Protein AF-0000000084432762 (afdb_homodimer)

Solvent-accessible surface area (backbone atoms only — not comparable to full-atom values): 23894 Å² total; per-residue (Å²): 129,86,65,68,45,66,47,78,31,35,35,37,33,33,88,90,24,63,46,78,43,44,72,65,59,49,47,34,54,54,32,21,65,74,67,28,22,59,66,61,16,16,56,75,66,72,47,50,61,66,53,48,48,48,54,52,49,52,50,23,65,57,43,67,46,65,38,63,44,73,49,80,42,71,97,85,59,82,52,42,27,38,58,28,74,58,27,44,46,49,51,50,45,51,48,49,53,48,28,50,47,60,55,50,63,53,58,38,79,41,68,29,30,31,69,41,76,37,75,87,38,20,29,21,35,27,36,41,91,67,44,74,40,51,28,50,60,51,91,91,63,50,72,68,37,53,30,36,36,37,35,31,19,40,56,37,37,51,26,84,58,93,70,88,50,50,53,68,29,74,43,66,29,30,30,71,42,75,42,78,56,89,53,32,31,37,34,31,27,37,41,67,86,40,80,43,54,25,44,40,40,45,51,41,41,61,76,65,64,69,49,75,69,41,72,35,26,42,32,30,38,24,61,47,42,27,61,43,80,108,129,82,65,69,44,65,48,79,30,35,36,36,34,34,86,90,24,63,46,80,44,45,72,66,58,49,47,35,55,53,33,20,65,74,66,30,23,57,67,60,17,16,57,73,66,71,46,50,61,68,53,48,51,48,54,51,48,52,53,22,65,56,42,70,47,64,39,62,43,72,49,79,39,70,97,83,57,81,51,42,29,38,57,28,75,59,28,45,46,50,51,49,45,50,49,49,52,48,26,52,48,61,56,50,63,52,57,38,79,41,66,28,32,32,69,42,77,38,75,88,40,20,28,23,35,28,37,42,90,67,44,75,40,52,27,51,59,52,91,91,61,52,73,68,38,53,29,35,36,35,34,34,19,40,57,38,38,51,26,82,58,94,69,88,51,50,51,68,29,72,44,65,30,29,29,71,42,75,41,76,55,88,52,30,32,36,34,32,27,38,42,67,86,40,79,42,54,24,43,41,40,45,51,40,43,60,75,65,62,69,49,77,68,41,73,34,29,41,33,30,37,25,60,47,42,27,59,42,81,108

Sequence (460 aa):
MTDVKAGVEYKINVDGNSFLLDSKKYQLLESILDTGSLTESAKMVKISYGTALNYIDKIESTLQVKIVSTSKGGKGGGGGTTLTEEGYSILKECKKINAIMELHKDVNEIEAEVLAIDQSKGVMTVKMNSFEVNIPLNKNYAVGDKVLALISYDNIFLMLEPQKSSIRNIIKGTIVEMRLNNEIIRVNVDVGGVNIYSDITVSAEKELNLTIGKEIYIGFKAMSVATLKLMTDVKAGVEYKINVDGNSFLLDSKKYQLLESILDTGSLTESAKMVKISYGTALNYIDKIESTLQVKIVSTSKGGKGGGGGTTLTEEGYSILKECKKINAIMELHKDVNEIEAEVLAIDQSKGVMTVKMNSFEVNIPLNKNYAVGDKVLALISYDNIFLMLEPQKSSIRNIIKGTIVEMRLNNEIIRVNVDVGGVNIYSDITVSAEKELNLTIGKEIYIGFKAMSVATLKL

Organism: NCBI:txid230361

Foldseek 3Di:
DDDDDDDDWDWDAAPRFTDTQGPLNLQLLVQCAVPQANCVSCVVSVHDSVVSVVSQCVVCVRNVHHQKDWADDPPDDDIGIHTDPVNVVRSVVVVVVVVVCVQQVAKDKFKWFFAADDVVVQWTWIDGQPDIDIAGDDPVDDGGFIKIKIAGQAQKDKAADDDDDLWDDKFKWFWADWDDDPQWIWTWTQTNNDTDIHIHGPVSCVVRVDDGGDMIMMIGHNHRIDMDGD/DDDDDDDDWDWDAAPRFTDTQGPLNLQLLVQCAVPQANCVSCVVSVHDSVVSVVSQCVVCVRNVHHQKDWADDPPDDDIGIHTDPVNVVRSVVVVVVVVVCVQQVAKDKFKWFFAADDVVVQWTWIDGPPDIDIAGDDPVDDGGFIKIKIAGQAQKDKAADDDDDLWDDKFKWFWADWDDDPQWIWTWTQTNNDTDIHIDGPVSCVVRVDDGGDMIMMIGHNHRIDMDGD

Secondary structure (DSSP, 8-state):
---EEEEEEEEEEETTEEEEE-HHHHHHHHHHHHHS-HHHHHHHTT--HHHHHHHHHHHHHHHTS--EEEE---SSS--EEEE-HHHHHHHHHHHHHHHHHHHT-SEEEEEEEEEEEETTTTEEEEEETTEEEEEE--TT--TT-EEEEEEEGGG-EEESS---SS--EEEEEEEEEEEEETTEEEEEEEETTEEEEEEEEHHHHHHTT--TT-EEEEEE-GGGEEEEE-/---EEEEEEEEEEETTEEEEE-HHHHHHHHHHHHHS-HHHHHHHTT--HHHHHHHHHHHHHHHTS--EEEE---SSS--EEEE-HHHHHHHHHHHHHHHHHHHT-SEEEEEEEEEEEETTTTEEEEEETTEEEEEE--TT--TT-EEEEEEEGGG-EEESS---SS--EEEEEEEEEEEEETTEEEEEEEETTEEEEEEEEHHHHHHHT--TT-EEEEEE-GGGEEEEE-

InterPro domains:
  IPR004606 Molybdenum-pterin binding domain [PS51866] (164-229)
  IPR005116 Transport-associated OB, type 1 [PF03459] (165-225)
  IPR008995 Molybdate/tungstate binding, C-terminal [SSF50331] (106-226)
  IPR036388 Winged helix-like DNA-binding domain superfamily [G3DSA:1.10.10.10] (2-109)
  IPR036390 Winged helix DNA-binding domain superfamily [SSF46785] (15-106)
  IPR051815 Molybdate-responsive transcriptional regulator [PTHR30432] (9-227)

pLDDT: mean 88.95, std 9.09, range [45.94, 97.31]

Nearest PDB structures (foldseek):
  3d31-assembly1_A  TM=8.866E-01  e=6.732E-11  unclassified
  8zx1-assembly1_D  TM=7.526E-01  e=1.132E-06  Escherichia coli
  4tqu-assembly1_T  TM=7.811E-01  e=5.524E-06  Sphingomonas sp.
  6yir-assembly1_A  TM=7.421E-01  e=1.124E-05  Bacillus subtilis subsp. subtilis str. 168
  1fr3-assembly1_A  TM=9.379E-01  e=1.706E-02  Sporomusa ovata

Structure (mmCIF, N/CA/C/O backbone):
data_AF-0000000084432762-model_v1
#
loop_
_entity.id
_entity.type
_entity.pdbx_description
1 polymer 'Molybdate transport system regulatory protein ModE'
#
loop_
_atom_site.group_PDB
_atom_site.id
_atom_site.type_symbol
_atom_site.label_atom_id
_atom_site.label_alt_id
_atom_site.label_comp_id
_atom_site.label_asym_id
_atom_site.label_entity_id
_atom_site.label_seq_id
_atom_site.pdbx_PDB_ins_code
_atom_site.Cartn_x
_atom_site.Cartn_y
_atom_site.Cartn_z
_atom_site.occupancy
_atom_site.B_iso_or_equiv
_atom_site.auth_seq_id
_atom_site.auth_comp_id
_atom_site.auth_asym_id
_atom_site.auth_atom_id
_atom_site.pdbx_PDB_model_num
ATOM 1 N N . MET A 1 1 ? -19.688 14.281 -11.633 1 50.34 1 MET A N 1
ATOM 2 C CA . MET A 1 1 ? -19.156 13.953 -10.312 1 50.34 1 MET A CA 1
ATOM 3 C C . MET A 1 1 ? -17.703 14.422 -10.172 1 50.34 1 MET A C 1
ATOM 5 O O . MET A 1 1 ? -16.891 14.203 -11.07 1 50.34 1 MET A O 1
ATOM 9 N N . THR A 1 2 ? -17.531 15.406 -9.219 1 67.94 2 THR A N 1
ATOM 10 C CA . THR A 1 2 ? -16.219 16.031 -9.078 1 67.94 2 THR A CA 1
ATOM 11 C C . THR A 1 2 ? -15.148 14.977 -8.82 1 67.94 2 THR A C 1
ATOM 13 O O . THR A 1 2 ? -15.406 13.953 -8.188 1 67.94 2 THR A O 1
ATOM 16 N N . ASP A 1 3 ? -14.055 15.102 -9.508 1 78.25 3 ASP A N 1
ATOM 17 C CA . ASP A 1 3 ? -12.945 14.164 -9.422 1 78.25 3 ASP A CA 1
ATOM 18 C C . ASP A 1 3 ? -12.227 14.273 -8.078 1 78.25 3 ASP A C 1
ATOM 20 O O . ASP A 1 3 ? -11.656 15.32 -7.762 1 78.25 3 ASP A O 1
ATOM 24 N N . VAL A 1 4 ? -12.547 13.461 -7.129 1 86.75 4 VAL A N 1
ATOM 25 C CA . VAL A 1 4 ? -11.898 13.43 -5.824 1 86.75 4 VAL A CA 1
ATOM 26 C C . VAL A 1 4 ? -10.68 12.516 -5.879 1 86.75 4 VAL A C 1
ATOM 28 O O . VAL A 1 4 ? -10.773 11.359 -6.312 1 86.75 4 VAL A O 1
ATOM 31 N N . LYS A 1 5 ? -9.477 13.141 -5.551 1 87.06 5 LYS A N 1
ATOM 32 C CA . LYS A 1 5 ? -8.242 12.375 -5.422 1 87.06 5 LYS A CA 1
ATOM 33 C C . LYS A 1 5 ? -7.672 12.484 -4.012 1 87.06 5 LYS A C 1
ATOM 35 O O . LYS A 1 5 ? -7.891 13.484 -3.322 1 87.06 5 LYS A O 1
ATOM 40 N N . ALA A 1 6 ? -7.102 11.477 -3.637 1 88.81 6 ALA A N 1
ATOM 41 C CA . ALA A 1 6 ? -6.5 11.508 -2.307 1 88.81 6 ALA A CA 1
ATOM 42 C C . ALA A 1 6 ? -5.039 11.07 -2.352 1 88.81 6 ALA A C 1
ATOM 44 O O . ALA A 1 6 ? -4.68 10.156 -3.094 1 88.81 6 ALA A O 1
ATOM 45 N N . GLY A 1 7 ? -4.199 11.773 -1.668 1 87.5 7 GLY A N 1
ATOM 46 C CA . GLY A 1 7 ? -2.814 11.414 -1.421 1 87.5 7 GLY A CA 1
ATOM 47 C C . GLY A 1 7 ? -2.512 11.164 0.045 1 87.5 7 GLY A C 1
ATOM 48 O O . GLY A 1 7 ? -3.418 11.18 0.881 1 87.5 7 GLY A O 1
ATOM 49 N N . VAL A 1 8 ? -1.215 10.883 0.327 1 89.75 8 VAL A N 1
ATOM 50 C CA . VAL A 1 8 ? -0.884 10.508 1.699 1 89.75 8 VAL A CA 1
ATOM 51 C C . VAL A 1 8 ? 0.012 11.578 2.32 1 89.75 8 VAL A C 1
ATOM 53 O O . VAL A 1 8 ? 0.868 12.156 1.643 1 89.75 8 VAL A O 1
ATOM 56 N N . GLU A 1 9 ? -0.298 11.898 3.498 1 90.5 9 GLU A N 1
ATOM 57 C CA . GLU A 1 9 ? 0.606 12.602 4.406 1 90.5 9 GLU A CA 1
ATOM 58 C C . GLU A 1 9 ? 0.955 11.734 5.613 1 90.5 9 GLU A C 1
ATOM 60 O O . GLU A 1 9 ? 0.42 10.633 5.77 1 90.5 9 GLU A O 1
ATOM 65 N N . TYR A 1 10 ? 1.971 12.289 6.375 1 91.19 10 TYR A N 1
ATOM 66 C CA . TYR A 1 10 ? 2.555 11.359 7.336 1 91.19 10 TYR A CA 1
ATOM 67 C C . TYR A 1 10 ? 2.301 11.828 8.766 1 91.19 10 TYR A C 1
ATOM 69 O O . TYR A 1 10 ? 2.504 13 9.086 1 91.19 10 TYR A O 1
ATOM 77 N N . LYS A 1 11 ? 1.801 10.906 9.531 1 92.19 11 LYS A N 1
ATOM 78 C CA . LYS A 1 11 ? 1.766 11.094 10.977 1 92.19 11 LYS A CA 1
ATOM 79 C C . LYS A 1 11 ? 2.918 10.359 11.656 1 92.19 11 LYS A C 1
ATOM 81 O O . LYS A 1 11 ? 2.895 9.133 11.773 1 92.19 11 LYS A O 1
ATOM 86 N N . ILE A 1 12 ? 3.85 11.133 12.125 1 93.88 12 ILE A N 1
ATOM 87 C CA . ILE A 1 12 ? 5.043 10.555 12.727 1 93.88 12 ILE A CA 1
ATOM 88 C C . ILE A 1 12 ? 4.844 10.43 14.242 1 93.88 12 ILE A C 1
ATOM 90 O O . ILE A 1 12 ? 4.383 11.375 14.891 1 93.88 12 ILE A O 1
ATOM 94 N N . ASN A 1 13 ? 5.168 9.258 14.75 1 93.12 13 ASN A N 1
ATOM 95 C CA . ASN A 1 13 ? 5.09 9.016 16.188 1 93.12 13 ASN A CA 1
ATOM 96 C C . ASN A 1 13 ? 6.449 8.633 16.766 1 93.12 13 ASN A C 1
ATOM 98 O O . ASN A 1 13 ? 7.07 7.668 16.328 1 93.12 13 ASN A O 1
ATOM 102 N N . VAL A 1 14 ? 6.91 9.43 17.703 1 93.31 14 VAL A N 1
ATOM 103 C CA . VAL A 1 14 ? 8.156 9.156 18.406 1 93.31 14 VAL A CA 1
ATOM 104 C C . VAL A 1 14 ? 7.93 9.227 19.922 1 93.31 14 VAL A C 1
ATOM 106 O O . VAL A 1 14 ? 7.613 10.289 20.453 1 93.31 14 VAL A O 1
ATOM 109 N N . ASP A 1 15 ? 8.062 8.109 20.578 1 90.25 15 ASP A N 1
ATOM 110 C CA . ASP A 1 15 ? 7.949 8.039 22.031 1 90.25 15 ASP A CA 1
ATOM 111 C C . ASP A 1 15 ? 6.656 8.695 22.516 1 90.25 15 ASP A C 1
ATOM 113 O O . ASP A 1 15 ? 6.68 9.516 23.438 1 90.25 15 ASP A O 1
ATOM 117 N N . GLY A 1 16 ? 5.617 8.43 21.844 1 87.94 16 GLY A N 1
ATOM 118 C CA . GLY A 1 16 ? 4.305 8.875 22.281 1 87.94 16 GLY A CA 1
ATOM 119 C C . GLY A 1 16 ? 3.928 10.242 21.734 1 87.94 16 GLY A C 1
ATOM 120 O O . GLY A 1 16 ? 2.787 10.688 21.875 1 87.94 16 GLY A O 1
ATOM 121 N N . ASN A 1 17 ? 4.914 11.008 21.203 1 93.12 17 ASN A N 1
ATOM 122 C CA . ASN A 1 17 ? 4.637 12.289 20.562 1 93.12 17 ASN A CA 1
ATOM 123 C C . ASN A 1 17 ? 4.344 12.125 19.078 1 93.12 17 ASN A C 1
ATOM 125 O O . ASN A 1 17 ? 4.961 11.297 18.406 1 93.12 17 ASN A O 1
ATOM 129 N N . SER A 1 18 ? 3.416 12.93 18.609 1 92.88 18 SER A N 1
ATOM 130 C CA . SER A 1 18 ? 3.037 12.789 17.219 1 92.88 18 SER A CA 1
ATOM 131 C C . SER A 1 18 ? 3.172 14.117 16.469 1 92.88 18 SER A C 1
ATOM 133 O O . SER A 1 18 ? 2.977 15.18 17.047 1 92.88 18 SER A O 1
ATOM 135 N N . PHE A 1 19 ? 3.537 14.086 15.25 1 93.44 19 PHE A N 1
ATOM 136 C CA . PHE A 1 19 ? 3.699 15.242 14.383 1 93.44 19 PHE A CA 1
ATOM 137 C C . PHE A 1 19 ? 3.207 14.938 12.969 1 93.44 19 PHE A C 1
ATOM 139 O O . PHE A 1 19 ? 3.514 13.883 12.414 1 93.44 19 PHE A O 1
ATOM 146 N N . LEU A 1 20 ? 2.381 15.781 12.461 1 90.31 20 LEU A N 1
ATOM 147 C CA . LEU A 1 20 ? 1.951 15.664 11.07 1 90.31 20 LEU A CA 1
ATOM 148 C C . LEU A 1 20 ? 2.998 16.25 10.125 1 90.31 20 LEU A C 1
ATOM 150 O O . LEU A 1 20 ? 3.242 17.453 10.133 1 90.31 20 LEU A O 1
ATOM 154 N N . LEU A 1 21 ? 3.611 15.43 9.383 1 91.81 21 LEU A N 1
ATOM 155 C CA . LEU A 1 21 ? 4.645 15.82 8.438 1 91.81 21 LEU A CA 1
ATOM 156 C C . LEU A 1 21 ? 4.078 15.945 7.027 1 91.81 21 LEU A C 1
ATOM 158 O O . LEU A 1 21 ? 3.736 14.938 6.402 1 91.81 21 LEU A O 1
ATOM 162 N N . ASP A 1 22 ? 4.008 17.125 6.551 1 88.81 22 ASP A N 1
ATOM 163 C CA . ASP A 1 22 ? 3.428 17.328 5.227 1 88.81 22 ASP A CA 1
ATOM 164 C C . ASP A 1 22 ? 4.484 17.188 4.137 1 88.81 22 ASP A C 1
ATOM 166 O O . ASP A 1 22 ? 5.645 16.891 4.422 1 88.81 22 ASP A O 1
ATOM 170 N N . SER A 1 23 ? 4.047 17.438 2.904 1 88.69 23 SER A N 1
ATOM 171 C CA . SER A 1 23 ? 4.895 17.172 1.746 1 88.69 23 SER A CA 1
ATOM 172 C C . SER A 1 23 ? 6.109 18.094 1.731 1 88.69 23 SER A C 1
ATOM 174 O O . SER A 1 23 ? 7.207 17.672 1.36 1 88.69 23 SER A O 1
ATOM 176 N N . LYS A 1 24 ? 5.969 19.25 2.164 1 91 24 LYS A N 1
ATOM 177 C CA . LYS A 1 24 ? 7.078 20.203 2.162 1 91 24 LYS A CA 1
ATOM 178 C C . LYS A 1 24 ? 8.141 19.812 3.186 1 91 24 LYS A C 1
ATOM 180 O O . LYS A 1 24 ? 9.336 19.875 2.898 1 91 24 LYS A O 1
ATOM 185 N N . LYS A 1 25 ? 7.652 19.5 4.301 1 94.56 25 LYS A N 1
ATOM 186 C CA . LYS A 1 25 ? 8.578 19.078 5.344 1 94.56 25 LYS A CA 1
ATOM 187 C C . LYS A 1 25 ? 9.281 17.781 4.953 1 94.56 25 LYS A C 1
ATOM 189 O O . LYS A 1 25 ? 10.477 17.609 5.223 1 94.56 25 LYS A O 1
ATOM 194 N N . TYR A 1 26 ? 8.57 16.906 4.324 1 94.06 26 TYR A N 1
ATOM 195 C CA . TYR A 1 26 ? 9.18 15.68 3.805 1 94.06 26 TYR A CA 1
ATOM 196 C C . TYR A 1 26 ? 10.273 16 2.797 1 94.06 26 TYR A C 1
ATOM 198 O O . TYR A 1 26 ? 11.383 15.469 2.883 1 94.06 26 TYR A O 1
ATOM 206 N N . GLN A 1 27 ? 9.977 16.859 1.881 1 94.75 27 GLN A N 1
ATOM 207 C CA . GLN A 1 27 ? 10.922 17.25 0.839 1 94.75 27 GLN A CA 1
ATOM 208 C C . GLN A 1 27 ? 12.164 17.891 1.438 1 94.75 27 GLN A C 1
ATOM 210 O O . GLN A 1 27 ? 13.281 17.688 0.95 1 94.75 27 GLN A O 1
ATOM 215 N N . LEU A 1 28 ? 11.914 18.672 2.428 1 96.12 28 LEU A N 1
ATOM 216 C CA . LEU A 1 28 ? 13.031 19.344 3.096 1 96.12 28 LEU A CA 1
ATOM 217 C C . LEU A 1 28 ? 14 18.312 3.684 1 96.12 28 LEU A C 1
ATOM 219 O O . LEU A 1 28 ? 15.211 18.391 3.457 1 96.12 28 LEU A O 1
ATOM 223 N N . LEU A 1 29 ? 13.469 17.359 4.434 1 95.19 29 LEU A N 1
ATOM 224 C CA . LEU A 1 29 ? 14.297 16.328 5.039 1 95.19 29 LEU A CA 1
ATOM 225 C C . LEU A 1 29 ? 15.039 15.531 3.969 1 95.19 29 LEU A C 1
ATOM 227 O O . LEU A 1 29 ? 16.219 15.234 4.121 1 95.19 29 LEU A O 1
ATOM 231 N N . GLU A 1 30 ? 14.312 15.188 2.943 1 93.88 30 GLU A N 1
ATOM 232 C CA . GLU A 1 30 ? 14.922 14.438 1.845 1 93.88 30 GLU A CA 1
ATOM 233 C C . GLU A 1 30 ? 16.062 15.234 1.21 1 93.88 30 GLU A C 1
ATOM 235 O O . GLU A 1 30 ? 17.125 14.672 0.921 1 93.88 30 GLU A O 1
ATOM 240 N N . SER A 1 31 ? 15.844 16.5 0.985 1 94.44 31 SER A N 1
ATOM 241 C CA . SER A 1 31 ? 16.844 17.359 0.379 1 94.44 31 SER A CA 1
ATOM 242 C C . SER A 1 31 ? 18.078 17.5 1.277 1 94.44 31 SER A C 1
ATOM 244 O O . SER A 1 31 ? 19.203 17.516 0.792 1 94.44 31 SER A O 1
ATOM 246 N N . ILE A 1 32 ? 17.859 17.609 2.549 1 94.44 32 ILE A N 1
ATOM 247 C CA . ILE A 1 32 ? 18.969 17.688 3.496 1 94.44 32 ILE A CA 1
ATOM 248 C C . ILE A 1 32 ? 19.828 16.422 3.404 1 94.44 32 ILE A C 1
ATOM 250 O O . ILE A 1 32 ? 21.047 16.5 3.438 1 94.44 32 ILE A O 1
ATOM 254 N N . LEU A 1 33 ? 19.172 15.344 3.322 1 91.69 33 LEU A N 1
ATOM 255 C CA . LEU A 1 33 ? 19.906 14.086 3.18 1 91.69 33 LEU A CA 1
ATOM 256 C C . LEU A 1 33 ? 20.75 14.094 1.918 1 91.69 33 LEU A C 1
ATOM 258 O O . LEU A 1 33 ? 21.891 13.625 1.937 1 91.69 33 LEU A O 1
ATOM 262 N N . ASP A 1 34 ? 20.266 14.656 0.85 1 89.38 34 ASP A N 1
ATOM 263 C CA . ASP A 1 34 ? 20.906 14.625 -0.458 1 89.38 34 ASP A CA 1
ATOM 264 C C . ASP A 1 34 ? 22.047 15.641 -0.537 1 89.38 34 ASP A C 1
ATOM 266 O O . ASP A 1 34 ? 23.109 15.352 -1.085 1 89.38 34 ASP A O 1
ATOM 270 N N . THR A 1 35 ? 21.891 16.812 0.035 1 91.25 35 THR A N 1
ATOM 271 C CA . THR A 1 35 ? 22.797 17.922 -0.217 1 91.25 35 THR A CA 1
ATOM 272 C C . TH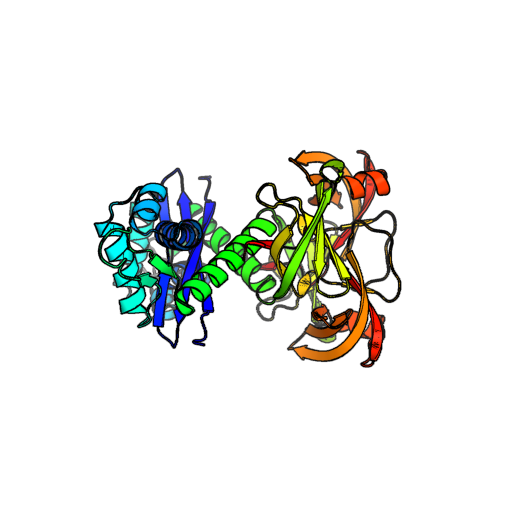R A 1 35 ? 23.75 18.125 0.963 1 91.25 35 THR A C 1
ATOM 274 O O . THR A 1 35 ? 24.828 18.688 0.807 1 91.25 35 THR A O 1
ATOM 277 N N . GLY A 1 36 ? 23.234 17.828 2.127 1 91.38 36 GLY A N 1
ATOM 278 C CA . GLY A 1 36 ? 24 18.094 3.334 1 91.38 36 GLY A CA 1
ATOM 279 C C . GLY A 1 36 ? 24.031 19.562 3.707 1 91.38 36 GLY A C 1
ATOM 280 O O . GLY A 1 36 ? 24.938 20.016 4.414 1 91.38 36 GLY A O 1
ATOM 281 N N . SER A 1 37 ? 23.125 20.297 3.096 1 92.75 37 SER A N 1
ATOM 282 C CA . SER A 1 37 ? 23.094 21.75 3.266 1 92.75 37 SER A CA 1
ATOM 283 C C . SER A 1 37 ? 21.672 22.25 3.461 1 92.75 37 SER A C 1
ATOM 285 O O . SER A 1 37 ? 20.797 21.984 2.635 1 92.75 37 SER A O 1
ATOM 287 N N . LEU A 1 38 ? 21.469 22.953 4.555 1 92.88 38 LEU A N 1
ATOM 288 C CA . LEU A 1 38 ? 20.141 23.516 4.812 1 92.88 38 LEU A CA 1
ATOM 289 C C . LEU A 1 38 ? 19.797 24.609 3.809 1 92.88 38 LEU A C 1
ATOM 291 O O . LEU A 1 38 ? 18.656 24.703 3.355 1 92.88 38 LEU A O 1
ATOM 295 N N . THR A 1 39 ? 20.906 25.438 3.498 1 92.81 39 THR A N 1
ATOM 296 C CA . THR A 1 39 ? 20.703 26.516 2.547 1 92.81 39 THR A CA 1
ATOM 297 C C . THR A 1 39 ? 20.328 25.984 1.174 1 92.81 39 THR A C 1
ATOM 299 O O . THR A 1 39 ? 19.359 26.438 0.564 1 92.81 39 THR A O 1
ATOM 302 N N . GLU A 1 40 ? 20.984 25.031 0.768 1 94.94 40 GLU A N 1
ATOM 303 C CA . GLU A 1 40 ? 20.688 24.438 -0.53 1 94.94 40 GLU A CA 1
ATOM 304 C C . GLU A 1 40 ? 19.344 23.719 -0.515 1 94.94 40 GLU A C 1
ATOM 306 O O . GLU A 1 40 ? 18.594 23.781 -1.495 1 94.94 40 GLU A O 1
ATOM 311 N N . SER A 1 41 ? 19 23.078 0.57 1 95.88 41 SER A N 1
ATOM 312 C CA . SER A 1 41 ? 17.734 22.359 0.697 1 95.88 41 SER A CA 1
ATOM 313 C C . SER A 1 41 ? 16.547 23.312 0.664 1 95.88 41 SER A C 1
ATOM 315 O O . SER A 1 41 ? 15.547 23.047 0.003 1 95.88 41 SER A O 1
ATOM 317 N N . ALA A 1 42 ? 16.688 24.375 1.374 1 96.19 42 ALA A N 1
ATOM 318 C CA . ALA A 1 42 ? 15.633 25.375 1.375 1 96.19 42 ALA A CA 1
ATOM 319 C C . ALA A 1 42 ? 15.352 25.891 -0.038 1 96.19 42 ALA A C 1
ATOM 321 O O . ALA A 1 42 ? 14.195 26.016 -0.443 1 96.19 42 ALA A O 1
ATOM 322 N N . LYS A 1 43 ? 16.406 26.062 -0.793 1 96.31 43 LYS A N 1
ATOM 323 C CA . LYS A 1 43 ? 16.281 26.516 -2.176 1 96.31 43 LYS A CA 1
ATOM 324 C C . LYS A 1 43 ? 15.578 25.469 -3.037 1 96.31 43 LYS A C 1
ATOM 326 O O . LYS A 1 43 ? 14.688 25.812 -3.826 1 96.31 43 LYS A O 1
ATOM 331 N N . MET A 1 44 ? 15.898 24.312 -2.826 1 94.12 44 MET A N 1
ATOM 332 C CA . MET A 1 44 ? 15.367 23.219 -3.627 1 94.12 44 MET A CA 1
ATOM 333 C C . MET A 1 44 ? 13.875 23.031 -3.373 1 94.12 44 MET A C 1
ATOM 335 O O . MET A 1 44 ? 13.125 22.703 -4.289 1 94.12 44 MET A O 1
ATOM 339 N N . VAL A 1 45 ? 13.461 23.219 -2.104 1 95.25 45 VAL A N 1
ATOM 340 C CA . VAL A 1 45 ? 12.07 23.016 -1.727 1 95.25 45 VAL A CA 1
ATOM 341 C C . VAL A 1 45 ? 11.289 24.312 -1.912 1 95.25 45 VAL A C 1
ATOM 343 O O . VAL A 1 45 ? 10.094 24.375 -1.617 1 95.25 45 VAL A O 1
ATOM 346 N N . LYS A 1 46 ? 11.984 25.438 -2.365 1 95.88 46 LYS A N 1
ATOM 347 C CA . LYS A 1 46 ? 11.398 26.734 -2.691 1 95.88 46 LYS A CA 1
ATOM 348 C C . LYS A 1 46 ? 10.773 27.391 -1.459 1 95.88 46 LYS A C 1
ATOM 350 O O . LYS A 1 46 ? 9.633 27.844 -1.504 1 95.88 46 LYS A O 1
ATOM 355 N N . ILE A 1 47 ? 11.492 27.391 -0.348 1 96.19 47 ILE A N 1
ATOM 356 C CA . ILE A 1 47 ? 11.125 28.094 0.872 1 96.19 47 ILE A CA 1
ATOM 357 C C . ILE A 1 47 ? 12.32 28.906 1.368 1 96.19 47 ILE A C 1
ATOM 359 O O . ILE A 1 47 ? 13.445 28.719 0.906 1 96.19 47 ILE A O 1
ATOM 363 N N . SER A 1 48 ? 11.992 29.828 2.215 1 96.38 48 SER A N 1
ATOM 364 C CA . SER A 1 48 ? 13.07 30.625 2.793 1 96.38 48 SER A CA 1
ATOM 365 C C . SER A 1 48 ? 13.867 29.828 3.814 1 96.38 48 SER A C 1
ATOM 367 O O . SER A 1 48 ? 13.367 28.844 4.367 1 96.38 48 SER A O 1
ATOM 369 N N . TYR A 1 49 ? 15.109 30.219 4.023 1 95.5 49 TYR A N 1
ATOM 370 C CA . TYR A 1 49 ? 15.953 29.625 5.059 1 95.5 49 TYR A CA 1
ATOM 371 C C . TYR A 1 49 ? 15.25 29.656 6.414 1 95.5 49 TYR A C 1
ATOM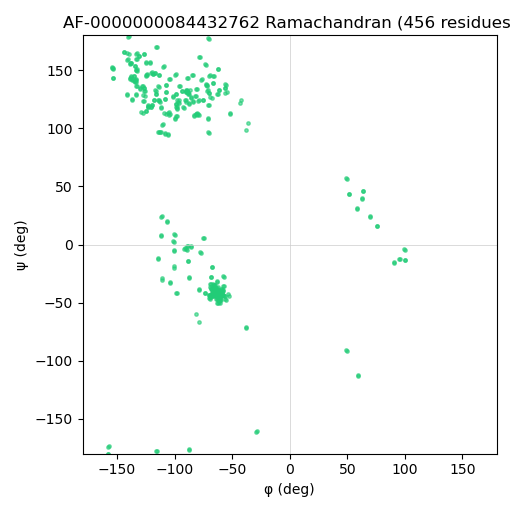 373 O O . TYR A 1 49 ? 15.289 28.688 7.168 1 95.5 49 TYR A O 1
ATOM 381 N N . GLY A 1 50 ? 14.648 30.797 6.707 1 95.94 50 GLY A N 1
ATOM 382 C CA . GLY A 1 50 ? 13.914 30.938 7.953 1 95.94 50 GLY A CA 1
ATOM 383 C C . GLY A 1 50 ? 12.773 29.953 8.094 1 95.94 50 GLY A C 1
ATOM 384 O O . GLY A 1 50 ? 12.578 29.375 9.172 1 95.94 50 GLY A O 1
ATOM 385 N N . THR A 1 51 ? 12.094 29.75 7.027 1 96.62 51 THR A N 1
ATOM 386 C CA . THR A 1 51 ? 10.992 28.781 7.023 1 96.62 51 THR A CA 1
ATOM 387 C C . THR A 1 51 ? 11.516 27.375 7.258 1 96.62 51 THR A C 1
ATOM 389 O O . THR A 1 51 ? 10.906 26.594 7.996 1 96.62 51 THR A O 1
ATOM 392 N N . ALA A 1 52 ? 12.586 27.062 6.613 1 96.38 52 ALA A N 1
ATOM 393 C CA . ALA A 1 52 ? 13.203 25.75 6.793 1 96.38 52 ALA A CA 1
ATOM 394 C C . ALA A 1 52 ? 13.562 25.516 8.258 1 96.38 52 ALA A C 1
ATOM 396 O O . ALA A 1 52 ? 13.281 24.438 8.805 1 96.38 52 ALA A O 1
ATOM 397 N N . LEU A 1 53 ? 14.109 26.5 8.875 1 94.88 53 LEU A N 1
ATOM 398 C CA . LEU A 1 53 ? 14.469 26.422 10.281 1 94.88 53 LEU A CA 1
ATOM 399 C C . LEU A 1 53 ? 13.227 26.234 11.148 1 94.88 53 LEU A C 1
ATOM 401 O O . LEU A 1 53 ? 13.242 25.469 12.117 1 94.88 53 LEU A O 1
ATOM 405 N N . ASN A 1 54 ? 12.273 26.953 10.75 1 96.62 54 ASN A N 1
ATOM 406 C CA . ASN A 1 54 ? 11.016 26.859 11.477 1 96.62 54 ASN A CA 1
ATOM 407 C C . ASN A 1 54 ? 10.422 25.453 11.391 1 96.62 54 ASN A C 1
ATOM 409 O O . ASN A 1 54 ? 9.898 24.938 12.383 1 96.62 54 ASN A O 1
ATOM 413 N N . TYR A 1 55 ? 10.438 24.859 10.164 1 95.94 55 TYR A N 1
ATOM 414 C CA . TYR A 1 55 ? 9.953 23.5 9.984 1 95.94 55 TYR A CA 1
ATOM 415 C C . TYR A 1 55 ? 10.688 22.531 10.906 1 95.94 55 TYR A C 1
ATOM 417 O O . TYR A 1 55 ? 10.062 21.734 11.602 1 95.94 55 TYR A O 1
ATOM 425 N N . ILE A 1 56 ? 11.969 22.656 10.922 1 96.5 56 ILE A N 1
ATOM 426 C CA . ILE A 1 56 ? 12.812 21.766 11.719 1 96.5 56 ILE A CA 1
ATOM 427 C C . ILE A 1 56 ? 12.5 21.953 13.203 1 96.5 56 ILE A C 1
ATOM 429 O O . ILE A 1 56 ? 12.32 20.969 13.93 1 96.5 56 ILE A O 1
ATOM 433 N N . ASP A 1 57 ? 12.43 23.188 13.602 1 96.44 57 ASP A N 1
ATOM 434 C CA . ASP A 1 57 ? 12.156 23.5 15 1 96.44 57 ASP A CA 1
ATOM 435 C C . ASP A 1 57 ? 10.805 22.938 15.438 1 96.44 57 ASP A C 1
ATOM 437 O O . ASP A 1 57 ? 10.688 22.406 16.547 1 96.44 57 ASP A O 1
ATOM 441 N N . LYS A 1 58 ? 9.828 23.078 14.609 1 96.44 58 LYS A N 1
ATOM 442 C CA . LYS A 1 58 ? 8.492 22.562 14.922 1 96.44 58 LYS A CA 1
ATOM 443 C C . LYS A 1 58 ? 8.516 21.047 15.094 1 96.44 58 LYS A C 1
ATOM 445 O O . LYS A 1 58 ? 7.918 20.516 16.031 1 96.44 58 LYS A O 1
ATOM 450 N N . ILE A 1 59 ? 9.164 20.375 14.172 1 96.06 59 ILE A N 1
ATOM 451 C CA . ILE A 1 59 ? 9.258 18.922 14.242 1 96.06 59 ILE A CA 1
ATOM 452 C C . ILE A 1 59 ? 9.977 18.5 15.516 1 96.06 59 ILE A C 1
ATOM 454 O O . ILE A 1 59 ? 9.477 17.672 16.281 1 96.06 59 ILE A O 1
ATOM 458 N N . GLU A 1 60 ? 11.07 19.156 15.773 1 96.81 60 GLU A N 1
ATOM 459 C CA . GLU A 1 60 ? 11.914 18.781 16.906 1 96.81 60 GLU A CA 1
ATOM 460 C C . GLU A 1 60 ? 11.234 19.078 18.234 1 96.81 60 GLU A C 1
ATOM 462 O O . GLU A 1 60 ? 11.281 18.266 19.156 1 96.81 60 GLU A O 1
ATOM 467 N N . SER A 1 61 ? 10.664 20.234 18.297 1 96.75 61 SER A N 1
ATOM 468 C CA . SER A 1 61 ? 10.016 20.625 19.547 1 96.75 61 SER A CA 1
ATOM 469 C C . SER A 1 61 ? 8.82 19.734 19.859 1 96.75 61 SER A C 1
ATOM 471 O O . SER A 1 61 ? 8.594 19.375 21.016 1 96.75 61 SER A O 1
ATOM 473 N N . THR A 1 62 ? 8.078 19.375 18.844 1 95.94 62 THR A N 1
ATOM 474 C CA . THR A 1 62 ? 6.883 18.562 19.047 1 95.94 62 THR A CA 1
ATOM 475 C C . THR A 1 62 ? 7.262 17.125 19.375 1 95.94 62 THR A C 1
ATOM 477 O O . THR A 1 62 ? 6.691 16.531 20.281 1 95.94 62 THR A O 1
ATOM 480 N N . LEU A 1 63 ? 8.242 16.594 18.688 1 95.38 63 LEU A N 1
ATOM 481 C CA . LEU A 1 63 ? 8.617 15.188 18.844 1 95.38 63 LEU A CA 1
ATOM 482 C C . LEU A 1 63 ? 9.648 15.023 19.953 1 95.38 63 LEU A C 1
ATOM 484 O O . LEU A 1 63 ? 9.922 13.906 20.391 1 95.38 63 LEU A O 1
ATOM 488 N N . GLN A 1 64 ? 10.203 16.156 20.344 1 95.19 64 GLN A N 1
ATOM 489 C CA . GLN A 1 64 ? 11.18 16.172 21.438 1 95.19 64 GLN A CA 1
ATOM 490 C C . GLN A 1 64 ? 12.422 15.359 21.078 1 95.19 64 GLN A C 1
ATOM 492 O O . GLN A 1 64 ? 12.898 14.562 21.891 1 95.19 64 GLN A O 1
ATOM 497 N N . VAL A 1 65 ? 12.844 15.453 19.891 1 95.12 65 VAL A N 1
ATOM 498 C CA . VAL A 1 65 ? 14.078 14.844 19.391 1 95.12 65 VAL A CA 1
ATOM 499 C C . VAL A 1 65 ? 14.781 15.789 18.422 1 95.12 65 VAL A C 1
ATOM 501 O O . VAL A 1 65 ? 14.148 16.688 17.875 1 95.12 65 VAL A O 1
ATOM 504 N N . LYS A 1 66 ? 16.016 15.609 18.234 1 95.06 66 LYS A N 1
ATOM 505 C CA . LYS A 1 66 ? 16.766 16.328 17.203 1 95.06 66 LYS A CA 1
ATOM 506 C C . LYS A 1 66 ? 16.75 15.547 15.883 1 95.06 66 LYS A C 1
ATOM 508 O O . LYS A 1 66 ? 16.984 14.344 15.867 1 95.06 66 LYS A O 1
ATOM 513 N N . ILE A 1 67 ? 16.438 16.281 14.82 1 96.06 67 ILE A N 1
ATOM 514 C CA . ILE A 1 67 ? 16.328 15.555 13.555 1 96.06 67 ILE A CA 1
ATOM 515 C C . ILE A 1 67 ? 17.422 16.016 12.602 1 96.06 67 ILE A C 1
ATOM 517 O O . ILE A 1 67 ? 17.688 15.359 11.594 1 96.06 67 ILE A O 1
ATOM 521 N N . VAL A 1 68 ? 18.094 17.141 12.984 1 95.94 68 VAL A N 1
ATOM 522 C CA . VAL A 1 68 ? 19.203 17.609 12.18 1 95.94 68 VAL A CA 1
ATOM 523 C C . VAL A 1 68 ? 20.391 17.938 13.086 1 95.94 68 VAL A C 1
ATOM 525 O O . VAL A 1 68 ? 20.219 18.219 14.273 1 95.94 68 VAL A O 1
ATOM 528 N N . SER A 1 69 ? 21.578 17.797 12.555 1 93.19 69 SER A N 1
ATOM 529 C CA . SER A 1 69 ? 22.812 18.172 13.219 1 93.19 69 SER A CA 1
ATOM 530 C C . SER A 1 69 ? 23.656 19.094 12.32 1 93.19 69 SER A C 1
ATOM 532 O O . SER A 1 69 ? 23.797 18.828 11.125 1 93.19 69 SER A O 1
ATOM 534 N N . THR A 1 70 ? 24.047 20.156 12.852 1 84.25 70 THR A N 1
ATOM 535 C CA . THR A 1 70 ? 24.828 21.125 12.086 1 84.25 70 THR A CA 1
ATOM 536 C C . THR A 1 70 ? 26.281 21.156 12.57 1 84.25 70 THR A C 1
ATOM 538 O O . THR A 1 70 ? 26.531 21.094 13.773 1 84.25 70 THR A O 1
ATOM 541 N N . SER A 1 71 ? 27.188 20.734 11.766 1 76.5 71 SER A N 1
ATOM 542 C CA . SER A 1 71 ? 28.594 20.891 12.094 1 76.5 71 SER A CA 1
ATOM 543 C C . SER A 1 71 ? 29.109 22.25 11.664 1 76.5 71 SER A C 1
ATOM 545 O O . SER A 1 71 ? 28.688 22.797 10.648 1 76.5 71 SER A O 1
ATOM 547 N N . LYS A 1 72 ? 29.797 23.078 12.703 1 62.78 72 LYS A N 1
ATOM 548 C CA . LYS A 1 72 ? 30.422 24.359 12.422 1 62.78 72 LYS A CA 1
ATOM 549 C C . LYS A 1 72 ? 31.688 24.188 11.602 1 62.78 72 LYS A C 1
ATOM 551 O O . LYS A 1 72 ? 32.5 23.297 11.891 1 62.78 72 LYS A O 1
ATOM 556 N N . GLY A 1 73 ? 31.766 24.547 10.352 1 52.81 73 GLY A N 1
ATOM 557 C CA . GLY A 1 73 ? 33.031 24.641 9.633 1 52.81 73 GLY A CA 1
ATOM 558 C C . GLY A 1 73 ? 34.062 25.484 10.344 1 52.81 73 GLY A C 1
ATOM 559 O O . GLY A 1 73 ? 33.719 26.359 11.148 1 52.81 73 GLY A O 1
ATOM 560 N N . GLY A 1 74 ? 35.25 25.094 10.914 1 50.16 74 GLY A N 1
ATOM 561 C CA . GLY A 1 74 ? 36.344 25.984 11.336 1 50.16 74 GLY A CA 1
ATOM 562 C C . GLY A 1 74 ? 36.406 27.266 10.539 1 50.16 74 GLY A C 1
ATOM 563 O O . GLY A 1 74 ? 35.531 27.531 9.711 1 50.16 74 GLY A O 1
ATOM 564 N N . LYS A 1 75 ? 37.688 28.141 10.477 1 50.53 75 LYS A N 1
ATOM 565 C CA . LYS A 1 75 ? 37.969 29.438 9.852 1 50.53 75 LYS A CA 1
ATOM 566 C C . LYS A 1 75 ? 37.25 29.562 8.508 1 50.53 75 LYS A C 1
ATOM 568 O O . LYS A 1 75 ? 36.938 30.672 8.078 1 50.53 75 LYS A O 1
ATOM 573 N N . GLY A 1 76 ? 37.594 28.906 7.43 1 45.94 76 GLY A N 1
ATOM 574 C CA . GLY A 1 76 ? 37.125 29.094 6.059 1 45.94 76 GLY A CA 1
ATOM 575 C C . GLY A 1 76 ? 35.781 28.484 5.801 1 45.94 76 GLY A C 1
ATOM 576 O O . GLY A 1 76 ? 35.062 28.938 4.902 1 45.94 76 GLY A O 1
ATOM 577 N N . GLY A 1 77 ? 35.469 27.031 5.812 1 47.81 77 GLY A N 1
ATOM 578 C CA . GLY A 1 77 ? 34.562 26.203 5.023 1 47.81 77 GLY A CA 1
ATOM 579 C C . GLY A 1 77 ? 33.156 26.109 5.59 1 47.81 77 GLY A C 1
ATOM 580 O O . GLY A 1 77 ? 32.938 26.484 6.742 1 47.81 77 GLY A O 1
ATOM 581 N N . GLY A 1 78 ? 31.906 26.312 4.785 1 53.72 78 GLY A N 1
ATOM 582 C CA . GLY A 1 78 ? 30.453 26.266 4.859 1 53.72 78 GLY A CA 1
ATOM 583 C C . GLY A 1 78 ? 29.938 25.125 5.707 1 53.72 78 GLY A C 1
ATOM 584 O O . GLY A 1 78 ? 30.469 24.016 5.648 1 53.72 78 GLY A O 1
ATOM 585 N N . GLY A 1 79 ? 29.562 25.25 6.945 1 66 79 GLY A N 1
ATOM 586 C CA . GLY A 1 79 ? 29 24.281 7.875 1 66 79 GLY A CA 1
ATOM 587 C C . GLY A 1 79 ? 27.953 23.391 7.242 1 66 79 GLY A C 1
ATOM 588 O O . GLY A 1 79 ? 27.406 23.719 6.184 1 66 79 GLY A O 1
ATOM 589 N N . GLY A 1 80 ? 28.016 22.016 7.238 1 85.06 80 GLY A N 1
ATOM 590 C CA . GLY A 1 80 ? 27.125 21.031 6.652 1 85.06 80 GLY A CA 1
ATOM 591 C C . GLY A 1 80 ? 26 20.609 7.59 1 85.06 80 GLY A C 1
ATOM 592 O O . GLY A 1 80 ? 26.125 20.734 8.812 1 85.06 80 GLY A O 1
ATOM 593 N N . THR A 1 81 ? 24.75 20.594 7.176 1 90.88 81 THR A N 1
ATOM 594 C CA . THR A 1 81 ? 23.609 20.062 7.914 1 90.88 81 THR A CA 1
ATOM 595 C C . THR A 1 81 ? 23.297 18.625 7.48 1 90.88 81 THR A C 1
ATOM 597 O O . THR A 1 81 ? 23.203 18.344 6.285 1 90.88 81 THR A O 1
ATOM 600 N N . THR A 1 82 ? 23.297 17.734 8.523 1 92.75 82 THR A N 1
ATOM 601 C CA . THR A 1 82 ? 22.969 16.344 8.234 1 92.75 82 THR A CA 1
ATOM 602 C C . THR A 1 82 ? 21.812 15.859 9.117 1 92.75 82 THR A C 1
ATOM 604 O O . THR A 1 82 ? 21.516 16.484 10.133 1 92.75 82 THR A O 1
ATOM 607 N N . LEU A 1 83 ? 21.141 14.852 8.648 1 94.31 83 LEU A N 1
ATOM 608 C CA . LEU A 1 83 ? 20.094 14.266 9.477 1 94.31 83 LEU A CA 1
ATOM 609 C C . LEU A 1 83 ? 20.688 13.469 10.633 1 94.31 83 LEU A C 1
ATOM 611 O O . LEU A 1 83 ? 21.703 12.773 10.461 1 94.31 83 LEU A O 1
ATOM 615 N N . THR A 1 84 ? 20.125 13.602 11.789 1 94 84 THR A N 1
ATOM 616 C CA . THR A 1 84 ? 20.453 12.711 12.891 1 94 84 THR A CA 1
ATOM 617 C C . THR A 1 84 ? 19.891 11.312 12.648 1 94 84 THR A C 1
ATOM 619 O O . THR A 1 84 ? 19.25 11.062 11.617 1 94 84 THR A O 1
ATOM 622 N N . GLU A 1 85 ? 20.156 10.391 13.539 1 92.94 85 GLU A N 1
ATOM 623 C CA . GLU A 1 85 ? 19.594 9.055 13.438 1 92.94 85 GLU A CA 1
ATOM 624 C C . GLU A 1 85 ? 18.062 9.094 13.453 1 92.94 85 GLU A C 1
ATOM 626 O O . GLU A 1 85 ? 17.406 8.375 12.695 1 92.94 85 GLU A O 1
ATOM 631 N N . GLU A 1 86 ? 17.547 9.938 14.297 1 93.44 86 GLU A N 1
ATOM 632 C CA . GLU A 1 86 ? 16.109 10.094 14.391 1 93.44 86 GLU A CA 1
ATOM 633 C C . GLU A 1 86 ? 15.531 10.703 13.117 1 93.44 86 GLU A C 1
ATOM 635 O O . GLU A 1 86 ? 14.508 10.242 12.609 1 93.44 86 GLU A O 1
ATOM 640 N N . GLY A 1 87 ? 16.25 11.734 12.625 1 94 87 GLY A N 1
ATOM 641 C CA . GLY A 1 87 ? 15.812 12.352 11.383 1 94 87 GLY A CA 1
ATOM 642 C C . GLY A 1 87 ? 15.797 11.383 10.211 1 94 87 GLY A C 1
ATOM 643 O O . GLY A 1 87 ? 14.852 11.367 9.422 1 94 87 GLY A O 1
ATOM 644 N N . TYR A 1 88 ? 16.766 10.609 10.211 1 92.62 88 TYR A N 1
ATOM 645 C CA . TYR A 1 88 ? 16.875 9.602 9.156 1 92.62 88 TYR A CA 1
ATOM 646 C C . TYR A 1 88 ? 15.773 8.562 9.289 1 92.62 88 TYR A C 1
ATOM 648 O O . TYR A 1 88 ? 15.172 8.156 8.289 1 92.62 88 TYR A O 1
ATOM 656 N N . SER A 1 89 ? 15.531 8.18 10.453 1 92.44 89 SER A N 1
ATOM 657 C CA . SER A 1 89 ? 14.492 7.188 10.703 1 92.44 89 SER A CA 1
ATOM 658 C C . SER A 1 89 ? 13.117 7.707 10.289 1 92.44 89 SER A C 1
ATOM 660 O O . SER A 1 89 ? 12.32 6.973 9.711 1 92.44 89 SER A O 1
ATOM 662 N N . ILE A 1 90 ? 12.898 8.938 10.57 1 93.5 90 ILE A N 1
ATOM 663 C CA . ILE A 1 90 ? 11.633 9.562 10.188 1 93.5 90 ILE A CA 1
ATOM 664 C C . ILE A 1 90 ? 11.5 9.562 8.672 1 93.5 90 ILE A C 1
ATOM 666 O O . ILE A 1 90 ? 10.477 9.141 8.125 1 93.5 90 ILE A O 1
ATOM 670 N N . LEU A 1 91 ? 12.523 10.031 8.039 1 93.56 91 LEU A N 1
ATOM 671 C CA . LEU A 1 91 ? 12.523 10.078 6.582 1 93.56 91 LEU A CA 1
ATOM 672 C C . LEU A 1 91 ? 12.352 8.688 5.988 1 93.56 91 LEU A C 1
ATOM 674 O O . LEU A 1 91 ? 11.578 8.5 5.043 1 93.56 91 LEU A O 1
ATOM 678 N N . LYS A 1 92 ? 13.016 7.766 6.578 1 90.94 92 LYS A N 1
ATOM 679 C CA . LYS A 1 92 ? 12.953 6.383 6.109 1 90.94 92 LYS A CA 1
ATOM 680 C C . LYS A 1 92 ? 11.531 5.844 6.172 1 90.94 92 LYS A C 1
ATOM 682 O O . LYS A 1 92 ? 11.055 5.223 5.219 1 90.94 92 LYS A O 1
ATOM 687 N N . GLU A 1 93 ? 10.836 6.105 7.23 1 90.94 93 GLU A N 1
ATOM 688 C CA . GLU A 1 93 ? 9.469 5.637 7.387 1 90.94 93 GLU A CA 1
ATOM 689 C C . GLU A 1 93 ? 8.531 6.297 6.375 1 90.94 93 GLU A C 1
ATOM 691 O O . GLU A 1 93 ? 7.633 5.652 5.836 1 90.94 93 GLU A O 1
ATOM 696 N N . CYS A 1 94 ? 8.773 7.52 6.129 1 92 94 CYS A N 1
ATOM 697 C CA . CYS A 1 94 ? 7.984 8.219 5.125 1 92 94 CYS A CA 1
ATOM 698 C C . CYS A 1 94 ? 8.234 7.648 3.734 1 92 94 CYS A C 1
ATOM 700 O O . CYS A 1 94 ? 7.297 7.441 2.963 1 92 94 CYS A O 1
ATOM 702 N N . LYS A 1 95 ? 9.5 7.41 3.484 1 90.06 95 LYS A N 1
ATOM 703 C CA . LYS A 1 95 ? 9.867 6.859 2.184 1 90.06 95 LYS A CA 1
ATOM 704 C C . LYS A 1 95 ? 9.25 5.48 1.975 1 90.06 95 LYS A C 1
ATOM 706 O O . LYS A 1 95 ? 8.859 5.133 0.857 1 90.06 95 LYS A O 1
ATOM 711 N N . LYS A 1 96 ? 9.195 4.758 3.008 1 90.25 96 LYS A N 1
ATOM 712 C CA . LYS A 1 96 ? 8.57 3.441 2.928 1 90.25 96 LYS A CA 1
ATOM 713 C C . LYS A 1 96 ? 7.098 3.553 2.543 1 90.25 96 LYS A C 1
ATOM 715 O O . LYS A 1 96 ? 6.629 2.848 1.646 1 90.25 96 LYS A O 1
ATOM 720 N N . ILE A 1 97 ? 6.422 4.438 3.209 1 89.5 97 ILE A N 1
ATOM 721 C CA . ILE A 1 97 ? 5.004 4.648 2.932 1 89.5 97 ILE A CA 1
ATOM 722 C C . ILE A 1 97 ? 4.824 5.078 1.478 1 89.5 97 ILE A C 1
ATOM 724 O O . ILE A 1 97 ? 3.957 4.555 0.773 1 89.5 97 ILE A O 1
ATOM 728 N N . ASN A 1 98 ? 5.68 5.953 1.06 1 88.25 98 ASN A N 1
ATOM 729 C CA . ASN A 1 98 ? 5.594 6.441 -0.311 1 88.25 98 ASN A CA 1
ATOM 730 C C . ASN A 1 98 ? 5.828 5.324 -1.323 1 88.25 98 ASN A C 1
ATOM 732 O O . ASN A 1 98 ? 5.125 5.238 -2.332 1 88.25 98 ASN A O 1
ATOM 736 N N . ALA A 1 99 ? 6.812 4.555 -1.011 1 87.56 99 ALA A N 1
ATOM 737 C CA . ALA A 1 99 ? 7.156 3.467 -1.921 1 87.56 99 ALA A CA 1
ATOM 738 C C . ALA A 1 99 ? 6.008 2.465 -2.033 1 87.56 99 ALA A C 1
ATOM 740 O O . ALA A 1 99 ? 5.676 2.016 -3.131 1 87.56 99 ALA A O 1
ATOM 741 N N . ILE A 1 100 ? 5.391 2.201 -0.933 1 85.81 100 ILE A N 1
ATOM 742 C CA . ILE A 1 100 ? 4.293 1.241 -0.901 1 85.81 100 ILE A CA 1
ATOM 743 C C . ILE A 1 100 ? 3.084 1.817 -1.634 1 85.81 100 ILE A C 1
ATOM 745 O O . ILE A 1 100 ? 2.457 1.131 -2.443 1 85.81 100 ILE A O 1
ATOM 749 N N . MET A 1 101 ? 2.838 3.041 -1.374 1 86.44 101 MET A N 1
ATOM 750 C CA . MET A 1 101 ? 1.697 3.689 -2.016 1 86.44 101 MET A CA 1
ATOM 751 C C . MET A 1 101 ? 1.907 3.797 -3.521 1 86.44 101 MET A C 1
ATOM 753 O O . MET A 1 101 ? 0.965 3.627 -4.297 1 86.44 101 MET A O 1
ATOM 757 N N . GLU A 1 102 ? 3.119 4.055 -3.877 1 83.5 102 GLU A N 1
ATOM 758 C CA . GLU A 1 102 ? 3.424 4.152 -5.301 1 83.5 102 GLU A CA 1
ATOM 759 C C . GLU A 1 102 ? 3.262 2.805 -5.996 1 83.5 102 GLU A C 1
ATOM 761 O O . GLU A 1 102 ? 2.725 2.732 -7.105 1 83.5 102 GLU A O 1
ATOM 766 N N . LEU A 1 103 ? 3.717 1.821 -5.34 1 79.81 103 LEU A N 1
ATOM 767 C CA . LEU A 1 103 ? 3.648 0.471 -5.887 1 79.81 103 LEU A CA 1
ATOM 768 C C . LEU A 1 103 ? 2.199 0.031 -6.066 1 79.81 103 LEU A C 1
ATOM 770 O O . LEU A 1 103 ? 1.872 -0.668 -7.027 1 79.81 103 LEU A O 1
ATOM 774 N N . HIS A 1 104 ? 1.332 0.534 -5.16 1 80.94 104 HIS A N 1
ATOM 775 C CA . HIS A 1 104 ? -0.047 0.059 -5.156 1 80.94 104 HIS A CA 1
ATOM 776 C C . HIS A 1 104 ? -1.008 1.153 -5.609 1 80.94 104 HIS A C 1
ATOM 778 O O . HIS A 1 104 ? -2.188 1.14 -5.246 1 80.94 104 HIS A O 1
ATOM 784 N N . LYS A 1 105 ? -0.506 2.07 -6.352 1 80.12 105 LYS A N 1
ATOM 785 C CA . LYS A 1 105 ? -1.283 3.236 -6.766 1 80.12 105 LYS A CA 1
ATOM 786 C C . LYS A 1 105 ? -2.438 2.832 -7.676 1 80.12 105 LYS A C 1
ATOM 788 O O . LYS A 1 105 ? -3.529 3.4 -7.594 1 80.12 105 LYS A O 1
ATOM 793 N N . ASP A 1 106 ? -2.197 1.858 -8.516 1 87.12 106 ASP A N 1
ATOM 794 C CA . ASP A 1 106 ? -3.225 1.409 -9.453 1 87.12 106 ASP A CA 1
ATOM 795 C C . ASP A 1 106 ? -3.93 0.158 -8.938 1 87.12 106 ASP A C 1
ATOM 797 O O . ASP A 1 106 ? -3.295 -0.878 -8.727 1 87.12 106 ASP A O 1
ATOM 801 N N . VAL A 1 107 ? -5.234 0.293 -8.781 1 91 107 VAL A N 1
ATOM 802 C CA . VAL A 1 107 ? -5.98 -0.802 -8.164 1 91 107 VAL A CA 1
ATOM 803 C C . VAL A 1 107 ? -7.254 -1.069 -8.961 1 91 107 VAL A C 1
ATOM 805 O O . VAL A 1 107 ? -7.852 -0.146 -9.523 1 91 107 VAL A O 1
ATOM 808 N N . ASN A 1 108 ? -7.555 -2.344 -9.078 1 93.94 108 ASN A N 1
ATOM 809 C CA . ASN A 1 108 ? -8.891 -2.73 -9.531 1 93.94 108 ASN A CA 1
ATOM 810 C C . ASN A 1 108 ? -9.922 -2.553 -8.422 1 93.94 108 ASN A C 1
ATOM 812 O O . ASN A 1 108 ? -9.734 -3.031 -7.305 1 93.94 108 ASN A O 1
ATOM 816 N N . GLU A 1 109 ? -10.914 -1.807 -8.734 1 92.31 109 GLU A N 1
ATOM 817 C CA . GLU A 1 109 ? -12.023 -1.645 -7.801 1 92.31 109 GLU A CA 1
ATOM 818 C C . GLU A 1 109 ? -13.25 -2.434 -8.266 1 92.31 109 GLU A C 1
ATOM 820 O O . GLU A 1 109 ? -13.875 -2.086 -9.266 1 92.31 109 GLU A O 1
ATOM 825 N N . ILE A 1 110 ? -13.594 -3.453 -7.48 1 93.31 110 ILE A N 1
ATOM 826 C CA . ILE A 1 110 ? -14.672 -4.348 -7.902 1 93.31 110 ILE A CA 1
ATOM 827 C C . ILE A 1 110 ? -15.719 -4.449 -6.797 1 93.31 110 ILE A C 1
ATOM 829 O O . ILE A 1 110 ? -15.398 -4.812 -5.664 1 93.31 110 ILE A O 1
ATOM 833 N N . GLU A 1 111 ? -16.922 -4.125 -7.141 1 93 111 GLU A N 1
ATOM 834 C CA . GLU A 1 111 ? -18.016 -4.332 -6.188 1 93 111 GLU A CA 1
ATOM 835 C C . GLU A 1 111 ? -18.312 -5.816 -6.012 1 93 111 GLU A C 1
ATOM 837 O O . GLU A 1 111 ? -18.359 -6.566 -6.988 1 93 111 GLU A O 1
ATOM 842 N N . ALA A 1 112 ? -18.422 -6.18 -4.758 1 94.06 112 ALA A N 1
ATOM 843 C CA . ALA A 1 112 ? -18.641 -7.594 -4.453 1 94.06 112 ALA A CA 1
ATOM 844 C C . ALA A 1 112 ? -19.625 -7.754 -3.297 1 94.06 112 ALA A C 1
ATOM 846 O O . ALA A 1 112 ? -19.969 -6.777 -2.633 1 94.06 112 ALA A O 1
ATOM 847 N N . GLU A 1 113 ? -20.062 -8.953 -3.215 1 95.62 113 GLU A N 1
ATOM 848 C CA . GLU A 1 113 ? -20.969 -9.328 -2.123 1 95.62 113 GLU A CA 1
ATOM 849 C C . GLU A 1 113 ? -20.438 -10.539 -1.366 1 95.62 113 GLU A C 1
ATOM 851 O O . GLU A 1 113 ? -20.016 -11.523 -1.979 1 95.62 113 GLU A O 1
ATOM 856 N N . VAL A 1 114 ? -20.5 -10.422 -0.049 1 95.5 114 VAL A N 1
ATOM 857 C CA . VAL A 1 114 ? -20.031 -11.547 0.758 1 95.5 114 VAL A CA 1
ATOM 858 C C . VAL A 1 114 ? -21 -12.711 0.643 1 95.5 114 VAL A C 1
ATOM 860 O O . VAL A 1 114 ? -22.188 -12.578 0.993 1 95.5 114 VAL A O 1
ATOM 863 N N . LEU A 1 115 ? -20.547 -13.82 0.168 1 95.62 115 LEU A N 1
ATOM 864 C CA . LEU A 1 115 ? -21.391 -14.984 -0.064 1 95.62 115 LEU A CA 1
ATOM 865 C C . LEU A 1 115 ? -21.281 -15.977 1.091 1 95.62 115 LEU A C 1
ATOM 867 O O . LEU A 1 115 ? -22.266 -16.625 1.454 1 95.62 115 LEU A O 1
ATOM 871 N N . ALA A 1 116 ? -20.047 -16.156 1.541 1 94.75 116 ALA A N 1
ATOM 872 C CA . ALA A 1 116 ? -19.797 -17.141 2.58 1 94.75 116 ALA A CA 1
ATOM 873 C C . ALA A 1 116 ? -18.562 -16.797 3.404 1 94.75 116 ALA A C 1
ATOM 875 O O . ALA A 1 116 ? -17.672 -16.094 2.926 1 94.75 116 ALA A O 1
ATOM 876 N N . ILE A 1 117 ? -18.625 -17.234 4.609 1 91.06 117 ILE A N 1
ATOM 877 C CA . ILE A 1 117 ? -17.516 -17.031 5.527 1 91.06 117 ILE A CA 1
ATOM 878 C C . ILE A 1 117 ? -16.984 -18.391 6.016 1 91.06 117 ILE A C 1
ATOM 880 O O . ILE A 1 117 ? -17.75 -19.203 6.527 1 91.06 117 ILE A O 1
ATOM 884 N N . ASP A 1 118 ? -15.797 -18.609 5.703 1 86.69 118 ASP A N 1
ATOM 885 C CA . ASP A 1 118 ? -15.125 -19.812 6.18 1 86.69 118 ASP A CA 1
ATOM 886 C C . ASP A 1 118 ? -14.125 -19.484 7.285 1 86.69 118 ASP A C 1
ATOM 888 O O . ASP A 1 118 ? -12.945 -19.266 7.016 1 86.69 118 ASP A O 1
ATOM 892 N N . GLN A 1 119 ? -14.516 -19.594 8.453 1 81.25 119 GLN A N 1
ATOM 893 C CA . GLN A 1 119 ? -13.695 -19.219 9.594 1 81.25 119 GLN A CA 1
ATOM 894 C C . GLN A 1 119 ? -12.516 -20.172 9.766 1 81.25 119 GLN A C 1
ATOM 896 O O . GLN A 1 119 ? -11.422 -19.75 10.141 1 81.25 119 GLN A O 1
ATOM 901 N N . SER A 1 120 ? -12.773 -21.391 9.43 1 78.62 120 SER A N 1
ATOM 902 C CA . SER A 1 120 ? -11.75 -22.406 9.617 1 78.62 120 SER A CA 1
ATOM 903 C C . SER A 1 120 ? -10.57 -22.203 8.672 1 78.62 120 SER A C 1
ATOM 905 O O . SER A 1 120 ? -9.43 -22.5 9.016 1 78.62 120 SER A O 1
ATOM 907 N N . LYS A 1 121 ? -10.883 -21.609 7.562 1 78.38 121 LYS A N 1
ATOM 908 C CA . LYS A 1 121 ? -9.844 -21.391 6.566 1 78.38 121 LYS A CA 1
ATOM 909 C C . LYS A 1 121 ? -9.32 -19.953 6.605 1 78.38 121 LYS A C 1
ATOM 911 O O . LYS A 1 121 ? -8.344 -19.625 5.93 1 78.38 121 LYS A O 1
ATOM 916 N N . GLY A 1 122 ? -9.945 -19.188 7.41 1 79.06 122 GLY A N 1
ATOM 917 C CA . GLY A 1 122 ? -9.523 -17.812 7.555 1 79.06 122 GLY A CA 1
ATOM 918 C C . GLY A 1 122 ? -9.805 -16.969 6.324 1 79.06 122 GLY A C 1
ATOM 919 O O . GLY A 1 122 ? -9.062 -16.031 6.016 1 79.06 122 GLY A O 1
ATOM 920 N N . VAL A 1 123 ? -10.852 -17.453 5.504 1 85.88 123 VAL A N 1
ATOM 921 C CA . VAL A 1 123 ? -11.156 -16.703 4.289 1 85.88 123 VAL A CA 1
ATOM 922 C C . VAL A 1 123 ? -12.664 -16.5 4.176 1 85.88 123 VAL A C 1
ATOM 924 O O . VAL A 1 123 ? -13.438 -17.109 4.91 1 85.88 123 VAL A O 1
ATOM 927 N N . MET A 1 124 ? -13.008 -15.547 3.414 1 91.5 124 MET A N 1
ATOM 928 C CA . MET A 1 124 ? -14.391 -15.359 3.002 1 91.5 124 MET A CA 1
ATOM 929 C C . MET A 1 124 ? -14.508 -15.328 1.482 1 91.5 124 MET A C 1
ATOM 931 O O . MET A 1 124 ? -13.57 -14.93 0.792 1 91.5 124 MET A O 1
ATOM 935 N N . THR A 1 125 ? -15.633 -15.852 1.065 1 94.12 125 THR A N 1
ATOM 936 C CA . THR A 1 125 ? -15.898 -15.867 -0.369 1 94.12 125 THR A CA 1
ATOM 937 C C . THR A 1 125 ? -16.812 -14.711 -0.764 1 94.12 125 THR A C 1
ATOM 939 O O . THR A 1 125 ? -17.844 -14.5 -0.142 1 94.12 125 THR A O 1
ATOM 942 N N . VAL A 1 126 ? -16.359 -14 -1.777 1 94.94 126 VAL A N 1
ATOM 943 C CA . VAL A 1 126 ? -17.172 -12.898 -2.27 1 94.94 126 VAL A CA 1
ATOM 944 C C . VAL A 1 126 ? -17.547 -13.133 -3.734 1 94.94 126 VAL A C 1
ATOM 946 O O . VAL A 1 126 ? -16.781 -13.75 -4.477 1 94.94 126 VAL A O 1
ATOM 949 N N . LYS A 1 127 ? -18.656 -12.672 -4.078 1 94.62 127 LYS A N 1
ATOM 950 C CA . LYS A 1 127 ? -19.125 -12.734 -5.457 1 94.62 127 LYS A CA 1
ATOM 951 C C . LYS A 1 127 ? -18.859 -11.43 -6.195 1 94.62 127 LYS A C 1
ATOM 953 O O . LYS A 1 127 ? -19.219 -10.352 -5.723 1 94.62 127 LYS A O 1
ATOM 958 N N . MET A 1 128 ? -18.141 -11.617 -7.258 1 91.62 128 MET A N 1
ATOM 959 C CA . MET A 1 128 ? -17.859 -10.5 -8.156 1 91.62 128 MET A CA 1
ATOM 960 C C . MET A 1 128 ? -18.516 -10.719 -9.516 1 91.62 128 MET A C 1
ATOM 962 O O . MET A 1 128 ? -17.906 -11.32 -10.406 1 91.62 128 MET A O 1
ATOM 966 N N . ASN A 1 129 ? -19.672 -10.133 -9.688 1 86.56 129 ASN A N 1
ATOM 967 C CA . ASN A 1 129 ? -20.453 -10.344 -10.898 1 86.56 129 ASN A CA 1
ATOM 968 C C . ASN A 1 129 ? -20.594 -11.828 -11.219 1 86.56 129 ASN A C 1
ATOM 970 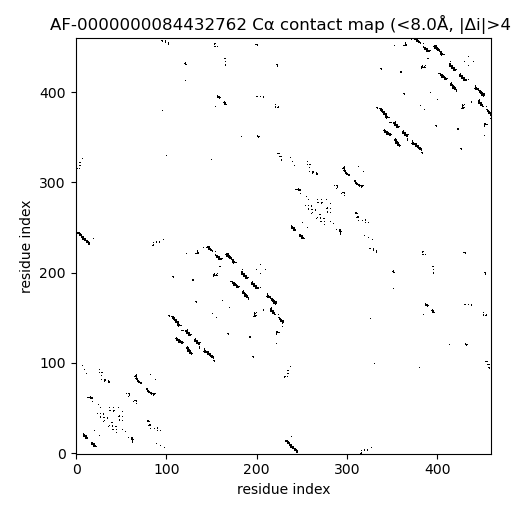O O . ASN A 1 129 ? -21.359 -12.547 -10.562 1 86.56 129 ASN A O 1
ATOM 974 N N . SER A 1 130 ? -19.594 -12.375 -12.086 1 84.56 130 SER A N 1
ATOM 975 C CA . SER A 1 130 ? -19.812 -13.727 -12.594 1 84.56 130 SER A CA 1
ATOM 976 C C . SER A 1 130 ? -18.812 -14.711 -12.008 1 84.56 130 SER A C 1
ATOM 978 O O . SER A 1 130 ? -18.734 -15.859 -12.445 1 84.56 130 SER A O 1
ATOM 980 N N . PHE A 1 131 ? -18.047 -14.25 -11.055 1 88.75 131 PHE A N 1
ATOM 981 C CA . PHE A 1 131 ? -17.078 -15.172 -10.461 1 88.75 131 PHE A CA 1
ATOM 982 C C . PHE A 1 131 ? -16.922 -14.906 -8.969 1 88.75 131 PHE A C 1
ATOM 984 O O . PHE A 1 131 ? -17.469 -13.938 -8.445 1 88.75 131 PHE A O 1
ATOM 991 N N . GLU A 1 132 ? -16.297 -15.906 -8.336 1 92.62 132 GLU A N 1
ATOM 992 C CA . GLU A 1 132 ? -16.094 -15.844 -6.895 1 92.62 132 GLU A CA 1
ATOM 993 C C . GLU A 1 132 ? -14.609 -15.734 -6.551 1 92.62 132 GLU A C 1
ATOM 995 O O . GLU A 1 132 ? -13.766 -16.281 -7.258 1 92.62 132 GLU A O 1
ATOM 1000 N N . VAL A 1 133 ? -14.398 -15.008 -5.496 1 92.88 133 VAL A N 1
ATOM 1001 C CA . VAL A 1 133 ? -13.016 -14.812 -5.055 1 92.88 133 VAL A CA 1
ATOM 1002 C C . VAL A 1 133 ? -12.93 -14.984 -3.541 1 92.88 133 VAL A C 1
ATOM 1004 O O . VAL A 1 133 ? -13.883 -14.695 -2.82 1 92.88 133 VAL A O 1
ATOM 1007 N N . ASN A 1 134 ? -11.836 -15.516 -3.17 1 91.81 134 ASN A N 1
ATOM 1008 C CA . ASN A 1 134 ? -11.539 -15.594 -1.743 1 91.81 134 ASN A CA 1
ATOM 1009 C C . ASN A 1 134 ? -10.781 -14.367 -1.258 1 91.81 134 ASN A C 1
ATOM 1011 O O . ASN A 1 134 ? -9.875 -13.883 -1.936 1 91.81 134 ASN A O 1
ATOM 1015 N N . ILE A 1 135 ? -11.227 -13.812 -0.152 1 89.25 135 ILE A N 1
ATOM 1016 C CA . ILE A 1 135 ? -10.555 -12.688 0.489 1 89.25 135 ILE A CA 1
ATOM 1017 C C . ILE A 1 135 ? -10.273 -13.023 1.952 1 89.25 135 ILE A C 1
ATOM 1019 O O . ILE A 1 135 ? -10.812 -13.992 2.49 1 89.25 135 ILE A O 1
ATOM 1023 N N . PRO A 1 136 ? -9.422 -12.281 2.549 1 84.12 136 PRO A N 1
ATOM 1024 C CA . PRO A 1 136 ? -9.172 -12.539 3.969 1 84.12 136 PRO A CA 1
ATOM 1025 C C . PRO A 1 136 ? -10.414 -12.344 4.832 1 84.12 136 PRO A C 1
ATOM 1027 O O . PRO A 1 136 ? -11.273 -11.523 4.508 1 84.12 136 PRO A O 1
ATOM 1030 N N . LEU A 1 137 ? -10.406 -13.07 5.852 1 85.56 137 LEU A N 1
ATOM 1031 C CA . LEU A 1 137 ? -11.5 -12.938 6.805 1 85.56 137 LEU A CA 1
ATOM 1032 C C . LEU A 1 137 ? -11.523 -11.539 7.418 1 85.56 137 LEU A C 1
ATOM 1034 O O . LEU A 1 137 ? -10.477 -11 7.777 1 85.56 137 LEU A O 1
ATOM 1038 N N . ASN A 1 138 ? -12.633 -10.961 7.391 1 84.19 138 ASN A N 1
ATOM 1039 C CA . ASN A 1 138 ? -12.914 -9.711 8.086 1 84.19 138 ASN A CA 1
ATOM 1040 C C . ASN A 1 138 ? -14.086 -9.852 9.055 1 84.19 138 ASN A C 1
ATOM 1042 O O . ASN A 1 138 ? -15.219 -10.078 8.625 1 84.19 138 ASN A O 1
ATOM 1046 N N . LYS A 1 139 ? -13.805 -9.648 10.25 1 83.31 139 LYS A N 1
ATOM 1047 C CA . LYS A 1 139 ? -14.789 -9.883 11.305 1 83.31 139 LYS A CA 1
ATOM 1048 C C . LYS A 1 139 ? -15.938 -8.883 11.219 1 83.31 139 LYS A C 1
ATOM 1050 O O . LYS A 1 139 ? -17.016 -9.125 11.766 1 83.31 139 LYS A O 1
ATOM 1055 N N . ASN A 1 140 ? -15.719 -7.805 10.562 1 83.69 140 ASN A N 1
ATOM 1056 C CA . ASN A 1 140 ? -16.75 -6.773 10.477 1 83.69 140 ASN A CA 1
ATOM 1057 C C . ASN A 1 140 ? -17.719 -7.047 9.328 1 83.69 140 ASN A C 1
ATOM 1059 O O . ASN A 1 140 ? -18.656 -6.281 9.109 1 83.69 140 ASN A O 1
ATOM 1063 N N . TYR A 1 141 ? -17.453 -8.148 8.594 1 90.25 141 TYR A N 1
ATOM 1064 C CA . TYR A 1 141 ? -18.297 -8.445 7.441 1 90.25 141 TYR A CA 1
ATOM 1065 C C . TYR A 1 141 ? -19.25 -9.586 7.746 1 90.25 141 TYR A C 1
ATOM 1067 O O . TYR A 1 141 ? -18.906 -10.5 8.508 1 90.25 141 TYR A O 1
ATOM 1075 N N . ALA A 1 142 ? -20.422 -9.492 7.246 1 92.06 142 ALA A N 1
ATOM 1076 C CA . ALA A 1 142 ? -21.438 -10.547 7.316 1 92.06 142 ALA A CA 1
ATOM 1077 C C . ALA A 1 142 ? -21.875 -10.977 5.922 1 92.06 142 ALA A C 1
ATOM 1079 O O . ALA A 1 142 ? -21.703 -10.234 4.953 1 92.06 142 ALA A O 1
ATOM 1080 N N . VAL A 1 143 ? -22.375 -12.172 5.922 1 94.25 143 VAL A N 1
ATOM 1081 C CA . VAL A 1 143 ? -22.906 -12.664 4.656 1 94.25 143 VAL A CA 1
ATOM 1082 C C . VAL A 1 143 ? -23.969 -11.695 4.129 1 94.25 143 VAL A C 1
ATOM 1084 O O . VAL A 1 143 ? -24.812 -11.234 4.883 1 94.25 143 VAL A O 1
ATOM 1087 N N . GLY A 1 144 ? -23.844 -11.32 2.875 1 93.69 144 GLY A N 1
ATOM 1088 C CA . GLY A 1 144 ? -24.797 -10.398 2.268 1 93.69 144 GLY A CA 1
ATOM 1089 C C . GLY A 1 144 ? -24.281 -8.977 2.199 1 93.69 144 GLY A C 1
ATOM 1090 O O . GLY A 1 144 ? -24.828 -8.148 1.462 1 93.69 144 GLY A O 1
ATOM 1091 N N . ASP A 1 145 ? -23.234 -8.703 2.9 1 93.38 145 ASP A N 1
ATOM 1092 C CA . ASP A 1 145 ? -22.672 -7.355 2.9 1 93.38 145 ASP A CA 1
ATOM 1093 C C . ASP A 1 145 ? -22.094 -7 1.528 1 93.38 145 ASP A C 1
ATOM 1095 O O . ASP A 1 145 ? -21.484 -7.844 0.866 1 93.38 145 ASP A O 1
ATOM 1099 N N . LYS A 1 146 ? -22.359 -5.75 1.162 1 93.31 146 LYS A N 1
ATOM 1100 C CA . LYS A 1 146 ? -21.703 -5.219 -0.03 1 93.31 146 LYS A CA 1
ATOM 1101 C C . LYS A 1 146 ? -20.344 -4.598 0.313 1 93.31 146 LYS A C 1
ATOM 1103 O O . LYS A 1 146 ? -20.234 -3.816 1.26 1 93.31 146 LYS A O 1
ATOM 1108 N N . VAL A 1 147 ? -19.297 -5.062 -0.502 1 93.19 147 VAL A N 1
ATOM 1109 C CA . VAL A 1 147 ? -17.953 -4.555 -0.241 1 93.19 147 VAL A CA 1
ATOM 1110 C C . VAL A 1 147 ? -17.281 -4.164 -1.557 1 93.19 147 VAL A C 1
ATOM 1112 O O . VAL A 1 147 ? -17.719 -4.59 -2.631 1 93.19 147 VAL A O 1
ATOM 1115 N N . LEU A 1 148 ? -16.406 -3.273 -1.447 1 93.62 148 LEU A N 1
ATOM 1116 C CA . LEU A 1 148 ? -15.516 -2.938 -2.555 1 93.62 148 LEU A CA 1
ATOM 1117 C C . LEU A 1 148 ? -14.172 -3.648 -2.406 1 93.62 148 LEU A C 1
ATOM 1119 O O . LEU A 1 148 ? -13.484 -3.484 -1.394 1 93.62 148 LEU A O 1
ATOM 1123 N N . ALA A 1 149 ? -13.859 -4.508 -3.336 1 93.31 149 ALA A N 1
ATOM 1124 C CA . ALA A 1 149 ? -12.578 -5.199 -3.342 1 93.31 149 ALA A CA 1
ATOM 1125 C C . ALA A 1 149 ? -11.531 -4.406 -4.121 1 93.31 149 ALA A C 1
ATOM 1127 O O . ALA A 1 149 ? -11.797 -3.932 -5.227 1 93.31 149 ALA A O 1
ATOM 1128 N N . LEU A 1 150 ? -10.461 -4.273 -3.506 1 93.31 150 LEU A N 1
ATOM 1129 C CA . LEU A 1 150 ? -9.328 -3.578 -4.109 1 93.31 150 LEU A CA 1
ATOM 1130 C C . LEU A 1 150 ? -8.188 -4.547 -4.391 1 93.31 150 LEU A C 1
ATOM 1132 O O . LEU A 1 150 ? -7.641 -5.152 -3.471 1 93.31 150 LEU A O 1
ATOM 1136 N N . ILE A 1 151 ? -7.832 -4.707 -5.641 1 92.5 151 ILE A N 1
ATOM 1137 C CA . ILE A 1 151 ? -6.738 -5.578 -6.055 1 92.5 151 ILE A CA 1
ATOM 1138 C C . ILE A 1 151 ? -5.73 -4.785 -6.879 1 92.5 151 ILE A C 1
ATOM 1140 O O . ILE A 1 151 ? -6.039 -4.328 -7.984 1 92.5 151 ILE A O 1
ATOM 1144 N N . SER A 1 152 ? -4.59 -4.672 -6.324 1 91.06 152 SER A N 1
ATOM 1145 C CA . SER A 1 152 ? -3.561 -3.91 -7.023 1 91.06 152 SER A CA 1
ATOM 1146 C C . SER A 1 152 ? -3.148 -4.598 -8.32 1 91.06 152 SER A C 1
ATOM 1148 O O . SER A 1 152 ? -3.043 -5.828 -8.375 1 91.06 152 SER A O 1
ATOM 1150 N N . TYR A 1 153 ? -2.828 -3.766 -9.352 1 90.19 153 TYR A N 1
ATOM 1151 C CA . TYR A 1 153 ? -2.408 -4.289 -10.648 1 90.19 153 TYR A CA 1
ATOM 1152 C C . TYR A 1 153 ? -1.186 -5.188 -10.5 1 90.19 153 TYR A C 1
ATOM 1154 O O . TYR A 1 153 ? -1.029 -6.16 -11.242 1 90.19 153 TYR A O 1
ATOM 1162 N N . ASP A 1 154 ? -0.41 -4.934 -9.508 1 85.56 154 ASP A N 1
ATOM 1163 C CA . ASP A 1 154 ? 0.879 -5.598 -9.352 1 85.56 154 ASP A CA 1
ATOM 1164 C C . ASP A 1 154 ? 0.733 -6.887 -8.547 1 85.56 154 ASP A C 1
ATOM 1166 O O . ASP A 1 154 ? 1.682 -7.668 -8.43 1 85.56 154 ASP A O 1
ATOM 1170 N N . ASN A 1 155 ? -0.436 -7.172 -8.047 1 86.38 155 ASN A N 1
ATOM 1171 C CA . ASN A 1 155 ? -0.647 -8.367 -7.238 1 86.38 155 ASN A CA 1
ATOM 1172 C C . ASN A 1 155 ? -1.301 -9.484 -8.055 1 86.38 155 ASN A C 1
ATOM 1174 O O . ASN A 1 155 ? -1.564 -10.57 -7.535 1 86.38 155 ASN A O 1
ATOM 1178 N N . ILE A 1 156 ? -1.504 -9.195 -9.32 1 90.75 156 ILE A N 1
ATOM 1179 C CA . ILE A 1 156 ? -2.18 -10.164 -10.172 1 90.75 156 ILE A CA 1
ATOM 1180 C C . ILE A 1 156 ? -1.175 -10.781 -11.141 1 90.75 156 ILE A C 1
ATOM 1182 O O . ILE A 1 156 ? -0.49 -10.07 -11.883 1 90.75 156 ILE A O 1
ATOM 1186 N N . PHE A 1 157 ? -1.066 -12.031 -11.172 1 88.19 157 PHE A N 1
ATOM 1187 C CA . PHE A 1 157 ? -0.157 -12.695 -12.094 1 88.19 157 PHE A CA 1
ATOM 1188 C C . PHE A 1 157 ? -0.933 -13.43 -13.18 1 88.19 157 PHE A C 1
ATOM 1190 O O . PHE A 1 157 ? -2.098 -13.781 -12.992 1 88.19 157 PHE A O 1
ATOM 1197 N N . LEU A 1 158 ? -0.307 -13.57 -14.281 1 91.5 158 LEU A N 1
ATOM 1198 C CA . LEU A 1 158 ? -0.888 -14.242 -15.438 1 91.5 158 LEU A CA 1
ATOM 1199 C C . LEU A 1 158 ? -0.246 -15.609 -15.656 1 91.5 158 LEU A C 1
ATOM 1201 O O . LEU A 1 158 ? 0.968 -15.758 -15.5 1 91.5 158 LEU A O 1
ATOM 1205 N N . MET A 1 159 ? -1.083 -16.547 -15.953 1 89.88 159 MET A N 1
ATOM 1206 C CA . MET A 1 159 ? -0.599 -17.906 -16.219 1 89.88 159 MET A CA 1
ATOM 1207 C C . MET A 1 159 ? -1.345 -18.516 -17.406 1 89.88 159 MET A C 1
ATOM 1209 O O . MET A 1 159 ? -2.49 -18.156 -17.672 1 89.88 159 MET A O 1
ATOM 1213 N N . LEU A 1 160 ? -0.683 -19.484 -18.031 1 91.19 160 LEU A N 1
ATOM 1214 C CA . LEU A 1 160 ? -1.314 -20.188 -19.141 1 91.19 160 LEU A CA 1
ATOM 1215 C C . LEU A 1 160 ? -2.127 -21.375 -18.641 1 91.19 160 LEU A C 1
ATOM 1217 O O . LEU A 1 160 ? -3.092 -21.797 -19.281 1 91.19 160 LEU A O 1
ATOM 1221 N N . GLU A 1 161 ? -1.652 -21.891 -17.5 1 89.5 161 GLU A N 1
ATOM 1222 C CA . GLU A 1 161 ? -2.348 -23 -16.828 1 89.5 161 GLU A CA 1
ATOM 1223 C C . GLU A 1 161 ? -2.383 -22.781 -15.32 1 89.5 161 GLU A C 1
ATOM 1225 O O . GLU A 1 161 ? -1.462 -22.203 -14.75 1 89.5 161 GLU A O 1
ATOM 1230 N N . PRO A 1 162 ? -3.529 -23.219 -14.758 1 86 162 PRO A N 1
ATOM 1231 C CA . PRO A 1 162 ? -3.576 -23.109 -13.297 1 86 162 PRO A CA 1
ATOM 1232 C C . PRO A 1 162 ? -2.41 -23.812 -12.609 1 86 162 PRO A C 1
ATOM 1234 O O . PRO A 1 162 ? -1.984 -24.875 -13.055 1 86 162 PRO A O 1
ATOM 1237 N N . GLN A 1 163 ? -1.874 -23.141 -11.633 1 78 163 GLN A N 1
ATOM 1238 C CA . GLN A 1 163 ? -0.752 -23.719 -10.898 1 78 163 GLN A CA 1
ATOM 1239 C C . GLN A 1 163 ? -1.117 -23.953 -9.438 1 78 163 GLN A C 1
ATOM 1241 O O . GLN A 1 163 ? -1.963 -23.25 -8.875 1 78 163 GLN A O 1
ATOM 1246 N N . LYS A 1 164 ? -0.503 -25.031 -8.898 1 76.56 164 LYS A N 1
ATOM 1247 C CA . LYS A 1 164 ? -0.697 -25.312 -7.48 1 76.56 164 LYS A CA 1
ATOM 1248 C C . LYS A 1 164 ? 0.221 -24.453 -6.621 1 76.56 164 LYS A C 1
ATOM 1250 O O . LYS A 1 164 ? 1.445 -24.531 -6.738 1 76.56 164 LYS A O 1
ATOM 1255 N N . SER A 1 165 ? -0.307 -23.562 -5.887 1 77.31 165 SER A N 1
ATOM 1256 C CA . SER A 1 165 ? 0.429 -22.672 -5 1 77.31 165 SER A CA 1
ATOM 1257 C C . SER A 1 165 ? -0.465 -22.141 -3.883 1 77.31 165 SER A C 1
ATOM 1259 O O . SER A 1 165 ? -1.557 -22.656 -3.652 1 77.31 165 SER A O 1
ATOM 1261 N N . SER A 1 166 ? 0.041 -21.234 -3.111 1 76.69 166 SER A N 1
ATOM 1262 C CA . SER A 1 166 ? -0.747 -20.594 -2.066 1 76.69 166 SER A CA 1
ATOM 1263 C C . SER A 1 166 ? -1.715 -19.578 -2.652 1 76.69 166 SER A C 1
ATOM 1265 O O . SER A 1 166 ? -2.434 -18.891 -1.915 1 76.69 166 SER A O 1
ATOM 1267 N N . ILE A 1 167 ? -1.745 -19.547 -3.973 1 78.5 167 ILE A N 1
ATOM 1268 C CA . ILE A 1 167 ? -2.684 -18.656 -4.652 1 78.5 167 ILE A CA 1
ATOM 1269 C C . ILE A 1 167 ? -4.078 -19.281 -4.652 1 78.5 167 ILE A C 1
ATOM 1271 O O . ILE A 1 167 ? -4.262 -20.406 -5.148 1 78.5 167 ILE A O 1
ATOM 1275 N N . ARG A 1 168 ? -5.035 -18.516 -4.109 1 80.12 168 ARG A N 1
ATOM 1276 C CA . ARG A 1 168 ? -6.355 -19.109 -3.936 1 80.12 168 ARG A CA 1
ATOM 1277 C C . ARG A 1 168 ? -7.305 -18.672 -5.043 1 80.12 168 ARG A C 1
ATOM 1279 O O . ARG A 1 168 ? -8.328 -19.312 -5.289 1 80.12 168 ARG A O 1
ATOM 1286 N N . ASN A 1 169 ? -6.906 -17.578 -5.641 1 90.75 169 ASN A N 1
ATOM 1287 C CA . ASN A 1 169 ? -7.785 -17.062 -6.688 1 90.75 169 ASN A CA 1
ATOM 1288 C C . ASN A 1 169 ? -7.168 -17.234 -8.07 1 90.75 169 ASN A C 1
ATOM 1290 O O . ASN A 1 169 ? -6.207 -16.547 -8.414 1 90.75 169 ASN A O 1
ATOM 1294 N N . ILE A 1 170 ? -7.68 -18.219 -8.758 1 92.31 170 ILE A N 1
ATOM 1295 C CA . ILE A 1 170 ? -7.289 -18.453 -10.141 1 92.31 170 ILE A CA 1
ATOM 1296 C C . ILE A 1 170 ? -8.523 -18.438 -11.031 1 92.31 170 ILE A C 1
ATOM 1298 O O . ILE A 1 170 ? -9.414 -19.281 -10.891 1 92.31 170 ILE A O 1
ATOM 1302 N N . ILE A 1 171 ? -8.555 -17.547 -11.961 1 94 171 ILE A N 1
ATOM 1303 C CA . ILE A 1 171 ? -9.766 -17.344 -12.758 1 94 171 ILE A CA 1
ATOM 1304 C C . ILE A 1 171 ? -9.398 -17.266 -14.234 1 94 171 ILE A C 1
ATOM 1306 O O . ILE A 1 171 ? -8.438 -16.594 -14.609 1 94 171 ILE A O 1
ATOM 1310 N N . LYS A 1 172 ? -10.164 -17.906 -14.969 1 95.31 172 LYS A N 1
ATOM 1311 C CA . LYS A 1 172 ? -9.969 -17.859 -16.422 1 95.31 172 LYS A CA 1
ATOM 1312 C C . LYS A 1 172 ? -10.469 -16.547 -17 1 95.31 172 LYS A C 1
ATOM 1314 O O . LYS A 1 172 ? -11.492 -16.016 -16.562 1 95.31 172 LYS A O 1
ATOM 1319 N N . GLY A 1 173 ? -9.711 -16.047 -18 1 95.75 173 GLY A N 1
ATOM 1320 C CA . GLY A 1 173 ? -10.117 -14.828 -18.688 1 95.75 173 GLY A CA 1
ATOM 1321 C C . GLY A 1 173 ? -9.5 -14.695 -20.062 1 95.75 173 GLY A C 1
ATOM 1322 O O . GLY A 1 173 ? -8.82 -15.602 -20.531 1 95.75 173 GLY A O 1
ATOM 1323 N N . THR A 1 174 ? -9.891 -13.547 -20.688 1 97.06 174 THR A N 1
ATOM 1324 C CA . THR A 1 174 ? -9.398 -13.258 -22.031 1 97.06 174 THR A CA 1
ATOM 1325 C C . THR A 1 174 ? -8.758 -11.875 -22.094 1 97.06 174 THR A C 1
ATOM 1327 O O . THR A 1 174 ? -9.312 -10.906 -21.578 1 97.06 174 THR A O 1
ATOM 1330 N N . ILE A 1 175 ? -7.586 -11.859 -22.688 1 97.25 175 ILE A N 1
ATOM 1331 C CA . ILE A 1 175 ? -6.895 -10.586 -22.828 1 97.25 175 ILE A CA 1
ATOM 1332 C C . ILE A 1 175 ? -7.648 -9.688 -23.797 1 97.25 175 ILE A C 1
ATOM 1334 O O . ILE A 1 175 ? -7.887 -10.078 -24.953 1 97.25 175 ILE A O 1
ATOM 1338 N N . VAL A 1 176 ? -7.969 -8.492 -23.375 1 97.25 176 VAL A N 1
ATOM 1339 C CA . VAL A 1 176 ? -8.766 -7.598 -24.203 1 97.25 176 VAL A CA 1
ATOM 1340 C C . VAL A 1 176 ? -7.898 -6.43 -24.672 1 97.25 176 VAL A C 1
ATOM 1342 O O . VAL A 1 176 ? -8.156 -5.844 -25.734 1 97.25 176 VAL A O 1
ATOM 1345 N N . GLU A 1 177 ? -6.949 -6.074 -23.875 1 96.19 177 GLU A N 1
ATOM 1346 C CA . GLU A 1 177 ? -6.086 -4.945 -24.203 1 96.19 177 GLU A CA 1
ATOM 1347 C C . GLU A 1 177 ? -4.719 -5.082 -23.547 1 96.19 177 GLU A C 1
ATOM 1349 O O . GLU A 1 177 ? -4.602 -5.688 -22.469 1 96.19 177 GLU A O 1
ATOM 1354 N N . MET A 1 178 ? -3.732 -4.664 -24.25 1 94.88 178 MET A N 1
ATOM 1355 C CA . MET A 1 178 ? -2.385 -4.551 -23.688 1 94.88 178 MET A CA 1
ATOM 1356 C C . MET A 1 178 ? -1.758 -3.209 -24.062 1 94.88 178 MET A C 1
ATOM 1358 O O . MET A 1 178 ? -1.85 -2.77 -25.203 1 94.88 178 MET A O 1
ATOM 1362 N N . ARG A 1 179 ? -1.296 -2.605 -23.062 1 92.31 179 ARG A N 1
ATOM 1363 C CA . ARG A 1 179 ? -0.659 -1.31 -23.266 1 92.31 179 ARG A CA 1
ATOM 1364 C C . ARG A 1 179 ? 0.708 -1.257 -22.594 1 92.31 179 ARG A C 1
ATOM 1366 O O . ARG A 1 179 ? 0.87 -1.734 -21.469 1 92.31 179 ARG A O 1
ATOM 1373 N N . LEU A 1 180 ? 1.637 -0.757 -23.359 1 85.56 180 LEU A N 1
ATOM 1374 C CA . LEU A 1 180 ? 2.951 -0.519 -22.766 1 85.56 180 LEU A CA 1
ATOM 1375 C C . LEU A 1 180 ? 2.982 0.812 -22.031 1 85.56 180 LEU A C 1
ATOM 1377 O O . LEU A 1 180 ? 2.641 1.853 -22.594 1 85.56 180 LEU A O 1
ATOM 1381 N N . ASN A 1 181 ? 3.08 0.739 -20.812 1 78.19 181 ASN A N 1
ATOM 1382 C CA . ASN A 1 181 ? 3.248 1.919 -19.969 1 78.19 181 ASN A CA 1
ATOM 1383 C C . ASN A 1 181 ? 4.656 1.999 -19.391 1 78.19 181 ASN A C 1
ATOM 1385 O O . ASN A 1 181 ? 4.941 1.391 -18.359 1 78.19 181 ASN A O 1
ATOM 1389 N N . ASN A 1 182 ? 5.504 2.779 -20.109 1 74.5 182 ASN A N 1
ATOM 1390 C CA . ASN A 1 182 ? 6.918 2.832 -19.75 1 74.5 182 ASN A CA 1
ATOM 1391 C C . ASN A 1 182 ? 7.562 1.451 -19.812 1 74.5 182 ASN A C 1
ATOM 1393 O O . ASN A 1 182 ? 7.66 0.853 -20.875 1 74.5 182 ASN A O 1
ATOM 1397 N N . GLU A 1 183 ? 7.965 0.891 -18.672 1 76.06 183 GLU A N 1
ATOM 1398 C CA . GLU A 1 183 ? 8.68 -0.382 -18.688 1 76.06 183 GLU A CA 1
ATOM 1399 C C . GLU A 1 183 ? 7.789 -1.521 -18.203 1 76.06 183 GLU A C 1
ATOM 1401 O O . GLU A 1 183 ? 8.281 -2.611 -17.906 1 76.06 183 GLU A O 1
ATOM 1406 N N . ILE A 1 184 ? 6.469 -1.242 -18.25 1 82.62 184 ILE A N 1
ATOM 1407 C CA . ILE A 1 184 ? 5.531 -2.236 -17.734 1 82.62 184 ILE A CA 1
ATOM 1408 C C . ILE A 1 184 ? 4.387 -2.416 -18.734 1 82.62 184 ILE A C 1
ATOM 1410 O O . ILE A 1 184 ? 4.016 -1.477 -19.438 1 82.62 184 ILE A O 1
ATOM 1414 N N . ILE A 1 185 ? 3.986 -3.604 -18.844 1 88.5 185 ILE A N 1
ATOM 1415 C CA . ILE A 1 185 ? 2.844 -3.902 -19.703 1 88.5 185 ILE A CA 1
ATOM 1416 C C . ILE A 1 185 ? 1.58 -4.027 -18.859 1 88.5 185 ILE A C 1
ATOM 1418 O O . ILE A 1 185 ? 1.501 -4.879 -17.969 1 88.5 185 ILE A O 1
ATOM 1422 N N . ARG A 1 186 ? 0.693 -3.203 -19.125 1 93.19 186 ARG A N 1
ATOM 1423 C CA . ARG A 1 186 ? -0.615 -3.314 -18.5 1 93.19 186 ARG A CA 1
ATOM 1424 C C . ARG A 1 186 ? -1.559 -4.172 -19.328 1 93.19 186 ARG A C 1
ATOM 1426 O O . ARG A 1 186 ? -1.82 -3.863 -20.5 1 93.19 186 ARG A O 1
ATOM 1433 N N . VAL A 1 187 ? -2.08 -5.152 -18.766 1 95.06 187 VAL A N 1
ATOM 1434 C CA . VAL A 1 187 ? -2.945 -6.102 -19.469 1 95.06 187 VAL A CA 1
ATOM 1435 C C . VAL A 1 187 ? -4.367 -5.996 -18.922 1 95.06 187 VAL A C 1
ATOM 1437 O O . VAL A 1 187 ? -4.574 -6.027 -17.703 1 95.06 187 VAL A O 1
ATOM 1440 N N . ASN A 1 188 ? -5.254 -5.75 -19.75 1 97.25 188 ASN A N 1
ATOM 1441 C CA . ASN A 1 188 ? -6.668 -5.816 -19.406 1 97.25 188 ASN A CA 1
ATOM 1442 C C . ASN A 1 188 ? -7.258 -7.188 -19.719 1 97.25 188 ASN A C 1
ATOM 1444 O O . ASN A 1 188 ? -7.254 -7.621 -20.875 1 97.25 188 ASN A O 1
ATOM 1448 N N . VAL A 1 189 ? -7.719 -7.848 -18.75 1 96.75 189 VAL A N 1
ATOM 1449 C CA . VAL A 1 189 ? -8.273 -9.188 -18.906 1 96.75 189 VAL A CA 1
ATOM 1450 C C . VAL A 1 189 ? -9.766 -9.172 -18.594 1 96.75 189 VAL A C 1
ATOM 1452 O O . VAL A 1 189 ? -10.18 -8.695 -17.531 1 96.75 189 VAL A O 1
ATOM 1455 N N . ASP A 1 190 ? -10.523 -9.609 -19.484 1 96.19 190 ASP A N 1
ATOM 1456 C CA . ASP A 1 190 ? -11.953 -9.812 -19.234 1 96.19 190 ASP A CA 1
ATOM 1457 C C . ASP A 1 190 ? -12.195 -11.125 -18.484 1 96.19 190 ASP A C 1
ATOM 1459 O O . ASP A 1 190 ? -11.938 -12.203 -19.016 1 96.19 190 ASP A O 1
ATOM 1463 N N . VAL A 1 191 ? -12.609 -10.953 -17.312 1 93.94 191 VAL A N 1
ATOM 1464 C CA . VAL A 1 191 ? -12.914 -12.102 -16.469 1 93.94 191 VAL A CA 1
ATOM 1465 C C . VAL A 1 191 ? -14.422 -12.164 -16.203 1 93.94 191 VAL A C 1
ATOM 1467 O O . VAL A 1 191 ? -14.914 -11.578 -15.234 1 93.94 191 VAL A O 1
ATOM 1470 N N . GLY A 1 192 ? -15.203 -12.922 -16.922 1 87.31 192 GLY A N 1
ATOM 1471 C CA . GLY A 1 192 ? -16.641 -13.047 -16.734 1 87.31 192 GLY A CA 1
ATOM 1472 C C . GLY A 1 192 ? -17.375 -11.727 -16.859 1 87.31 192 GLY A C 1
ATOM 1473 O O . GLY A 1 192 ? -18.266 -11.43 -16.062 1 87.31 192 GLY A O 1
ATOM 1474 N N . GLY A 1 193 ? -16.922 -10.828 -17.625 1 87 193 GLY A N 1
ATOM 1475 C CA . GLY A 1 193 ? -17.594 -9.555 -17.844 1 87 193 GLY A CA 1
ATOM 1476 C C . GLY A 1 193 ? -16.984 -8.422 -17.031 1 87 193 GLY A C 1
ATOM 1477 O O . GLY A 1 193 ? -17.422 -7.273 -17.141 1 87 193 GLY A O 1
ATOM 1478 N N . VAL A 1 194 ? -16.062 -8.766 -16.219 1 92.06 194 VAL A N 1
ATOM 1479 C CA . VAL A 1 194 ? -15.383 -7.742 -15.43 1 92.06 194 VAL A CA 1
ATOM 1480 C C . VAL A 1 194 ? -13.969 -7.531 -15.953 1 92.06 194 VAL A C 1
ATOM 1482 O O . VAL A 1 194 ? -13.234 -8.492 -16.188 1 92.06 194 VAL A O 1
ATOM 1485 N N . ASN A 1 195 ? -13.633 -6.309 -16.156 1 94.56 195 ASN A N 1
ATOM 1486 C CA . ASN A 1 195 ? -12.281 -5.992 -16.594 1 94.56 195 ASN A CA 1
ATOM 1487 C C . ASN A 1 195 ? -11.312 -5.91 -15.422 1 94.56 195 ASN A C 1
ATOM 1489 O O . ASN A 1 195 ? -11.531 -5.141 -14.484 1 94.56 195 ASN A O 1
ATOM 1493 N N . ILE A 1 196 ? -10.312 -6.711 -15.508 1 95.44 196 ILE A N 1
ATOM 1494 C CA . ILE A 1 196 ? -9.273 -6.715 -14.477 1 95.44 196 ILE A CA 1
ATOM 1495 C C . ILE A 1 196 ? -7.934 -6.316 -15.102 1 95.44 196 ILE A C 1
ATOM 1497 O O . ILE A 1 196 ? -7.488 -6.922 -16.078 1 95.44 196 ILE A O 1
ATOM 1501 N N . TYR A 1 197 ? -7.387 -5.348 -14.547 1 94.88 197 TYR A N 1
ATOM 1502 C CA . TYR A 1 197 ? -6.098 -4.867 -15.031 1 94.88 197 TYR A CA 1
ATOM 1503 C C . TYR A 1 197 ? -4.949 -5.469 -14.227 1 94.88 197 TYR A C 1
ATOM 1505 O O . TYR A 1 197 ? -5.043 -5.594 -13 1 94.88 197 TYR A O 1
ATOM 1513 N N . SER A 1 198 ? -3.914 -5.887 -14.906 1 93.5 198 SER A N 1
ATOM 1514 C CA . SER A 1 198 ? -2.695 -6.414 -14.297 1 93.5 198 SER A CA 1
ATOM 1515 C C . SER A 1 198 ? -1.453 -5.812 -14.945 1 93.5 198 SER A C 1
ATOM 1517 O O . SER A 1 198 ? -1.423 -5.598 -16.156 1 93.5 198 SER A O 1
ATOM 1519 N N . ASP A 1 199 ? -0.462 -5.504 -14.18 1 90.12 199 ASP A N 1
ATOM 1520 C CA . ASP A 1 199 ? 0.82 -5.023 -14.68 1 90.12 199 ASP A CA 1
ATOM 1521 C C . ASP A 1 199 ? 1.864 -6.137 -14.68 1 90.12 199 ASP A C 1
ATOM 1523 O O . ASP A 1 199 ? 2.078 -6.797 -13.664 1 90.12 199 ASP A O 1
ATOM 1527 N N . ILE A 1 200 ? 2.496 -6.359 -15.789 1 87.25 200 ILE A N 1
ATOM 1528 C CA . ILE A 1 200 ? 3.531 -7.379 -15.906 1 87.25 200 ILE A CA 1
ATOM 1529 C C . ILE A 1 200 ? 4.754 -6.793 -16.609 1 87.25 200 ILE A C 1
ATOM 1531 O O . ILE A 1 200 ? 4.684 -5.707 -17.188 1 87.25 200 ILE A O 1
ATOM 1535 N N . THR A 1 201 ? 5.816 -7.512 -16.484 1 82.06 201 THR A N 1
ATOM 1536 C CA . THR A 1 201 ? 7.031 -7.086 -17.172 1 82.06 201 THR A CA 1
ATOM 1537 C C . THR A 1 201 ? 6.977 -7.457 -18.641 1 82.06 201 THR A C 1
ATOM 1539 O O . THR A 1 201 ? 6.211 -8.344 -19.047 1 82.06 201 THR A O 1
ATOM 1542 N N . VAL A 1 202 ? 7.789 -6.832 -19.406 1 83.31 202 VAL A N 1
ATOM 1543 C CA . VAL A 1 202 ? 7.895 -7.137 -20.828 1 83.31 202 VAL A CA 1
ATOM 1544 C C . VAL A 1 202 ? 8.375 -8.578 -21.016 1 83.31 202 VAL A C 1
ATOM 1546 O O . VAL A 1 202 ? 7.895 -9.289 -21.906 1 83.31 202 VAL A O 1
ATOM 1549 N N . SER A 1 203 ? 9.281 -8.938 -20.203 1 82.56 203 SER A N 1
ATOM 1550 C CA . SER A 1 203 ? 9.805 -10.297 -20.281 1 82.56 203 SER A CA 1
ATOM 1551 C C . SER A 1 203 ? 8.711 -11.328 -20.047 1 82.56 203 SER A C 1
ATOM 1553 O O . SER A 1 203 ? 8.656 -12.359 -20.734 1 82.56 203 SER A O 1
ATOM 1555 N N . ALA A 1 204 ? 7.863 -11.039 -19.109 1 83.81 204 ALA A N 1
ATOM 1556 C CA . ALA A 1 204 ? 6.758 -11.953 -18.844 1 83.81 204 ALA A CA 1
ATOM 1557 C C . ALA A 1 204 ? 5.816 -12.055 -20.031 1 83.81 204 ALA A C 1
ATOM 1559 O O . ALA A 1 204 ? 5.34 -13.141 -20.359 1 83.81 204 ALA A O 1
ATOM 1560 N N . GLU A 1 205 ? 5.512 -10.922 -20.609 1 86.56 205 GLU A N 1
ATOM 1561 C CA . GLU A 1 205 ? 4.652 -10.891 -21.797 1 86.56 205 GLU A CA 1
ATOM 1562 C C . GLU A 1 205 ? 5.215 -11.758 -22.906 1 86.56 205 GLU A C 1
ATOM 1564 O O . GLU A 1 205 ? 4.48 -12.531 -23.531 1 86.56 205 GLU A O 1
ATOM 1569 N N . LYS A 1 206 ? 6.531 -11.664 -23.156 1 86.38 206 LYS A N 1
ATOM 1570 C CA . LYS A 1 206 ? 7.195 -12.414 -24.219 1 86.38 206 LYS A CA 1
ATOM 1571 C C . LYS A 1 206 ? 7.25 -13.898 -23.891 1 86.38 206 LYS A C 1
ATOM 1573 O O . LYS A 1 206 ? 6.957 -14.742 -24.75 1 86.38 206 LYS A O 1
ATOM 1578 N N . GLU A 1 207 ? 7.574 -14.18 -22.703 1 86.06 207 GLU A N 1
ATOM 1579 C CA . GLU A 1 207 ? 7.723 -15.57 -22.281 1 86.06 207 GLU A CA 1
ATOM 1580 C C . GLU A 1 207 ? 6.391 -16.312 -22.328 1 86.06 207 GLU A C 1
ATOM 1582 O O . GLU A 1 207 ? 6.34 -17.484 -22.672 1 86.06 207 GLU A O 1
ATOM 1587 N N . LEU A 1 208 ? 5.336 -15.594 -22.016 1 88.75 208 LEU A N 1
ATOM 1588 C CA . LEU A 1 208 ? 4.016 -16.203 -22.016 1 88.75 208 LEU A CA 1
ATOM 1589 C C . LEU A 1 208 ? 3.338 -16.062 -23.375 1 88.75 208 LEU A C 1
ATOM 1591 O O . LEU A 1 208 ? 2.256 -16.609 -23.594 1 88.75 208 LEU A O 1
ATOM 1595 N N . ASN A 1 209 ? 3.986 -15.391 -24.297 1 91.31 209 ASN A N 1
ATOM 1596 C CA . ASN A 1 209 ? 3.441 -15.148 -25.625 1 91.31 209 ASN A CA 1
ATOM 1597 C C . ASN A 1 209 ? 2.012 -14.625 -25.562 1 91.31 209 ASN A C 1
ATOM 1599 O O . ASN A 1 209 ? 1.106 -15.188 -26.172 1 91.31 209 ASN A O 1
ATOM 1603 N N . LEU A 1 210 ? 1.876 -13.531 -24.875 1 92.5 210 LEU A N 1
ATOM 1604 C CA . LEU A 1 210 ? 0.546 -12.969 -24.672 1 92.5 210 LEU A CA 1
ATOM 1605 C C . LEU A 1 210 ? 0.104 -12.164 -25.891 1 92.5 210 LEU A C 1
ATOM 1607 O O . LEU A 1 210 ? 0.899 -11.422 -26.469 1 92.5 210 LEU A O 1
ATOM 1611 N N . THR A 1 211 ? -1.107 -12.391 -26.312 1 94 211 THR A N 1
ATOM 1612 C CA . THR A 1 211 ? -1.732 -11.648 -27.391 1 94 211 THR A CA 1
ATOM 1613 C C . THR A 1 211 ? -3.182 -11.305 -27.062 1 94 211 THR A C 1
ATOM 1615 O O . THR A 1 211 ? -3.811 -11.984 -26.25 1 94 211 THR A O 1
ATOM 1618 N N . ILE A 1 212 ? -3.598 -10.281 -27.719 1 95 212 ILE A N 1
ATOM 1619 C CA . ILE A 1 212 ? -5 -9.914 -27.547 1 95 212 ILE A CA 1
ATOM 1620 C C . ILE A 1 212 ? -5.895 -11.062 -28.016 1 95 212 ILE A C 1
ATOM 1622 O O . ILE A 1 212 ? -5.648 -11.656 -29.062 1 95 212 ILE A O 1
ATOM 1626 N N . GLY A 1 213 ? -6.863 -11.391 -27.219 1 95.81 213 GLY A N 1
ATOM 1627 C CA . GLY A 1 213 ? -7.777 -12.469 -27.562 1 95.81 213 GLY A CA 1
ATOM 1628 C C . GLY A 1 213 ? -7.383 -13.805 -26.953 1 95.81 213 GLY A C 1
ATOM 1629 O O . GLY A 1 213 ? -8.188 -14.734 -26.906 1 95.81 213 GLY A O 1
ATOM 1630 N N . LYS A 1 214 ? -6.199 -13.914 -26.422 1 95.75 214 LYS A N 1
ATOM 1631 C CA . LYS A 1 214 ? -5.707 -15.156 -25.844 1 95.75 214 LYS A CA 1
ATOM 1632 C C . LYS A 1 214 ? -6.402 -15.461 -24.516 1 95.75 214 LYS A C 1
ATOM 1634 O O . LYS A 1 214 ? -6.609 -14.555 -23.703 1 95.75 214 LYS A O 1
ATOM 1639 N N . GLU A 1 215 ? -6.746 -16.703 -24.375 1 96.25 215 GLU A N 1
ATOM 1640 C CA . GLU A 1 215 ? -7.277 -17.156 -23.094 1 96.25 215 GLU A CA 1
ATOM 1641 C C . GLU A 1 215 ? -6.156 -17.469 -22.109 1 96.25 215 GLU A C 1
ATOM 1643 O O . GLU A 1 215 ? -5.223 -18.203 -22.438 1 96.25 215 GLU A O 1
ATOM 1648 N N . ILE A 1 216 ? -6.273 -16.859 -20.906 1 95.31 216 ILE A N 1
ATOM 1649 C CA . ILE A 1 216 ? -5.262 -17.062 -19.875 1 95.31 216 ILE A CA 1
ATOM 1650 C C . ILE A 1 216 ? -5.938 -17.203 -18.5 1 95.31 216 ILE A C 1
ATOM 1652 O O . ILE A 1 216 ? -7.168 -17.234 -18.406 1 95.31 216 ILE A O 1
ATOM 1656 N N . TYR A 1 217 ? -5.148 -17.406 -17.5 1 94.69 217 TYR A N 1
ATOM 1657 C CA . TYR A 1 217 ? -5.605 -17.391 -16.125 1 94.69 217 TYR A CA 1
ATOM 1658 C C . TYR A 1 217 ? -4.938 -16.266 -15.336 1 94.69 217 TYR A C 1
ATOM 1660 O O . TYR A 1 217 ? -3.729 -16.062 -15.445 1 94.69 217 TYR A O 1
ATOM 1668 N N . ILE A 1 218 ? -5.777 -15.578 -14.633 1 94.06 218 ILE A N 1
ATOM 1669 C CA . ILE A 1 218 ? -5.211 -14.625 -13.688 1 94.06 218 ILE A CA 1
ATOM 1670 C C . ILE A 1 218 ? -5.215 -15.234 -12.281 1 94.06 218 ILE A C 1
ATOM 1672 O O . ILE A 1 218 ? -6.098 -16.016 -11.945 1 94.06 218 ILE A O 1
ATOM 1676 N N . GLY A 1 219 ? -4.211 -14.883 -11.523 1 91.06 219 GLY A N 1
ATOM 1677 C CA . GLY A 1 219 ? -4.102 -15.367 -10.156 1 91.06 219 GLY A CA 1
ATOM 1678 C C . GLY A 1 219 ? -3.691 -14.281 -9.18 1 91.06 219 GLY A C 1
ATOM 1679 O O . GLY A 1 219 ? -2.889 -13.406 -9.508 1 91.06 219 GLY A O 1
ATOM 1680 N N . PHE A 1 220 ? -4.27 -14.336 -8.031 1 90.31 220 PHE A N 1
ATOM 1681 C CA . PHE A 1 220 ? -3.84 -13.469 -6.938 1 90.31 220 PHE A CA 1
ATOM 1682 C C . PHE A 1 220 ? -4.172 -14.102 -5.59 1 90.31 220 PHE A C 1
ATOM 1684 O O . PHE A 1 220 ? -5.09 -14.922 -5.492 1 90.31 220 PHE A O 1
ATOM 1691 N N . LYS A 1 221 ? -3.336 -13.719 -4.617 1 85.69 221 LYS A N 1
ATOM 1692 C CA . LYS A 1 221 ? -3.527 -14.242 -3.268 1 85.69 221 LYS A CA 1
ATOM 1693 C C . LYS A 1 221 ? -4.793 -13.672 -2.633 1 85.69 221 LYS A C 1
ATOM 1695 O O . LYS A 1 221 ? -5.113 -12.492 -2.818 1 85.69 221 LYS A O 1
ATOM 1700 N N . ALA A 1 222 ? -5.438 -14.523 -1.808 1 85 222 ALA A N 1
ATOM 1701 C CA . ALA A 1 222 ? -6.547 -14.023 -0.998 1 85 222 ALA A CA 1
ATOM 1702 C C . ALA A 1 222 ? -6.098 -12.867 -0.106 1 85 222 ALA A C 1
ATOM 1704 O O . ALA A 1 222 ? -6.797 -11.859 0.015 1 85 222 ALA A O 1
ATOM 1705 N N . MET A 1 223 ? -4.926 -12.93 0.365 1 79.81 223 MET A N 1
ATOM 1706 C CA . MET A 1 223 ? -4.391 -11.969 1.331 1 79.81 223 MET A CA 1
ATOM 1707 C C . MET A 1 223 ? -4.004 -10.664 0.646 1 79.81 223 MET A C 1
ATOM 1709 O O . MET A 1 223 ? -3.713 -9.672 1.315 1 79.81 223 MET A O 1
ATOM 1713 N N . SER A 1 224 ? -4.082 -10.688 -0.68 1 84.88 224 SER A N 1
ATOM 1714 C CA . SER A 1 224 ? -3.654 -9.492 -1.405 1 84.88 224 SER A CA 1
ATOM 1715 C C . SER A 1 224 ? -4.852 -8.641 -1.824 1 84.88 224 SER A C 1
ATOM 1717 O O . SER A 1 224 ? -4.703 -7.695 -2.6 1 84.88 224 SER A O 1
ATOM 1719 N N . VAL A 1 225 ? -6.039 -9 -1.334 1 88.56 225 VAL A N 1
ATOM 1720 C CA . VAL A 1 225 ? -7.258 -8.266 -1.659 1 88.56 225 VAL A CA 1
ATOM 1721 C C . VAL A 1 225 ? -7.672 -7.406 -0.47 1 88.56 225 VAL A C 1
ATOM 1723 O O . VAL A 1 225 ? -8.031 -7.926 0.589 1 88.56 225 VAL A O 1
ATOM 1726 N N . ALA A 1 226 ? -7.574 -6.164 -0.66 1 88.56 226 ALA A N 1
ATOM 1727 C CA . ALA A 1 226 ? -8.117 -5.25 0.343 1 88.56 226 ALA A CA 1
ATOM 1728 C C . ALA A 1 226 ? -9.609 -5.012 0.119 1 88.56 226 ALA A C 1
ATOM 1730 O O . ALA A 1 226 ? -10.086 -5.074 -1.015 1 88.56 226 ALA A O 1
ATOM 1731 N N . THR A 1 227 ? -10.336 -4.844 1.2 1 89.38 227 THR A N 1
ATOM 1732 C CA . THR A 1 227 ? -11.766 -4.594 1.068 1 89.38 227 THR A CA 1
ATOM 1733 C C . THR A 1 227 ? -12.195 -3.434 1.963 1 89.38 227 THR A C 1
ATOM 1735 O O . THR A 1 227 ? -11.523 -3.121 2.949 1 89.38 227 THR A O 1
ATOM 1738 N N . LEU A 1 228 ? -13.188 -2.795 1.498 1 87 228 LEU A N 1
ATOM 1739 C CA . LEU A 1 228 ? -13.852 -1.815 2.352 1 87 228 LEU A CA 1
ATOM 1740 C C . LEU A 1 228 ? -15.367 -1.894 2.197 1 87 228 LEU A C 1
ATOM 1742 O O . LEU A 1 228 ? -15.867 -2.242 1.127 1 87 228 LEU A O 1
ATOM 1746 N N . LYS A 1 229 ? -16.016 -1.697 3.295 1 84.06 229 LYS A N 1
ATOM 1747 C CA . LYS A 1 229 ? -17.469 -1.735 3.266 1 84.06 229 LYS A CA 1
ATOM 1748 C C . LYS A 1 229 ? -18.031 -0.521 2.537 1 84.06 229 LYS A C 1
ATOM 1750 O O . LYS A 1 229 ? -17.562 0.602 2.73 1 84.06 229 LYS A O 1
ATOM 1755 N N . LEU A 1 230 ? -18.922 -0.736 1.613 1 74.25 230 LEU A N 1
ATOM 1756 C CA . LEU A 1 230 ? -19.594 0.318 0.868 1 74.25 230 LEU A CA 1
ATOM 1757 C C . LEU A 1 230 ? -20.766 0.892 1.674 1 74.25 230 LEU A C 1
ATOM 1759 O O . LEU A 1 230 ? -21.359 0.19 2.49 1 74.25 230 LEU A O 1
ATOM 1763 N N . MET B 1 1 ? 17.938 3.348 19.984 1 50.88 1 MET B N 1
ATOM 1764 C CA . MET B 1 1 ? 17.359 4.074 18.859 1 50.88 1 MET B CA 1
ATOM 1765 C C . MET B 1 1 ? 15.852 4.199 19.016 1 50.88 1 MET B C 1
ATOM 1767 O O . MET B 1 1 ? 15.18 3.221 19.344 1 50.88 1 MET B O 1
ATOM 1771 N N . THR B 1 2 ? 15.406 5.504 19.156 1 68.19 2 THR B N 1
ATOM 1772 C CA . THR B 1 2 ? 14 5.754 19.438 1 68.19 2 THR B CA 1
ATOM 1773 C C . THR B 1 2 ? 13.109 5.109 18.359 1 68.19 2 THR B C 1
ATOM 1775 O O . THR B 1 2 ? 13.5 5.027 17.203 1 68.19 2 THR B O 1
ATOM 1778 N N . ASP B 1 3 ? 12.086 4.465 18.797 1 78.5 3 ASP B N 1
ATOM 1779 C CA . ASP B 1 3 ? 11.164 3.756 17.922 1 78.5 3 ASP B CA 1
ATOM 1780 C C . ASP B 1 3 ? 10.32 4.734 17.109 1 78.5 3 ASP B C 1
ATOM 1782 O O . ASP B 1 3 ? 9.547 5.512 17.656 1 78.5 3 ASP B O 1
ATOM 1786 N N . VAL B 1 4 ? 10.703 5.023 15.898 1 86.75 4 VAL B N 1
ATOM 1787 C CA . VAL B 1 4 ? 9.961 5.895 15 1 86.75 4 VAL B CA 1
ATOM 1788 C C . VAL B 1 4 ? 8.93 5.074 14.219 1 86.75 4 VAL B C 1
ATOM 1790 O O . VAL B 1 4 ? 9.273 4.055 13.617 1 86.75 4 VAL B O 1
ATOM 1793 N N . LYS B 1 5 ? 7.617 5.492 14.391 1 87.25 5 LYS B N 1
ATOM 1794 C CA . LYS B 1 5 ? 6.531 4.898 13.609 1 87.25 5 LYS B CA 1
ATOM 1795 C C . LYS B 1 5 ? 5.828 5.949 12.758 1 87.25 5 LYS B C 1
ATOM 1797 O O . LYS B 1 5 ? 5.801 7.129 13.117 1 87.25 5 LYS B O 1
ATOM 1802 N N . ALA B 1 6 ? 5.422 5.527 11.695 1 88.88 6 ALA B N 1
ATOM 1803 C CA . ALA B 1 6 ? 4.715 6.469 10.836 1 88.88 6 ALA B CA 1
ATOM 1804 C C . ALA B 1 6 ? 3.361 5.906 10.406 1 88.88 6 ALA B C 1
ATOM 1806 O O . ALA B 1 6 ? 3.24 4.711 10.125 1 88.88 6 ALA B O 1
ATOM 1807 N N . GLY B 1 7 ? 2.35 6.719 10.438 1 87.5 7 GLY B N 1
ATOM 1808 C CA . GLY B 1 7 ? 1.032 6.441 9.891 1 87.5 7 GLY B CA 1
ATOM 1809 C C . GLY B 1 7 ? 0.657 7.367 8.75 1 87.5 7 GLY B C 1
ATOM 1810 O O . GLY B 1 7 ? 1.471 8.18 8.312 1 87.5 7 GLY B O 1
ATOM 1811 N N . VAL B 1 8 ? -0.578 7.18 8.242 1 89.69 8 VAL B N 1
ATOM 1812 C CA . VAL B 1 8 ? -0.956 7.949 7.062 1 89.69 8 VAL B CA 1
ATOM 1813 C C . VAL B 1 8 ? -2.074 8.922 7.414 1 89.69 8 VAL B C 1
ATOM 1815 O O . VAL B 1 8 ? -2.953 8.609 8.219 1 89.69 8 VAL B O 1
ATOM 1818 N N . GLU B 1 9 ? -1.925 10.086 6.949 1 90.44 9 GLU B N 1
ATOM 1819 C CA . GLU B 1 9 ? -3.014 11.047 6.836 1 90.44 9 GLU B CA 1
ATOM 1820 C C . GLU B 1 9 ? -3.305 11.383 5.375 1 90.44 9 GLU B C 1
ATOM 1822 O O . GLU B 1 9 ? -2.594 10.93 4.477 1 90.44 9 GLU B O 1
ATOM 1827 N N . TYR B 1 10 ? -4.473 12.125 5.23 1 91.12 10 TYR B N 1
ATOM 1828 C CA . TYR B 1 10 ? -4.957 12.188 3.857 1 91.12 10 TYR B CA 1
ATOM 1829 C C . TYR B 1 10 ? -4.918 13.617 3.334 1 91.12 10 TYR B C 1
ATOM 1831 O O . TYR B 1 10 ? -5.371 14.547 4.012 1 91.12 10 TYR B O 1
ATOM 1839 N N . LYS B 1 11 ? -4.328 13.727 2.188 1 92.12 11 LYS B N 1
ATOM 1840 C CA . LYS B 1 11 ? -4.453 14.961 1.426 1 92.12 11 LYS B CA 1
ATOM 1841 C C . LYS B 1 11 ? -5.508 14.836 0.332 1 92.12 11 LYS B C 1
ATOM 1843 O O . LYS B 1 11 ? -5.277 14.18 -0.687 1 92.12 11 LYS B O 1
ATOM 1848 N N . ILE B 1 12 ? -6.602 15.508 0.55 1 93.81 12 ILE B N 1
ATOM 1849 C CA . ILE B 1 12 ? -7.719 15.414 -0.384 1 93.81 12 ILE B CA 1
ATOM 1850 C C . ILE B 1 12 ? -7.637 16.531 -1.41 1 93.81 12 ILE B C 1
ATOM 1852 O O . ILE B 1 12 ? -7.41 17.703 -1.052 1 93.81 12 ILE B O 1
ATOM 1856 N N . ASN B 1 13 ? -7.785 16.156 -2.668 1 93.12 13 ASN B N 1
ATOM 1857 C CA . ASN B 1 13 ? -7.789 17.125 -3.752 1 93.12 13 ASN B CA 1
ATOM 1858 C C . ASN B 1 13 ? -9.102 17.094 -4.527 1 93.12 13 ASN B C 1
ATOM 1860 O O . ASN B 1 13 ? -9.5 16.047 -5.043 1 93.12 13 ASN B O 1
ATOM 1864 N N . VAL B 1 14 ? -9.789 18.234 -4.535 1 93.25 14 VAL B N 1
ATOM 1865 C CA . VAL B 1 14 ? -11.023 18.391 -5.293 1 93.25 14 VAL B CA 1
ATOM 1866 C C . VAL B 1 14 ? -10.938 19.625 -6.176 1 93.25 14 VAL B C 1
ATOM 1868 O O . VAL B 1 14 ? -10.875 20.75 -5.668 1 93.25 14 VAL B O 1
ATOM 1871 N N . ASP B 1 15 ? -10.914 19.438 -7.453 1 90.06 15 ASP B N 1
ATOM 1872 C CA . ASP B 1 15 ? -10.906 20.531 -8.414 1 90.06 15 ASP B CA 1
ATOM 1873 C C . ASP B 1 15 ? -9.805 21.547 -8.102 1 90.06 15 ASP B C 1
ATOM 1875 O O . ASP B 1 15 ? -10.055 22.75 -8.047 1 90.06 15 ASP B O 1
ATOM 1879 N N . GLY B 1 16 ? -8.68 21.047 -7.797 1 88 16 GLY B N 1
ATOM 1880 C CA . GLY B 1 16 ? -7.516 21.891 -7.609 1 88 16 GLY B CA 1
ATOM 1881 C C . GLY B 1 16 ? -7.348 22.359 -6.18 1 88 16 GLY B C 1
ATOM 1882 O O . GLY B 1 16 ? -6.32 22.953 -5.832 1 88 16 GLY B O 1
ATOM 1883 N N . ASN B 1 17 ? -8.406 22.25 -5.352 1 93.12 17 ASN B N 1
ATOM 1884 C CA . ASN B 1 17 ? -8.312 22.594 -3.938 1 93.12 17 ASN B CA 1
ATOM 1885 C C . ASN B 1 17 ? -7.871 21.391 -3.1 1 93.12 17 ASN B C 1
ATOM 1887 O O . ASN B 1 17 ? -8.273 20.25 -3.367 1 93.12 17 ASN B O 1
ATOM 1891 N N . SER B 1 18 ? -7.066 21.688 -2.105 1 92.88 18 SER B N 1
ATOM 1892 C CA . SER B 1 18 ? -6.551 20.594 -1.3 1 92.88 18 SER B CA 1
ATOM 1893 C C . SER B 1 18 ? -6.855 20.797 0.18 1 92.88 18 SER B C 1
ATOM 1895 O O . SER B 1 18 ? -6.902 21.938 0.656 1 92.88 18 SER B O 1
ATOM 1897 N N . PHE B 1 19 ? -7.098 19.766 0.9 1 93.38 19 PHE B N 1
ATOM 1898 C CA . PHE B 1 19 ? -7.391 19.781 2.328 1 93.38 19 PHE B CA 1
ATOM 1899 C C . PHE B 1 19 ? -6.734 18.594 3.021 1 93.38 19 PHE B C 1
ATOM 1901 O O . PHE B 1 19 ? -6.793 17.453 2.523 1 93.38 19 PHE B O 1
ATOM 1908 N N . LEU B 1 20 ? -6.035 18.859 4.066 1 90.12 20 LEU B N 1
ATOM 1909 C CA . LEU B 1 20 ? -5.473 17.781 4.883 1 90.12 20 LEU B CA 1
ATOM 1910 C C . LEU B 1 20 ? -6.523 17.219 5.84 1 90.12 20 LEU B C 1
ATOM 1912 O O . LEU B 1 20 ? -6.977 17.922 6.746 1 90.12 20 LEU B O 1
ATOM 1916 N N . LEU B 1 21 ? -6.91 16.047 5.621 1 91.69 21 LEU B N 1
ATOM 1917 C CA . LEU B 1 21 ? -7.918 15.375 6.434 1 91.69 21 LEU B CA 1
ATOM 1918 C C . LEU B 1 21 ? -7.262 14.461 7.465 1 91.69 21 LEU B C 1
ATOM 1920 O O . LEU B 1 21 ? -6.699 13.422 7.105 1 91.69 21 LEU B O 1
ATOM 1924 N N . ASP B 1 22 ? -7.355 14.82 8.68 1 88.75 22 ASP B N 1
ATOM 1925 C CA . ASP B 1 22 ? -6.707 14.023 9.727 1 88.75 22 ASP B CA 1
ATOM 1926 C C . ASP B 1 22 ? -7.629 12.906 10.211 1 88.75 22 ASP B C 1
ATOM 1928 O O . ASP B 1 22 ? -8.742 12.742 9.703 1 88.75 22 ASP B O 1
ATOM 1932 N N . SER B 1 23 ? -7.129 12.18 11.203 1 88.62 23 SER B N 1
ATOM 1933 C CA . SER B 1 23 ? -7.816 10.977 11.664 1 88.62 23 SER B CA 1
ATOM 1934 C C . SER B 1 23 ? -9.172 11.312 12.273 1 88.62 23 SER B C 1
ATOM 1936 O O . SER B 1 23 ? -10.141 10.578 12.094 1 88.62 23 SER B O 1
ATOM 1938 N N . LYS B 1 24 ? -9.273 12.383 12.914 1 90.88 24 LYS B N 1
ATOM 1939 C CA . LYS B 1 24 ? -10.531 12.766 13.555 1 90.88 24 LYS B CA 1
ATOM 1940 C C . LYS B 1 24 ? -11.594 13.125 12.516 1 90.88 24 LYS B C 1
ATOM 1942 O O . LYS B 1 24 ? -12.75 12.727 12.641 1 90.88 24 LYS B O 1
ATOM 1947 N N . LYS B 1 25 ? -11.164 13.891 11.617 1 94.5 25 LYS B N 1
ATOM 1948 C CA . LYS B 1 25 ? -12.086 14.266 10.555 1 94.5 25 LYS B CA 1
ATOM 1949 C C . LYS B 1 25 ? -12.508 13.047 9.742 1 94.5 25 LYS B C 1
ATOM 1951 O O . LYS B 1 25 ? -13.664 12.938 9.336 1 94.5 25 LYS B O 1
ATOM 1956 N N . TYR B 1 26 ? -11.594 12.164 9.516 1 94 26 TYR B N 1
ATOM 1957 C CA . TYR B 1 26 ? -11.93 10.906 8.852 1 94 26 TYR B CA 1
ATOM 1958 C C . TYR B 1 26 ? -12.977 10.125 9.641 1 94 26 TYR B C 1
ATOM 1960 O O . TYR B 1 26 ? -13.969 9.672 9.078 1 94 26 TYR B O 1
ATOM 1968 N N . GLN B 1 27 ? -12.766 10 10.906 1 94.62 27 GLN B N 1
ATOM 1969 C CA . GLN B 1 27 ? -13.672 9.266 11.781 1 94.62 27 GLN B CA 1
ATOM 1970 C C . GLN B 1 27 ? -15.062 9.906 11.797 1 94.62 27 GLN B C 1
ATOM 1972 O O . GLN B 1 27 ? -16.078 9.203 11.844 1 94.62 27 GLN B O 1
ATOM 1977 N N . LEU B 1 28 ? -15.031 11.188 11.789 1 96.12 28 LEU B N 1
ATOM 1978 C CA . LEU B 1 28 ? -16.312 11.898 11.781 1 96.12 28 LEU B CA 1
ATOM 1979 C C . LEU B 1 28 ? -17.109 11.555 10.539 1 96.12 28 LEU B C 1
ATOM 1981 O O . LEU B 1 28 ? -18.297 11.219 10.633 1 96.12 28 LEU B O 1
ATOM 1985 N N . LEU B 1 29 ? -16.484 11.648 9.383 1 95.12 29 LEU B N 1
ATOM 1986 C CA . LEU B 1 29 ? -17.172 11.336 8.133 1 95.12 29 LEU B CA 1
ATOM 1987 C C . LEU B 1 29 ? -17.672 9.891 8.133 1 95.12 29 LEU B C 1
ATOM 1989 O O . LEU B 1 29 ? -18.797 9.609 7.703 1 95.12 29 LEU B O 1
ATOM 1993 N N . GLU B 1 30 ? -16.812 9.023 8.578 1 93.88 30 GLU B N 1
ATOM 1994 C CA . GLU B 1 30 ? -17.188 7.613 8.648 1 93.88 30 GLU B CA 1
ATOM 1995 C C . GLU B 1 30 ? -18.391 7.402 9.555 1 93.88 30 GLU B C 1
ATOM 1997 O O . GLU B 1 30 ? -19.297 6.648 9.219 1 93.88 30 GLU B O 1
ATOM 2002 N N . SER B 1 31 ? -18.375 8.039 10.688 1 94.38 31 SER B N 1
ATOM 2003 C CA . SER B 1 31 ? -19.469 7.922 11.648 1 94.38 31 SER B CA 1
ATOM 2004 C C . SER B 1 31 ? -20.766 8.477 11.086 1 94.38 31 SER B C 1
ATOM 2006 O O . SER B 1 31 ? -21.844 7.914 11.305 1 94.38 31 SER B O 1
ATOM 2008 N N . ILE B 1 32 ? -20.688 9.555 10.391 1 94.44 32 ILE B N 1
ATOM 2009 C CA . ILE B 1 32 ? -21.875 10.141 9.758 1 94.44 32 ILE B CA 1
ATOM 2010 C C . ILE B 1 32 ? -22.469 9.148 8.766 1 94.44 32 ILE B C 1
ATOM 2012 O O . ILE B 1 32 ? -23.703 8.992 8.695 1 94.44 32 ILE B O 1
ATOM 2016 N N . LEU B 1 33 ? -21.641 8.547 8.039 1 91.62 33 LEU B N 1
ATOM 2017 C CA . LEU B 1 33 ? -22.109 7.535 7.098 1 91.62 33 LEU B CA 1
ATOM 2018 C C . LEU B 1 33 ? -22.844 6.41 7.824 1 91.62 33 LEU B C 1
ATOM 2020 O O . LEU B 1 33 ? -23.875 5.938 7.355 1 91.62 33 LEU B O 1
ATOM 2024 N N . ASP B 1 34 ? -22.375 6.016 8.977 1 89.31 34 ASP B N 1
ATOM 2025 C CA . ASP B 1 34 ? -22.891 4.871 9.719 1 89.31 34 ASP B CA 1
ATOM 2026 C C . ASP B 1 34 ? -24.172 5.23 10.461 1 89.31 34 ASP B C 1
ATOM 2028 O O . ASP B 1 34 ? -25.125 4.441 10.484 1 89.31 34 ASP B O 1
ATOM 2032 N N . THR B 1 35 ? -24.281 6.422 11.016 1 91.25 35 THR B N 1
ATOM 2033 C CA . THR B 1 35 ? -25.344 6.742 11.953 1 91.25 35 THR B CA 1
ATOM 2034 C C . THR B 1 35 ? -26.422 7.605 11.281 1 91.25 35 THR B C 1
ATOM 2036 O O . THR B 1 35 ? -27.562 7.637 11.727 1 91.25 35 THR B O 1
ATOM 2039 N N . GLY B 1 36 ? -25.969 8.422 10.367 1 91.38 36 GLY B N 1
ATOM 2040 C CA . GLY B 1 36 ? -26.859 9.383 9.742 1 91.38 36 GLY B CA 1
ATOM 2041 C C . GLY B 1 36 ? -27.188 10.562 10.641 1 91.38 36 GLY B C 1
ATOM 2042 O O . GLY B 1 36 ? -28.219 11.219 10.453 1 91.38 36 GLY B O 1
ATOM 2043 N N . SER B 1 37 ? -26.375 10.68 11.656 1 92.69 37 SER B N 1
ATOM 2044 C CA . SER B 1 37 ? -26.625 11.703 12.672 1 92.69 37 SER B CA 1
ATOM 2045 C C . SER B 1 37 ? -25.328 12.414 13.062 1 92.69 37 SER B C 1
ATOM 2047 O O . SER B 1 37 ? -24.359 11.781 13.469 1 92.69 37 SER B O 1
ATOM 2049 N N . LEU B 1 38 ? -25.359 13.734 12.938 1 92.75 38 LEU B N 1
ATOM 2050 C CA . LEU B 1 38 ? -24.172 14.508 13.312 1 92.75 38 LEU B CA 1
ATOM 2051 C C . LEU B 1 38 ? -23.953 14.461 14.828 1 92.75 38 LEU B C 1
ATOM 2053 O O . LEU B 1 38 ? -22.812 14.383 15.289 1 92.75 38 LEU B O 1
ATOM 2057 N N . THR B 1 39 ? -25.156 14.523 15.555 1 92.81 39 THR B N 1
ATOM 2058 C CA . THR B 1 39 ? -25.078 14.492 17.016 1 92.81 39 THR B CA 1
ATOM 2059 C C . THR B 1 39 ? -24.484 13.172 17.5 1 92.81 39 THR B C 1
ATOM 2061 O O . THR B 1 39 ? -23.578 13.156 18.328 1 92.81 39 THR B O 1
ATOM 2064 N N . GLU B 1 40 ? -24.922 12.164 16.969 1 94.94 40 GLU B N 1
ATOM 2065 C CA . GLU B 1 40 ? -24.422 10.852 17.344 1 94.94 40 GLU B CA 1
ATOM 2066 C C . GLU B 1 40 ? -22.969 10.672 16.906 1 94.94 40 GLU B C 1
ATOM 2068 O O . GLU B 1 40 ? -22.156 10.078 17.625 1 94.94 40 GLU B O 1
ATOM 2073 N N . SER B 1 41 ? -22.625 11.172 15.742 1 95.88 41 SER B N 1
ATOM 2074 C CA . SER B 1 41 ? -21.266 11.055 15.219 1 95.88 41 SER B CA 1
ATOM 2075 C C . SER B 1 41 ? -20.266 11.828 16.078 1 95.88 41 SER B C 1
ATOM 2077 O O . SER B 1 41 ? -19.188 11.336 16.375 1 95.88 41 SER B O 1
ATOM 2079 N N . ALA B 1 42 ? -20.641 13 16.453 1 96.19 42 ALA B N 1
ATOM 2080 C CA . ALA B 1 42 ? -19.797 13.805 17.312 1 96.19 42 ALA B CA 1
ATOM 2081 C C . ALA B 1 42 ? -19.484 13.07 18.625 1 96.19 42 ALA B C 1
ATOM 2083 O O . ALA B 1 42 ? -18.344 13.047 19.078 1 96.19 42 ALA B O 1
ATOM 2084 N N . LYS B 1 43 ? -20.484 12.406 19.141 1 96.31 43 LYS B N 1
ATOM 2085 C CA . LYS B 1 43 ? -20.328 11.633 20.375 1 96.31 43 LYS B CA 1
ATOM 2086 C C . LYS B 1 43 ? -19.375 10.461 20.172 1 96.31 43 LYS B C 1
ATOM 2088 O O . LYS B 1 43 ? -18.5 10.219 21 1 96.31 43 LYS B O 1
ATOM 2093 N N . MET B 1 44 ? -19.5 9.859 19.109 1 94.12 44 MET B N 1
ATOM 2094 C CA . MET B 1 44 ? -18.719 8.672 18.812 1 94.12 44 MET B CA 1
ATOM 2095 C C . MET B 1 44 ? -17.234 9.023 18.656 1 94.12 44 MET B C 1
ATOM 2097 O O . MET B 1 44 ? -16.359 8.25 19.031 1 94.12 44 MET B O 1
ATOM 2101 N N . VAL B 1 45 ? -16.984 10.188 18.031 1 95.25 45 VAL B N 1
ATOM 2102 C CA . VAL B 1 45 ? -15.609 10.609 17.75 1 95.25 45 VAL B CA 1
ATOM 2103 C C . VAL B 1 45 ? -15.062 11.398 18.938 1 95.25 45 VAL B C 1
ATOM 2105 O O . VAL B 1 45 ? -13.93 11.891 18.906 1 95.25 45 VAL B O 1
ATOM 2108 N N . LYS B 1 46 ? -15.914 11.617 20.031 1 95.88 46 LYS B N 1
ATOM 2109 C CA . LYS B 1 46 ? -15.547 12.266 21.281 1 95.88 46 LYS B CA 1
ATOM 2110 C C . LYS B 1 46 ? -15.164 13.719 21.062 1 95.88 46 LYS B C 1
ATOM 2112 O O . LYS B 1 46 ? -14.125 14.172 21.547 1 95.88 46 LYS B O 1
ATOM 2117 N N . ILE B 1 47 ? -15.953 14.438 20.297 1 96.19 47 ILE B N 1
ATOM 2118 C CA . ILE B 1 47 ? -15.828 15.875 20.109 1 96.19 47 ILE B CA 1
ATOM 2119 C C . ILE B 1 47 ? -17.188 16.547 20.312 1 96.19 47 ILE B C 1
ATOM 2121 O O . ILE B 1 47 ? -18.219 15.867 20.359 1 96.19 47 ILE B O 1
ATOM 2125 N N . SER B 1 48 ? -17.109 17.812 20.531 1 96.38 48 SER B N 1
ATOM 2126 C CA . SER B 1 48 ? -18.359 18.562 20.688 1 96.38 48 SER B CA 1
ATOM 2127 C C . SER B 1 48 ? -19.078 18.719 19.359 1 96.38 48 SER B C 1
ATOM 2129 O O . SER B 1 48 ? -18.453 18.641 18.297 1 96.38 48 SER B O 1
ATOM 2131 N N . TYR B 1 49 ? -20.391 18.891 19.422 1 95.5 49 TYR B N 1
ATOM 2132 C CA . TYR B 1 49 ? -21.188 19.172 18.234 1 95.5 49 TYR B CA 1
ATOM 2133 C C . TYR B 1 49 ? -20.625 20.375 17.469 1 95.5 49 TYR B C 1
ATOM 2135 O O . TYR B 1 49 ? -20.547 20.344 16.234 1 95.5 49 TYR B O 1
ATOM 2143 N N . GLY B 1 50 ? -20.25 21.391 18.203 1 95.88 50 GLY B N 1
ATOM 2144 C CA . GLY B 1 50 ? -19.656 22.578 17.609 1 95.88 50 GLY B CA 1
ATOM 2145 C C . GLY B 1 50 ? -18.375 22.281 16.844 1 95.88 50 GLY B C 1
ATOM 2146 O O . GLY B 1 50 ? -18.172 22.797 15.742 1 95.88 50 GLY B O 1
ATOM 2147 N N . THR B 1 51 ? -17.578 21.453 17.422 1 96.62 51 THR B N 1
ATOM 2148 C CA . THR B 1 51 ? -16.328 21.062 16.781 1 96.62 51 THR B CA 1
ATOM 2149 C C . THR B 1 51 ? -16.609 20.297 15.5 1 96.62 51 THR B C 1
ATOM 2151 O O . THR B 1 51 ? -15.93 20.5 14.484 1 96.62 51 THR B O 1
ATOM 2154 N N . ALA B 1 52 ? -17.547 19.422 15.57 1 96.38 52 ALA B N 1
ATOM 2155 C CA . ALA B 1 52 ? -17.938 18.641 14.398 1 96.38 52 ALA B CA 1
ATOM 2156 C C . ALA B 1 52 ? -18.375 19.562 13.258 1 96.38 52 ALA B C 1
ATOM 2158 O O . ALA B 1 52 ? -17.953 19.375 12.109 1 96.38 52 ALA B O 1
ATOM 2159 N N . LEU B 1 53 ? -19.141 20.547 13.586 1 94.81 53 LEU B N 1
ATOM 2160 C CA . LEU B 1 53 ? -19.594 21.516 12.602 1 94.81 53 LEU B CA 1
ATOM 2161 C C . LEU B 1 53 ? -18.422 22.297 12.016 1 94.81 53 LEU B C 1
ATOM 2163 O O . LEU B 1 53 ? -18.391 22.578 10.812 1 94.81 53 LEU B O 1
ATOM 2167 N N . ASN B 1 54 ? -17.594 22.594 12.898 1 96.56 54 ASN B N 1
ATOM 2168 C CA . ASN B 1 54 ? -16.406 23.328 12.477 1 96.56 54 ASN B CA 1
ATOM 2169 C C . ASN B 1 54 ? -15.562 22.516 11.5 1 96.56 54 ASN B C 1
ATOM 2171 O O . ASN B 1 54 ? -15.047 23.062 10.516 1 96.56 54 ASN B O 1
ATOM 2175 N N . TYR B 1 55 ? -15.359 21.203 11.82 1 95.88 55 TYR B N 1
ATOM 2176 C CA . TYR B 1 55 ? -14.625 20.312 10.922 1 95.88 55 TYR B CA 1
ATOM 2177 C C . TYR B 1 55 ? -15.25 20.312 9.531 1 95.88 55 TYR B C 1
ATOM 2179 O O . TYR B 1 55 ? -14.547 20.469 8.531 1 95.88 55 TYR B O 1
ATOM 2187 N N . ILE B 1 56 ? -16.516 20.172 9.508 1 96.5 56 ILE B N 1
ATOM 2188 C CA . ILE B 1 56 ? -17.25 20.094 8.25 1 96.5 56 ILE B CA 1
ATOM 2189 C C . ILE B 1 56 ? -17.109 21.406 7.477 1 96.5 56 ILE B C 1
ATOM 2191 O O . ILE B 1 56 ? -16.828 21.391 6.281 1 96.5 56 ILE B O 1
ATOM 2195 N N . ASP B 1 57 ? -17.297 22.469 8.195 1 96.44 57 ASP B N 1
ATOM 2196 C CA . ASP B 1 57 ? -17.219 23.781 7.57 1 96.44 57 ASP B CA 1
ATOM 2197 C C . ASP B 1 57 ? -15.828 24.016 6.969 1 96.44 57 ASP B C 1
ATOM 2199 O O . ASP B 1 57 ? -15.711 24.562 5.871 1 96.44 57 ASP B O 1
ATOM 2203 N N . LYS B 1 58 ? -14.828 23.656 7.684 1 96.38 58 LYS B N 1
ATOM 2204 C CA . LYS B 1 58 ? -13.453 23.812 7.207 1 96.38 58 LYS B CA 1
ATOM 2205 C C . LYS B 1 58 ? -13.219 23.016 5.926 1 96.38 58 LYS B C 1
ATOM 2207 O O . LYS B 1 58 ? -12.625 23.531 4.973 1 96.38 58 LYS B O 1
ATOM 2212 N N . ILE B 1 59 ? -13.656 21.797 5.938 1 96.06 59 ILE B N 1
ATOM 2213 C CA . ILE B 1 59 ? -13.492 20.938 4.77 1 96.06 59 ILE B CA 1
ATOM 2214 C C . ILE B 1 59 ? -14.234 21.531 3.578 1 96.06 59 ILE B C 1
ATOM 2216 O O . ILE B 1 59 ? -13.656 21.703 2.502 1 96.06 59 ILE B O 1
ATOM 2220 N N . GLU B 1 60 ? -15.453 21.938 3.83 1 96.81 60 GLU B N 1
ATOM 2221 C CA . GLU B 1 60 ? -16.312 22.422 2.75 1 96.81 60 GLU B CA 1
ATOM 2222 C C . GLU B 1 60 ? -15.805 23.75 2.205 1 96.81 60 GLU B C 1
ATOM 2224 O O . GLU B 1 60 ? -15.789 23.969 0.992 1 96.81 60 GLU B O 1
ATOM 2229 N N . SER B 1 61 ? -15.461 24.609 3.105 1 96.69 61 SER B N 1
ATOM 2230 C CA . SER B 1 61 ? -15.008 25.938 2.678 1 96.69 61 SER B 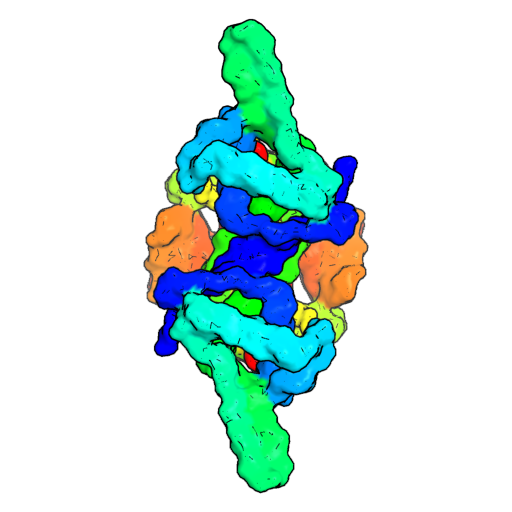CA 1
ATOM 2231 C C . SER B 1 61 ? -13.703 25.844 1.893 1 96.69 61 SER B C 1
ATOM 2233 O O . SER B 1 61 ? -13.508 26.562 0.908 1 96.69 61 SER B O 1
ATOM 2235 N N . THR B 1 62 ? -12.812 24.969 2.324 1 95.88 62 THR B N 1
ATOM 2236 C CA . THR B 1 62 ? -11.516 24.844 1.673 1 95.88 62 THR B CA 1
ATOM 2237 C C . THR B 1 62 ? -11.656 24.141 0.319 1 95.88 62 THR B C 1
ATOM 2239 O O . THR B 1 62 ? -11.07 24.594 -0.671 1 95.88 62 THR B O 1
ATOM 2242 N N . LEU B 1 63 ? -12.461 23.109 0.261 1 95.38 63 LEU B N 1
ATOM 2243 C CA . LEU B 1 63 ? -12.594 22.312 -0.952 1 95.38 63 LEU B CA 1
ATOM 2244 C C . LEU B 1 63 ? -13.664 22.891 -1.869 1 95.38 63 LEU B C 1
ATOM 2246 O O . LEU B 1 63 ? -13.781 22.484 -3.029 1 95.38 63 LEU B O 1
ATOM 2250 N N . GLN B 1 64 ? -14.461 23.781 -1.305 1 95.19 64 GLN B N 1
ATOM 2251 C CA . GLN B 1 64 ? -15.516 24.453 -2.051 1 95.19 64 GLN B CA 1
ATOM 2252 C C . GLN B 1 64 ? -16.547 23.453 -2.564 1 95.19 64 GLN B C 1
ATOM 2254 O O . GLN B 1 64 ? -16.938 23.516 -3.73 1 95.19 64 GLN B O 1
ATOM 2259 N N . VAL B 1 65 ? -16.875 22.516 -1.779 1 95.12 65 VAL B N 1
ATOM 2260 C CA . VAL B 1 65 ? -17.938 21.547 -2.047 1 95.12 65 VAL B CA 1
ATOM 2261 C C . VAL B 1 65 ? -18.703 21.266 -0.764 1 95.12 65 VAL B C 1
ATOM 2263 O O . VAL B 1 65 ? -18.203 21.5 0.338 1 95.12 65 VAL B O 1
ATOM 2266 N N . LYS B 1 66 ? -19.875 20.781 -0.887 1 95.12 66 LYS B N 1
ATOM 2267 C CA . LYS B 1 66 ? -20.641 20.281 0.253 1 95.12 66 LYS B CA 1
ATOM 2268 C C . LYS B 1 66 ? -20.359 18.797 0.49 1 95.12 66 LYS B C 1
ATOM 2270 O O . LYS B 1 66 ? -20.391 18 -0.45 1 95.12 66 LYS B O 1
ATOM 2275 N N . ILE B 1 67 ? -20.094 18.484 1.741 1 96.06 67 ILE B N 1
ATOM 2276 C CA . ILE B 1 67 ? -19.75 17.078 1.99 1 96.06 67 ILE B CA 1
ATOM 2277 C C . ILE B 1 67 ? -20.828 16.438 2.854 1 96.06 67 ILE B C 1
ATOM 2279 O O . ILE B 1 67 ? -20.875 15.203 2.967 1 96.06 67 ILE B O 1
ATOM 2283 N N . VAL B 1 68 ? -21.703 17.297 3.424 1 95.94 68 VAL B N 1
ATOM 2284 C CA . VAL B 1 68 ? -22.812 16.766 4.199 1 95.94 68 VAL B CA 1
ATOM 2285 C C . VAL B 1 68 ? -24.109 17.453 3.781 1 95.94 68 VAL B C 1
ATOM 2287 O O . VAL B 1 68 ? -24.094 18.562 3.256 1 95.94 68 VAL B O 1
ATOM 2290 N N . SER B 1 69 ? -25.203 16.719 3.885 1 93.25 69 SER B N 1
ATOM 2291 C CA . SER B 1 69 ? -26.547 17.25 3.66 1 93.25 69 SER B CA 1
ATOM 2292 C C . SER B 1 69 ? -27.453 16.969 4.852 1 93.25 69 SER B C 1
ATOM 2294 O O . SER B 1 69 ? -27.453 15.859 5.395 1 93.25 69 SER B O 1
ATOM 2296 N N . THR B 1 70 ? -28.047 17.969 5.32 1 84.12 70 THR B N 1
ATOM 2297 C CA . THR B 1 70 ? -28.922 17.844 6.477 1 84.12 70 THR B CA 1
ATOM 2298 C C . THR B 1 70 ? -30.391 17.969 6.066 1 84.12 70 THR B C 1
ATOM 2300 O O . THR B 1 70 ? -30.734 18.812 5.238 1 84.12 70 THR B O 1
ATOM 2303 N N . SER B 1 71 ? -31.141 16.922 6.176 1 76.5 71 SER B N 1
ATOM 2304 C CA . SER B 1 71 ? -32.594 17.016 5.961 1 76.5 71 SER B CA 1
ATOM 2305 C C . SER B 1 71 ? -33.312 17.438 7.234 1 76.5 71 SER B C 1
ATOM 2307 O O . SER B 1 71 ? -32.906 17.062 8.336 1 76.5 71 SER B O 1
ATOM 2309 N N . LYS B 1 72 ? -34.188 18.594 7.152 1 62.78 72 LYS B N 1
ATOM 2310 C CA . LYS B 1 72 ? -35 19.062 8.266 1 62.78 72 LYS B CA 1
ATOM 2311 C C . LYS B 1 72 ? -36.156 18.094 8.539 1 62.78 72 LYS B C 1
ATOM 2313 O O . LYS B 1 72 ? -36.781 17.609 7.609 1 62.78 72 LYS B O 1
ATOM 2318 N N . GLY B 1 73 ? -36.156 17.328 9.602 1 52.84 73 GLY B N 1
ATOM 2319 C CA . GLY B 1 73 ? -37.312 16.578 10.023 1 52.84 73 GLY B CA 1
ATOM 2320 C C . GLY B 1 73 ? -38.562 17.438 10.133 1 52.84 73 GLY B C 1
ATOM 2321 O O . GLY B 1 73 ? -38.469 18.656 10.312 1 52.84 73 GLY B O 1
ATOM 2322 N N . GLY B 1 74 ? -39.688 17.391 9.359 1 50.38 74 GLY B N 1
ATOM 2323 C CA . GLY B 1 74 ? -40.938 18.031 9.695 1 50.38 74 GLY B CA 1
ATOM 2324 C C . GLY B 1 74 ? -41.188 18.156 11.188 1 50.38 74 GLY B C 1
ATOM 2325 O O . GLY B 1 74 ? -40.281 17.828 11.984 1 50.38 74 GLY B O 1
ATOM 2326 N N . LYS B 1 75 ? -42.594 18.406 11.789 1 50.78 75 LYS B N 1
ATOM 2327 C CA . LYS B 1 75 ? -43.031 18.641 13.156 1 50.78 75 LYS B CA 1
ATOM 2328 C C . LYS B 1 75 ? -42.25 17.797 14.156 1 50.78 75 LYS B C 1
ATOM 2330 O O . LYS B 1 75 ? -42.062 18.203 15.305 1 50.78 75 LYS B O 1
ATOM 2335 N N . GLY B 1 76 ? -42.375 16.5 14.289 1 46.59 76 GLY B N 1
ATOM 2336 C CA . GLY B 1 76 ? -41.875 15.602 15.328 1 46.59 76 GLY B CA 1
ATOM 2337 C C . GLY B 1 76 ? -40.406 15.211 15.141 1 46.59 76 GLY B C 1
ATOM 2338 O O . GLY B 1 76 ? -39.781 14.703 16.062 1 46.59 76 GLY B O 1
ATOM 2339 N N . GLY B 1 77 ? -39.844 14.516 13.984 1 48.56 77 GLY B N 1
ATOM 2340 C CA . GLY B 1 77 ? -38.75 13.578 13.875 1 48.56 77 GLY B CA 1
ATOM 2341 C C . GLY B 1 77 ? -37.406 14.258 13.617 1 48.56 77 GLY B C 1
ATOM 2342 O O . GLY B 1 77 ? -37.375 15.422 13.219 1 48.56 77 GLY B O 1
ATOM 2343 N N . GLY B 1 78 ? -36.25 14.109 14.453 1 54.03 78 GLY B N 1
ATOM 2344 C CA . GLY B 1 78 ? -34.844 14.5 14.5 1 54.03 78 GLY B CA 1
ATOM 2345 C C . GLY B 1 78 ? -34.188 14.516 13.133 1 54.03 78 GLY B C 1
ATOM 2346 O O . GLY B 1 78 ? -34.562 13.734 12.25 1 54.03 78 GLY B O 1
ATOM 2347 N N . GLY B 1 79 ? -33.906 15.609 12.453 1 66.31 79 GLY B N 1
ATOM 2348 C CA . GLY B 1 79 ? -33.25 15.828 11.172 1 66.31 79 GLY B CA 1
ATOM 2349 C C . GLY B 1 79 ? -32 14.969 10.977 1 66.31 79 GLY B C 1
ATOM 2350 O O . GLY B 1 79 ? -31.453 14.453 11.945 1 66.31 79 GLY B O 1
ATOM 2351 N N . GLY B 1 80 ? -31.844 14.094 9.93 1 84.94 80 GLY B N 1
ATOM 2352 C CA . GLY B 1 80 ? -30.734 13.203 9.625 1 84.94 80 GLY B CA 1
ATOM 2353 C C . GLY B 1 80 ? -29.641 13.867 8.805 1 84.94 80 GLY B C 1
ATOM 2354 O O . GLY B 1 80 ? -29.891 14.867 8.125 1 84.94 80 GLY B O 1
ATOM 2355 N N . THR B 1 81 ? -28.359 13.734 9.156 1 90.88 81 THR B N 1
ATOM 2356 C CA . THR B 1 81 ? -27.219 14.188 8.391 1 90.88 81 THR B CA 1
ATOM 2357 C C . THR B 1 81 ? -26.625 13.031 7.582 1 90.88 81 THR B C 1
ATOM 2359 O O . THR B 1 81 ? -26.359 11.953 8.125 1 90.88 81 THR B O 1
ATOM 2362 N N . THR B 1 82 ? -26.547 13.273 6.234 1 92.69 82 THR B N 1
ATOM 2363 C CA . THR B 1 82 ? -25.938 12.266 5.375 1 92.69 82 THR B CA 1
ATOM 2364 C C . THR B 1 82 ? -24.812 12.852 4.551 1 92.69 82 THR B C 1
ATOM 2366 O O . THR B 1 82 ? -24.703 14.078 4.414 1 92.69 82 THR B O 1
ATOM 2369 N N . LEU B 1 83 ? -23.922 12.008 4.133 1 94.31 83 LEU B N 1
ATOM 2370 C CA . LEU B 1 83 ? -22.859 12.469 3.248 1 94.31 83 LEU B CA 1
ATOM 2371 C C . LEU B 1 83 ? -23.406 12.773 1.856 1 94.31 83 LEU B C 1
ATOM 2373 O O . LEU B 1 83 ? -24.25 12.031 1.34 1 94.31 83 LEU B O 1
ATOM 2377 N N . THR B 1 84 ? -22.969 13.852 1.281 1 94 84 THR B N 1
ATOM 2378 C CA . THR B 1 84 ? -23.219 14.102 -0.132 1 94 84 THR B CA 1
ATOM 2379 C C . THR B 1 84 ? -22.406 13.156 -1.008 1 94 84 THR B C 1
ATOM 2381 O O . THR B 1 84 ? -21.656 12.328 -0.499 1 94 84 THR B O 1
ATOM 2384 N N . GLU B 1 85 ? -22.594 13.234 -2.305 1 92.94 85 GLU B N 1
ATOM 2385 C CA . GLU B 1 85 ? -21.781 12.438 -3.227 1 92.94 85 GLU B CA 1
ATOM 2386 C C . GLU B 1 85 ? -20.297 12.75 -3.072 1 92.94 85 GLU B C 1
ATOM 2388 O O . GLU B 1 85 ? -19.469 11.844 -3.1 1 92.94 85 GLU B O 1
ATOM 2393 N N . GLU B 1 86 ? -20.016 14.008 -2.91 1 93.38 86 GLU B N 1
ATOM 2394 C CA . GLU B 1 86 ? -18.641 14.43 -2.727 1 93.38 86 GLU B CA 1
ATOM 2395 C C . GLU B 1 86 ? -18.078 13.914 -1.404 1 93.38 86 GLU B C 1
ATOM 2397 O O . GLU B 1 86 ? -16.938 13.43 -1.354 1 93.38 86 GLU B O 1
ATOM 2402 N N . GLY B 1 87 ? -18.906 14.047 -0.358 1 94 87 GLY B N 1
ATOM 2403 C CA . GLY B 1 87 ? -18.5 13.531 0.938 1 94 87 GLY B CA 1
ATOM 2404 C C . GLY B 1 87 ? -18.219 12.047 0.928 1 94 87 GLY B C 1
ATOM 2405 O O . GLY B 1 87 ? -17.219 11.594 1.499 1 94 87 GLY B O 1
ATOM 2406 N N . TYR B 1 88 ? -19.031 11.391 0.246 1 92.56 88 TYR B N 1
ATOM 2407 C CA . TYR B 1 88 ? -18.859 9.945 0.128 1 92.56 88 TYR B CA 1
ATOM 2408 C C . TYR B 1 88 ? -17.594 9.609 -0.663 1 92.56 88 TYR B C 1
ATOM 2410 O O . TYR B 1 88 ? -16.844 8.703 -0.294 1 92.56 88 TYR B O 1
ATOM 2418 N N . SER B 1 89 ? -17.391 10.32 -1.675 1 92.31 89 SER B N 1
ATOM 2419 C CA . SER B 1 89 ? -16.203 10.094 -2.506 1 92.31 89 SER B CA 1
ATOM 2420 C C . SER B 1 89 ? -14.93 10.336 -1.722 1 92.31 89 SER B C 1
ATOM 2422 O O . SER B 1 89 ? -13.961 9.586 -1.859 1 92.31 89 SER B O 1
ATOM 2424 N N . ILE B 1 90 ? -14.953 11.352 -0.927 1 93.44 90 ILE B N 1
ATOM 2425 C CA . ILE B 1 90 ? -13.797 11.656 -0.095 1 93.44 90 ILE B CA 1
ATOM 2426 C C . ILE B 1 90 ? -13.539 10.508 0.877 1 93.44 90 ILE B C 1
ATOM 2428 O O . ILE B 1 90 ? -12.406 10.016 0.98 1 93.44 90 ILE B O 1
ATOM 2432 N N . LEU B 1 91 ? -14.562 10.117 1.546 1 93.5 91 LEU B N 1
ATOM 2433 C CA . LEU B 1 91 ? -14.445 9.023 2.502 1 93.5 91 LEU B CA 1
ATOM 2434 C C . LEU B 1 91 ? -13.977 7.746 1.812 1 93.5 91 LEU B C 1
ATOM 2436 O O . LEU B 1 91 ? -13.109 7.039 2.328 1 93.5 91 LEU B O 1
ATOM 2440 N N . LYS B 1 92 ? -14.516 7.523 0.677 1 90.88 92 LYS B N 1
ATOM 2441 C CA . LYS B 1 92 ? -14.172 6.328 -0.09 1 90.88 92 LYS B CA 1
ATOM 2442 C C . LYS B 1 92 ? -12.68 6.305 -0.425 1 90.88 92 LYS B C 1
ATOM 2444 O O . LYS B 1 92 ? -12.023 5.277 -0.266 1 90.88 92 LYS B O 1
ATOM 2449 N N . GLU B 1 93 ? -12.133 7.406 -0.827 1 90.88 93 GLU B N 1
ATOM 2450 C CA . GLU B 1 93 ? -10.719 7.488 -1.171 1 90.88 93 GLU B CA 1
ATOM 2451 C C . GLU B 1 93 ? -9.836 7.277 0.059 1 90.88 93 GLU B C 1
ATOM 2453 O O . GLU B 1 93 ? -8.797 6.629 -0.023 1 90.88 93 GLU B O 1
ATOM 2458 N N . CYS B 1 94 ? -10.281 7.781 1.128 1 91.88 94 CYS B N 1
ATOM 2459 C CA . CYS B 1 94 ? -9.539 7.578 2.369 1 91.88 94 CYS B CA 1
ATOM 2460 C C . CYS B 1 94 ? -9.57 6.109 2.785 1 91.88 94 CYS B C 1
ATOM 2462 O O . CYS B 1 94 ? -8.547 5.559 3.191 1 91.88 94 CYS B O 1
ATOM 2464 N N . LYS B 1 95 ? -10.734 5.551 2.645 1 89.94 95 LYS B N 1
ATOM 2465 C CA . LYS B 1 95 ? -10.891 4.145 3.006 1 89.94 95 LYS B CA 1
ATOM 2466 C C . LYS B 1 95 ? -10.016 3.252 2.127 1 89.94 95 LYS B C 1
ATOM 2468 O O . LYS B 1 95 ? -9.477 2.246 2.594 1 89.94 95 LYS B O 1
ATOM 2473 N N . LYS B 1 96 ? -9.922 3.621 0.925 1 90.12 96 LYS B N 1
ATOM 2474 C CA . LYS B 1 96 ? -9.07 2.867 0.011 1 90.12 96 LYS B CA 1
ATOM 2475 C C . LYS B 1 96 ? -7.613 2.904 0.464 1 90.12 96 LYS B C 1
ATOM 2477 O O . LYS B 1 96 ? -6.953 1.865 0.523 1 90.12 96 LYS B O 1
ATOM 2482 N N . ILE B 1 97 ? -7.16 4.082 0.783 1 89.38 97 ILE B N 1
ATOM 2483 C CA . ILE B 1 97 ? -5.785 4.254 1.243 1 89.38 97 ILE B CA 1
ATOM 2484 C C . ILE B 1 97 ? -5.555 3.426 2.508 1 89.38 97 ILE B C 1
ATOM 2486 O O . ILE B 1 97 ? -4.551 2.721 2.621 1 89.38 97 ILE B O 1
ATOM 2490 N N . ASN B 1 98 ? -6.523 3.477 3.365 1 88.12 98 ASN B N 1
ATOM 2491 C CA . ASN B 1 98 ? -6.406 2.734 4.617 1 88.12 98 ASN B CA 1
ATOM 2492 C C . ASN B 1 98 ? -6.352 1.229 4.375 1 88.12 98 ASN B C 1
ATOM 2494 O O . ASN B 1 98 ? -5.559 0.525 5.004 1 88.12 98 ASN B O 1
ATOM 2498 N N . ALA B 1 99 ? -7.203 0.822 3.508 1 87.31 99 ALA B N 1
ATOM 2499 C CA . ALA B 1 99 ? -7.266 -0.607 3.211 1 87.31 99 ALA B CA 1
ATOM 2500 C C . ALA B 1 99 ? -5.949 -1.097 2.607 1 87.31 99 ALA B C 1
ATOM 2502 O O . ALA B 1 99 ? -5.445 -2.158 2.982 1 87.31 99 ALA B O 1
ATOM 2503 N N . ILE B 1 100 ? -5.391 -0.295 1.764 1 85.62 100 ILE B N 1
ATOM 2504 C CA . ILE B 1 100 ? -4.145 -0.655 1.098 1 85.62 100 ILE B CA 1
ATOM 2505 C C . ILE B 1 100 ? -2.998 -0.65 2.107 1 85.62 100 ILE B C 1
ATOM 2507 O O . ILE B 1 100 ? -2.188 -1.579 2.143 1 85.62 100 ILE B O 1
ATOM 2511 N N . MET B 1 101 ? -2.992 0.336 2.91 1 86.06 101 MET B N 1
ATOM 2512 C CA . MET B 1 101 ? -1.938 0.445 3.914 1 86.06 101 MET B CA 1
ATOM 2513 C C . MET B 1 101 ? -2.031 -0.69 4.926 1 86.06 101 MET B C 1
ATOM 2515 O O . MET B 1 101 ? -1.011 -1.224 5.363 1 86.06 101 MET B O 1
ATOM 2519 N N . GLU B 1 102 ? -3.242 -1.027 5.25 1 83.44 102 GLU B N 1
ATOM 2520 C CA . GLU B 1 102 ? -3.434 -2.117 6.199 1 83.44 102 GLU B CA 1
ATOM 2521 C C . GLU B 1 102 ? -2.975 -3.449 5.613 1 83.44 102 GLU B C 1
ATOM 2523 O O . GLU B 1 102 ? -2.338 -4.25 6.301 1 83.44 102 GLU B O 1
ATOM 2528 N N . LEU B 1 103 ? -3.305 -3.617 4.391 1 79.31 103 LEU B N 1
ATOM 2529 C CA . LEU B 1 103 ? -2.947 -4.852 3.701 1 79.31 103 LEU B CA 1
ATOM 2530 C C . LEU B 1 103 ? -1.432 -5 3.602 1 79.31 103 LEU B C 1
ATOM 2532 O O . LEU B 1 103 ? -0.904 -6.109 3.697 1 79.31 103 LEU B O 1
ATOM 2536 N N . HIS B 1 104 ? -0.747 -3.842 3.502 1 80.69 104 HIS B N 1
ATOM 2537 C CA . HIS B 1 104 ? 0.689 -3.879 3.25 1 80.69 104 HIS B CA 1
ATOM 2538 C C . HIS B 1 104 ? 1.474 -3.391 4.461 1 80.69 104 HIS B C 1
ATOM 2540 O O . HIS B 1 104 ? 2.605 -2.918 4.328 1 80.69 104 HIS B O 1
ATOM 2546 N N . LYS B 1 105 ? 0.882 -3.488 5.598 1 80 105 LYS B N 1
ATOM 2547 C CA . LYS B 1 105 ? 1.467 -2.951 6.824 1 80 105 LYS B CA 1
ATOM 2548 C C . LYS B 1 105 ? 2.748 -3.695 7.195 1 80 105 LYS B C 1
ATOM 2550 O O . LYS B 1 105 ? 3.707 -3.09 7.676 1 80 105 LYS B O 1
ATOM 2555 N N . ASP B 1 106 ? 2.75 -4.98 6.957 1 87.06 106 ASP B N 1
ATOM 2556 C CA . ASP B 1 106 ? 3.918 -5.793 7.289 1 87.06 106 ASP B CA 1
ATOM 2557 C C . ASP B 1 106 ? 4.785 -6.035 6.059 1 87.06 106 ASP B C 1
ATOM 2559 O O . ASP B 1 106 ? 4.328 -6.629 5.078 1 87.06 106 ASP B O 1
ATOM 2563 N N . VAL B 1 107 ? 6.027 -5.598 6.172 1 91.06 107 VAL B N 1
ATOM 2564 C CA . VAL B 1 107 ? 6.902 -5.672 5.004 1 91.06 107 VAL B CA 1
ATOM 2565 C C . VAL B 1 107 ? 8.266 -6.223 5.41 1 91.06 107 VAL B C 1
ATOM 2567 O O . VAL B 1 107 ? 8.727 -5.984 6.531 1 91.06 107 VAL B O 1
ATOM 2570 N N . ASN B 1 108 ? 8.805 -7.039 4.543 1 94 108 ASN B N 1
ATOM 2571 C CA . ASN B 1 108 ? 10.219 -7.383 4.645 1 94 108 ASN B CA 1
ATOM 2572 C C . ASN B 1 108 ? 11.109 -6.238 4.168 1 94 108 ASN B C 1
ATOM 2574 O O . ASN B 1 108 ? 10.906 -5.699 3.082 1 94 108 ASN B O 1
ATOM 2578 N N . GLU B 1 109 ? 11.969 -5.84 5.02 1 92.38 109 GLU B N 1
ATOM 2579 C CA . GLU B 1 109 ? 12.953 -4.824 4.652 1 92.38 109 GLU B CA 1
ATOM 2580 C C . GLU B 1 109 ? 14.328 -5.445 4.441 1 92.38 109 GLU B C 1
ATOM 2582 O O . GLU B 1 109 ? 14.969 -5.895 5.395 1 92.38 109 GLU B O 1
ATOM 2587 N N . ILE B 1 110 ? 14.789 -5.395 3.191 1 93.38 110 ILE B N 1
ATOM 2588 C CA . ILE B 1 110 ? 16.031 -6.074 2.863 1 93.38 110 ILE B CA 1
ATOM 2589 C C . ILE B 1 110 ? 16.984 -5.098 2.178 1 93.38 110 ILE B C 1
ATOM 2591 O O . ILE B 1 110 ? 16.641 -4.5 1.154 1 93.38 110 ILE B O 1
ATOM 2595 N N . GLU B 1 111 ? 18.141 -4.953 2.746 1 93.06 111 GLU B N 1
ATOM 2596 C CA . GLU B 1 111 ? 19.156 -4.152 2.082 1 93.06 111 GLU B CA 1
ATOM 2597 C C . GLU B 1 111 ? 19.719 -4.867 0.853 1 93.06 111 GLU B C 1
ATOM 2599 O O . GLU B 1 111 ? 19.969 -6.074 0.895 1 93.06 111 GLU B O 1
ATOM 2604 N N . ALA B 1 112 ? 19.766 -4.109 -0.221 1 94.06 112 ALA B N 1
ATOM 2605 C CA . ALA B 1 112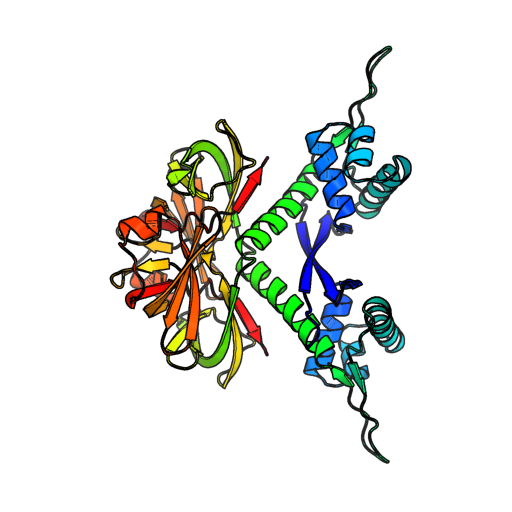 ? 20.203 -4.695 -1.483 1 94.06 112 ALA B CA 1
ATOM 2606 C C . ALA B 1 112 ? 21.094 -3.729 -2.254 1 94.06 112 ALA B C 1
ATOM 2608 O O . ALA B 1 112 ? 21.203 -2.557 -1.89 1 94.06 112 ALA B O 1
ATOM 2609 N N . GLU B 1 113 ? 21.75 -4.312 -3.193 1 95.69 113 GLU B N 1
ATOM 2610 C CA . GLU B 1 113 ? 22.594 -3.535 -4.09 1 95.69 113 GLU B CA 1
ATOM 2611 C C . GLU B 1 113 ? 22.25 -3.797 -5.551 1 95.69 113 GLU B C 1
ATOM 2613 O O . GLU B 1 113 ? 22.062 -4.949 -5.957 1 95.69 113 GLU B O 1
ATOM 2618 N N . VAL B 1 114 ? 22.156 -2.703 -6.285 1 95.56 114 VAL B N 1
ATOM 2619 C CA . VAL B 1 114 ? 21.828 -2.854 -7.699 1 95.56 114 VAL B CA 1
ATOM 2620 C C . VAL B 1 114 ? 23.016 -3.477 -8.438 1 95.56 114 VAL B C 1
ATOM 2622 O O . VAL B 1 114 ? 24.109 -2.91 -8.461 1 95.56 114 VAL B O 1
ATOM 2625 N N . LEU B 1 115 ? 22.812 -4.602 -9.031 1 95.69 115 LEU B N 1
ATOM 2626 C CA . LEU B 1 115 ? 23.875 -5.34 -9.703 1 95.69 115 LEU B CA 1
ATOM 2627 C C . LEU B 1 115 ? 23.844 -5.078 -11.211 1 95.69 115 LEU B C 1
ATOM 2629 O O . LEU B 1 115 ? 24.891 -5.023 -11.852 1 95.69 115 LEU B O 1
ATOM 2633 N N . ALA B 1 116 ? 22.609 -5.062 -11.727 1 94.81 116 ALA B N 1
ATOM 2634 C CA . ALA B 1 116 ? 22.469 -4.922 -13.172 1 94.81 116 ALA B CA 1
ATOM 2635 C C . ALA B 1 116 ? 21.125 -4.289 -13.531 1 94.81 116 ALA B C 1
ATOM 2637 O O . ALA B 1 116 ? 20.172 -4.379 -12.758 1 94.81 116 ALA B O 1
ATOM 2638 N N . ILE B 1 117 ? 21.156 -3.629 -14.625 1 91.19 117 ILE B N 1
ATOM 2639 C CA . ILE B 1 117 ? 19.953 -2.996 -15.148 1 91.19 117 ILE B CA 1
ATOM 2640 C C . ILE B 1 117 ? 19.641 -3.549 -16.531 1 91.19 117 ILE B C 1
ATOM 2642 O O . ILE B 1 117 ? 20.5 -3.52 -17.422 1 91.19 117 ILE B O 1
ATOM 2646 N N . ASP B 1 118 ? 18.531 -4.145 -16.609 1 86.88 118 ASP B N 1
ATOM 2647 C CA . ASP B 1 118 ? 18.047 -4.645 -17.906 1 86.88 118 ASP B CA 1
ATOM 2648 C C . ASP B 1 118 ? 16.922 -3.77 -18.438 1 86.88 118 ASP B C 1
ATOM 2650 O O . ASP B 1 118 ? 15.75 -4.047 -18.188 1 86.88 118 ASP B O 1
ATOM 2654 N N . GLN B 1 119 ? 17.234 -2.861 -19.219 1 81.38 119 GLN B N 1
ATOM 2655 C CA . GLN B 1 119 ? 16.266 -1.898 -19.734 1 81.38 119 GLN B CA 1
ATOM 2656 C C . GLN B 1 119 ? 15.273 -2.57 -20.672 1 81.38 119 GLN B C 1
ATOM 2658 O O . GLN B 1 119 ? 14.094 -2.217 -20.68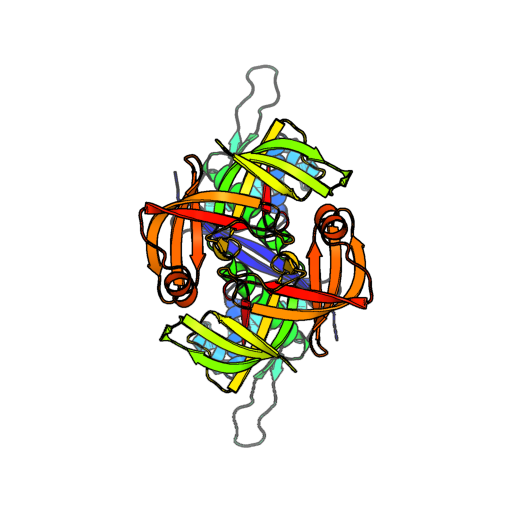8 1 81.38 119 GLN B O 1
ATOM 2663 N N . SER B 1 120 ? 15.773 -3.535 -21.375 1 78.62 120 SER B N 1
ATOM 2664 C CA . SER B 1 120 ? 14.93 -4.203 -22.375 1 78.62 120 SER B CA 1
ATOM 2665 C C . SER B 1 120 ? 13.82 -5.008 -21.703 1 78.62 120 SER B C 1
ATOM 2667 O O . SER B 1 120 ? 12.727 -5.141 -22.25 1 78.62 120 SER B O 1
ATOM 2669 N N . LYS B 1 121 ? 14.125 -5.43 -20.531 1 78.25 121 LYS B N 1
ATOM 2670 C CA . LYS B 1 121 ? 13.148 -6.254 -19.828 1 78.25 121 LYS B CA 1
ATOM 2671 C C . LYS B 1 121 ? 12.375 -5.438 -18.797 1 78.25 121 LYS B C 1
ATOM 2673 O O . LYS B 1 121 ? 11.422 -5.93 -18.188 1 78.25 121 LYS B O 1
ATOM 2678 N N . GLY B 1 122 ? 12.773 -4.238 -18.656 1 79.12 122 GLY B N 1
ATOM 2679 C CA . GLY B 1 122 ? 12.102 -3.35 -17.734 1 79.12 122 GLY B CA 1
ATOM 2680 C C . GLY B 1 122 ? 12.328 -3.729 -16.281 1 79.12 122 GLY B C 1
ATOM 2681 O O . GLY B 1 122 ? 11.453 -3.527 -15.438 1 79.12 122 GLY B O 1
ATOM 2682 N N . VAL B 1 123 ? 13.5 -4.461 -16.047 1 85.81 123 VAL B N 1
ATOM 2683 C CA . VAL B 1 123 ? 13.766 -4.879 -14.672 1 85.81 123 VAL B CA 1
ATOM 2684 C C . VAL B 1 123 ? 15.211 -4.566 -14.305 1 85.81 123 VAL B C 1
ATOM 2686 O O . VAL B 1 123 ? 16.031 -4.246 -15.18 1 85.81 123 VAL B O 1
ATOM 2689 N N . MET B 1 124 ? 15.438 -4.512 -13.062 1 91.56 124 MET B N 1
ATOM 2690 C CA . MET B 1 124 ? 16.797 -4.465 -12.531 1 91.56 124 MET B CA 1
ATOM 2691 C C . MET B 1 124 ? 17.047 -5.598 -11.539 1 91.56 124 MET B C 1
ATOM 2693 O O . MET B 1 124 ? 16.109 -6.051 -10.875 1 91.56 124 MET B O 1
ATOM 2697 N N . THR B 1 125 ? 18.266 -6.035 -11.578 1 94.19 125 THR B N 1
ATOM 2698 C CA . THR B 1 125 ? 18.656 -7.102 -10.664 1 94.19 125 THR B CA 1
ATOM 2699 C C . THR B 1 125 ? 19.375 -6.531 -9.445 1 94.19 125 THR B C 1
ATOM 2701 O O . THR B 1 125 ? 20.297 -5.73 -9.578 1 94.19 125 THR B O 1
ATOM 2704 N N . VAL B 1 126 ? 18.906 -6.957 -8.289 1 95.06 126 VAL B N 1
ATOM 2705 C CA . VAL B 1 126 ? 19.547 -6.516 -7.059 1 95.06 126 VAL B CA 1
ATOM 2706 C C . VAL B 1 126 ? 20.062 -7.723 -6.285 1 95.06 126 VAL B C 1
ATOM 2708 O O . VAL B 1 126 ? 19.484 -8.812 -6.355 1 95.06 126 VAL B O 1
ATOM 2711 N N . LYS B 1 127 ? 21.109 -7.508 -5.625 1 94.62 127 LYS B N 1
ATOM 2712 C CA . LYS B 1 127 ? 21.703 -8.523 -4.762 1 94.62 127 LYS B CA 1
ATOM 2713 C C . LYS B 1 127 ? 21.266 -8.344 -3.314 1 94.62 127 LYS B C 1
ATOM 2715 O O . LYS B 1 127 ? 21.375 -7.25 -2.756 1 94.62 127 LYS B O 1
ATOM 2720 N N . MET B 1 128 ? 20.672 -9.406 -2.85 1 91.62 128 MET B N 1
ATOM 2721 C CA . MET B 1 128 ? 20.281 -9.461 -1.445 1 91.62 128 MET B CA 1
ATOM 2722 C C . MET B 1 128 ? 21.078 -10.516 -0.695 1 91.62 128 MET B C 1
ATOM 2724 O O . MET B 1 128 ? 20.688 -11.68 -0.636 1 91.62 128 MET B O 1
ATOM 2728 N N . ASN B 1 129 ? 22.125 -10.078 -0.034 1 86.44 129 ASN B N 1
ATOM 2729 C CA . ASN B 1 129 ? 23.047 -10.992 0.637 1 86.44 129 ASN B CA 1
ATOM 2730 C C . ASN B 1 129 ? 23.469 -12.133 -0.284 1 86.44 129 ASN B C 1
ATOM 2732 O O . ASN B 1 129 ? 24.297 -11.938 -1.184 1 86.44 129 ASN B O 1
ATOM 2736 N N . SER B 1 130 ? 22.672 -13.32 -0.243 1 84.5 130 SER B N 1
ATOM 2737 C CA . SER B 1 130 ? 23.172 -14.508 -0.935 1 84.5 130 SER B CA 1
ATOM 2738 C C . SER B 1 130 ? 22.312 -14.836 -2.152 1 84.5 130 SER B C 1
ATOM 2740 O O . SER B 1 130 ? 22.469 -15.891 -2.77 1 84.5 130 SER B O 1
ATOM 2742 N N . PHE B 1 131 ? 21.391 -13.945 -2.467 1 88.62 131 PHE B N 1
ATOM 2743 C CA . PHE B 1 131 ? 20.562 -14.234 -3.633 1 88.62 131 PHE B CA 1
ATOM 2744 C C . PHE B 1 131 ? 20.234 -12.953 -4.391 1 88.62 131 PHE B C 1
ATOM 2746 O O . PHE B 1 131 ? 20.562 -11.852 -3.934 1 88.62 131 PHE B O 1
ATOM 2753 N N . GLU B 1 132 ? 19.75 -13.195 -5.613 1 92.81 132 GLU B N 1
ATOM 2754 C CA . GLU B 1 132 ? 19.406 -12.078 -6.492 1 92.81 132 GLU B CA 1
ATOM 2755 C C . GLU B 1 132 ? 17.906 -12.016 -6.754 1 92.81 132 GLU B C 1
ATOM 2757 O O . GLU B 1 132 ? 17.234 -13.047 -6.797 1 92.81 132 GLU B O 1
ATOM 2762 N N . VAL B 1 133 ? 17.469 -10.797 -6.879 1 92.94 133 VAL B N 1
ATOM 2763 C CA . VAL B 1 133 ? 16.047 -10.586 -7.121 1 92.94 133 VAL B CA 1
ATOM 2764 C C . VAL B 1 133 ? 15.859 -9.547 -8.219 1 92.94 133 VAL B C 1
ATOM 2766 O O . VAL B 1 133 ? 16.672 -8.633 -8.367 1 92.94 133 VAL B O 1
ATOM 2769 N N . ASN B 1 134 ? 14.852 -9.781 -8.969 1 91.88 134 ASN B N 1
ATOM 2770 C CA . ASN B 1 134 ? 14.453 -8.789 -9.961 1 91.88 134 ASN B CA 1
ATOM 2771 C C . ASN B 1 134 ? 13.453 -7.793 -9.383 1 91.88 134 ASN B C 1
ATOM 2773 O O . ASN B 1 134 ? 12.531 -8.18 -8.664 1 91.88 134 ASN B O 1
ATOM 2777 N N . ILE B 1 135 ? 13.695 -6.527 -9.625 1 89.44 135 ILE B N 1
ATOM 2778 C CA . ILE B 1 135 ? 12.781 -5.465 -9.219 1 89.44 135 ILE B CA 1
ATOM 2779 C C . ILE B 1 135 ? 12.438 -4.594 -10.43 1 89.44 135 ILE B C 1
ATOM 2781 O O . ILE B 1 135 ? 13.102 -4.676 -11.469 1 89.44 135 ILE B O 1
ATOM 2785 N N . PRO B 1 136 ? 11.422 -3.836 -10.305 1 84.38 136 PRO B N 1
ATOM 2786 C CA . PRO B 1 136 ? 11.102 -2.951 -11.422 1 84.38 136 PRO B CA 1
ATOM 2787 C C . PRO B 1 136 ? 12.203 -1.938 -11.711 1 84.38 136 PRO B C 1
ATOM 2789 O O . PRO B 1 136 ? 12.922 -1.526 -10.797 1 84.38 136 PRO B O 1
ATOM 2792 N N . LEU B 1 137 ? 12.242 -1.601 -12.914 1 85.69 137 LEU B N 1
ATOM 2793 C CA . LEU B 1 137 ? 13.203 -0.589 -13.32 1 85.69 137 LEU B CA 1
ATOM 2794 C C . LEU B 1 137 ? 12.922 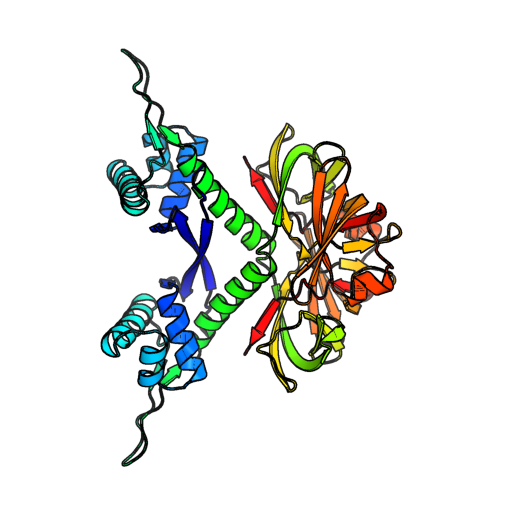0.744 -12.633 1 85.69 137 LEU B C 1
ATOM 2796 O O . LEU B 1 137 ? 11.766 1.162 -12.539 1 85.69 137 LEU B O 1
ATOM 2800 N N . ASN B 1 138 ? 13.914 1.285 -12.07 1 84.5 138 ASN B N 1
ATOM 2801 C CA . ASN B 1 138 ? 13.898 2.639 -11.531 1 84.5 138 ASN B CA 1
ATOM 2802 C C . ASN B 1 138 ? 14.992 3.504 -12.148 1 84.5 138 ASN B C 1
ATOM 2804 O O . ASN B 1 138 ? 16.188 3.242 -11.953 1 84.5 138 ASN B O 1
ATOM 2808 N N . LYS B 1 139 ? 14.57 4.5 -12.773 1 83.44 139 LYS B N 1
ATOM 2809 C CA . LYS B 1 139 ? 15.484 5.344 -13.539 1 83.44 139 LYS B CA 1
ATOM 2810 C C . LYS B 1 139 ? 16.438 6.102 -12.617 1 83.44 139 LYS B C 1
ATOM 2812 O O . LYS B 1 139 ? 17.5 6.566 -13.055 1 83.44 139 LYS B O 1
ATOM 2817 N N . ASN B 1 140 ? 16.094 6.223 -11.391 1 83.69 140 ASN B N 1
ATOM 2818 C CA . ASN B 1 140 ? 16.922 6.969 -10.453 1 83.69 140 ASN B CA 1
ATOM 2819 C C . ASN B 1 140 ? 18.031 6.094 -9.852 1 83.69 140 ASN B C 1
ATOM 2821 O O . ASN B 1 140 ? 18.828 6.559 -9.039 1 83.69 140 ASN B O 1
ATOM 2825 N N . TYR B 1 141 ? 18.016 4.809 -10.258 1 90.38 141 TYR B N 1
ATOM 2826 C CA . TYR B 1 141 ? 19 3.893 -9.688 1 90.38 141 TYR B CA 1
ATOM 2827 C C . TYR B 1 141 ? 20.109 3.596 -10.68 1 90.38 141 TYR B C 1
ATOM 2829 O O . TYR B 1 141 ? 19.875 3.566 -11.891 1 90.38 141 TYR B O 1
ATOM 2837 N N . ALA B 1 142 ? 21.297 3.479 -10.195 1 92.06 142 ALA B N 1
ATOM 2838 C CA . ALA B 1 142 ? 22.469 3.066 -10.969 1 92.06 142 ALA B CA 1
ATOM 2839 C C . ALA B 1 142 ? 23.109 1.812 -10.375 1 92.06 142 ALA B C 1
ATOM 2841 O O . ALA B 1 142 ? 22.875 1.488 -9.203 1 92.06 142 ALA B O 1
ATOM 2842 N N . VAL B 1 143 ? 23.797 1.163 -11.258 1 94.31 143 VAL B N 1
ATOM 2843 C CA . VAL B 1 143 ? 24.516 -0.017 -10.789 1 94.31 143 VAL B CA 1
ATOM 2844 C C . VAL B 1 143 ? 25.422 0.361 -9.617 1 94.31 143 VAL B C 1
ATOM 2846 O O . VAL B 1 143 ? 26.125 1.38 -9.664 1 94.31 143 VAL B O 1
ATOM 2849 N N . GLY B 1 144 ? 25.359 -0.391 -8.547 1 93.75 144 GLY B N 1
ATOM 2850 C CA . GLY B 1 144 ? 26.172 -0.121 -7.375 1 93.75 144 GLY B CA 1
ATOM 2851 C C . GLY B 1 144 ? 25.422 0.606 -6.277 1 93.75 144 GLY B C 1
ATOM 2852 O O . GLY B 1 144 ? 25.859 0.643 -5.129 1 93.75 144 GLY B O 1
ATOM 2853 N N . ASP B 1 145 ? 24.281 1.121 -6.598 1 93.44 145 ASP B N 1
ATOM 2854 C CA . ASP B 1 145 ? 23.469 1.842 -5.613 1 93.44 145 ASP B CA 1
ATOM 2855 C C . ASP B 1 145 ? 22.969 0.902 -4.52 1 93.44 145 ASP B C 1
ATOM 2857 O O . ASP B 1 145 ? 22.594 -0.235 -4.801 1 93.44 145 ASP B O 1
ATOM 2861 N N . LYS B 1 146 ? 23.031 1.439 -3.305 1 93.44 146 LYS B N 1
ATOM 2862 C CA . LYS B 1 146 ? 22.406 0.73 -2.197 1 93.44 146 LYS B CA 1
ATOM 2863 C C . LYS B 1 146 ? 20.938 1.131 -2.055 1 93.44 146 LYS B C 1
ATOM 2865 O O . LYS B 1 146 ? 20.609 2.32 -2.061 1 93.44 146 LYS B O 1
ATOM 2870 N N . VAL B 1 147 ? 20.062 0.029 -1.982 1 93.31 147 VAL B N 1
ATOM 2871 C CA . VAL B 1 147 ? 18.625 0.296 -1.873 1 93.31 147 VAL B CA 1
ATOM 2872 C C . VAL B 1 147 ? 18.016 -0.599 -0.798 1 93.31 147 VAL B C 1
ATOM 2874 O O . VAL B 1 147 ? 18.609 -1.61 -0.413 1 93.31 147 VAL B O 1
ATOM 2877 N N . LEU B 1 148 ? 16.969 -0.13 -0.254 1 93.75 148 LEU B N 1
ATOM 2878 C CA . LEU B 1 148 ? 16.141 -0.939 0.625 1 93.75 148 LEU B CA 1
ATOM 2879 C C . LEU B 1 148 ? 14.945 -1.503 -0.131 1 93.75 148 LEU B C 1
ATOM 2881 O O . LEU B 1 148 ? 14.148 -0.748 -0.702 1 93.75 148 LEU B O 1
ATOM 2885 N N . ALA B 1 149 ? 14.875 -2.807 -0.23 1 93.44 149 ALA B N 1
ATOM 2886 C CA . ALA B 1 149 ? 13.742 -3.467 -0.87 1 93.44 149 ALA B CA 1
ATOM 2887 C C . ALA B 1 149 ? 12.641 -3.768 0.142 1 93.44 149 ALA B C 1
ATOM 2889 O O . ALA B 1 149 ? 12.914 -4.281 1.23 1 93.44 149 ALA B O 1
ATOM 2890 N N . LEU B 1 150 ? 11.516 -3.402 -0.231 1 93.5 150 LEU B N 1
ATOM 2891 C CA . LEU B 1 150 ? 10.336 -3.645 0.589 1 93.5 150 LEU B CA 1
ATOM 2892 C C . LEU B 1 150 ? 9.414 -4.664 -0.074 1 93.5 150 LEU B C 1
ATOM 2894 O O . LEU B 1 150 ? 8.914 -4.426 -1.175 1 93.5 150 LEU B O 1
ATOM 2898 N N . ILE B 1 151 ? 9.195 -5.777 0.565 1 92.62 151 ILE B N 1
ATOM 2899 C CA . ILE B 1 151 ? 8.32 -6.828 0.062 1 92.62 151 ILE B CA 1
ATOM 2900 C C . ILE B 1 151 ? 7.254 -7.156 1.107 1 92.62 151 ILE B C 1
ATOM 2902 O O . ILE B 1 151 ? 7.57 -7.668 2.184 1 92.62 151 ILE B O 1
ATOM 2906 N N . SER B 1 152 ? 6.066 -6.879 0.743 1 91.12 152 SER B N 1
ATOM 2907 C CA . SER B 1 152 ? 4.98 -7.133 1.685 1 91.12 152 SER B CA 1
ATOM 2908 C C . SER B 1 152 ? 4.809 -8.625 1.939 1 91.12 152 SER B C 1
ATOM 2910 O O . SER B 1 152 ? 4.93 -9.438 1.018 1 91.12 152 SER B O 1
ATOM 2912 N N . TYR B 1 153 ? 4.434 -8.969 3.211 1 90.25 153 TYR B N 1
ATOM 2913 C CA . TYR B 1 153 ? 4.227 -10.359 3.592 1 90.25 153 TYR B CA 1
ATOM 2914 C C . TYR B 1 153 ? 3.17 -11.016 2.709 1 90.25 153 TYR B C 1
ATOM 2916 O O . TYR B 1 153 ? 3.244 -12.211 2.43 1 90.25 153 TYR B O 1
ATOM 2924 N N . ASP B 1 154 ? 2.293 -10.227 2.211 1 85.56 154 ASP B N 1
ATOM 2925 C CA . ASP B 1 154 ? 1.135 -10.742 1.487 1 85.56 154 ASP B CA 1
ATOM 2926 C C . ASP B 1 154 ? 1.437 -10.883 -0.003 1 85.56 154 ASP B C 1
ATOM 2928 O O . ASP B 1 154 ? 0.628 -11.43 -0.756 1 85.56 154 ASP B O 1
ATOM 2932 N N . ASN B 1 155 ? 2.59 -10.477 -0.441 1 86.44 155 ASN B N 1
ATOM 2933 C CA . ASN B 1 155 ? 2.939 -10.555 -1.855 1 86.44 155 ASN B CA 1
ATOM 2934 C C . ASN B 1 155 ? 3.852 -11.75 -2.143 1 86.44 155 ASN B C 1
ATOM 2936 O O . ASN B 1 155 ? 4.266 -11.953 -3.285 1 86.44 155 ASN B O 1
ATOM 2940 N N . ILE B 1 156 ? 4.109 -12.516 -1.105 1 90.81 156 ILE B N 1
ATOM 2941 C CA . ILE B 1 156 ? 5.02 -13.648 -1.252 1 90.81 156 ILE B CA 1
ATOM 2942 C C . ILE B 1 156 ? 4.227 -14.953 -1.202 1 90.81 156 ILE B C 1
ATOM 2944 O O . ILE B 1 156 ? 3.49 -15.203 -0.246 1 90.81 156 ILE B O 1
ATOM 2948 N N . PHE B 1 157 ? 4.344 -15.758 -2.15 1 88.38 157 PHE B N 1
ATOM 2949 C CA . PHE B 1 157 ? 3.65 -17.047 -2.15 1 88.38 157 PHE B CA 1
ATOM 2950 C C . PHE B 1 157 ? 4.637 -18.188 -1.964 1 88.38 157 PHE B C 1
ATOM 2952 O O . PHE B 1 157 ? 5.828 -18.047 -2.246 1 88.38 157 PHE B O 1
ATOM 2959 N N . LEU B 1 158 ? 4.152 -19.234 -1.445 1 91.56 158 LEU B N 1
ATOM 2960 C CA . LEU B 1 158 ? 4.941 -20.438 -1.178 1 91.56 158 LEU B CA 1
ATOM 2961 C C . LEU B 1 158 ? 4.578 -21.547 -2.148 1 91.56 158 LEU B C 1
ATOM 2963 O O . LEU B 1 158 ? 3.404 -21.75 -2.469 1 91.56 158 LEU B O 1
ATOM 2967 N N . MET B 1 159 ? 5.602 -22.203 -2.615 1 90 159 MET B N 1
ATOM 2968 C CA . MET B 1 159 ? 5.398 -23.328 -3.527 1 90 159 MET B CA 1
ATOM 2969 C C . MET B 1 159 ? 6.34 -24.484 -3.193 1 90 159 MET B C 1
ATOM 2971 O O . MET B 1 159 ? 7.422 -24.266 -2.643 1 90 159 MET B O 1
ATOM 2975 N N . LEU B 1 160 ? 5.914 -25.672 -3.586 1 91.31 160 LEU B N 1
ATOM 2976 C CA . LEU B 1 160 ? 6.754 -26.844 -3.373 1 91.31 160 LEU B CA 1
ATOM 2977 C C . LEU B 1 160 ? 7.723 -27.047 -4.535 1 91.31 160 LEU B C 1
ATOM 2979 O O . LEU B 1 160 ? 8.797 -27.609 -4.367 1 91.31 160 LEU B O 1
ATOM 2983 N N . GLU B 1 161 ? 7.254 -26.562 -5.699 1 89.62 161 GLU B N 1
ATOM 2984 C CA . GLU B 1 161 ? 8.07 -26.594 -6.906 1 89.62 161 GLU B CA 1
ATOM 2985 C C . GLU B 1 161 ? 7.938 -25.281 -7.695 1 89.62 161 GLU B C 1
ATOM 2987 O O . GLU B 1 161 ? 6.883 -24.656 -7.676 1 89.62 161 GLU B O 1
ATOM 2992 N N . PRO B 1 162 ? 9.094 -24.922 -8.297 1 85.81 162 PRO B N 1
ATOM 2993 C CA . PRO B 1 162 ? 8.992 -23.719 -9.117 1 85.81 162 PRO B CA 1
ATOM 2994 C C . PRO B 1 162 ? 7.922 -23.828 -10.195 1 85.81 162 PRO B C 1
ATOM 2996 O O . PRO B 1 162 ? 7.734 -24.891 -10.781 1 85.81 162 PRO B O 1
ATOM 2999 N N . GLN B 1 163 ? 7.191 -22.75 -10.352 1 77.94 163 GLN B N 1
ATOM 3000 C CA . GLN B 1 163 ? 6.137 -22.734 -11.359 1 77.94 163 GLN B CA 1
ATOM 3001 C C . GLN B 1 163 ? 6.406 -21.688 -12.438 1 77.94 163 GLN B C 1
ATOM 3003 O O . GLN B 1 163 ? 7.043 -20.672 -12.164 1 77.94 163 GLN B O 1
ATOM 3008 N N . LYS B 1 164 ? 5.957 -22.047 -13.648 1 76.31 164 LYS B N 1
ATOM 3009 C CA . LYS B 1 164 ? 6.074 -21.094 -14.742 1 76.31 164 LYS B CA 1
ATOM 3010 C C . LYS B 1 164 ? 4.941 -20.062 -14.695 1 76.31 164 LYS B C 1
ATOM 3012 O O . LYS B 1 164 ? 3.768 -20.422 -14.789 1 76.31 164 LYS B O 1
ATOM 3017 N N . SER B 1 165 ? 5.238 -18.859 -14.438 1 77.31 165 SER B N 1
ATOM 3018 C CA . SER B 1 165 ? 4.273 -17.766 -14.359 1 77.31 165 SER B CA 1
ATOM 3019 C C . SER B 1 165 ? 4.953 -16.406 -14.578 1 77.31 165 SER B C 1
ATOM 3021 O O . SER B 1 165 ? 6.098 -16.359 -15.039 1 77.31 165 SER B O 1
ATOM 3023 N N . SER B 1 166 ? 4.23 -15.367 -14.422 1 76.75 166 SER B N 1
ATOM 3024 C CA . SER B 1 166 ? 4.793 -14.023 -14.516 1 76.75 166 SER B CA 1
ATOM 3025 C C . SER B 1 166 ? 5.609 -13.68 -13.273 1 76.75 166 SER B C 1
ATOM 3027 O O . SER B 1 166 ? 6.125 -12.562 -13.148 1 76.75 166 SER B O 1
ATOM 3029 N N . ILE B 1 167 ? 5.746 -14.672 -12.414 1 78.62 167 ILE B N 1
ATOM 3030 C CA . ILE B 1 167 ? 6.57 -14.484 -11.219 1 78.62 167 ILE B CA 1
ATOM 3031 C C . ILE B 1 167 ? 8.047 -14.625 -11.586 1 78.62 167 ILE B C 1
ATOM 3033 O O . ILE B 1 167 ? 8.469 -15.656 -12.109 1 78.62 167 ILE B O 1
ATOM 3037 N N . ARG B 1 168 ? 8.805 -13.547 -11.266 1 80 168 ARG B N 1
ATOM 3038 C CA . ARG B 1 168 ? 10.188 -13.547 -11.727 1 80 168 ARG B CA 1
ATOM 3039 C C . ARG B 1 168 ? 11.141 -13.953 -10.602 1 80 168 ARG B C 1
ATOM 3041 O O . ARG B 1 168 ? 12.281 -14.344 -10.859 1 80 168 ARG B O 1
ATOM 3048 N N . ASN B 1 169 ? 10.609 -13.844 -9.414 1 90.69 169 ASN B N 1
ATOM 3049 C CA . ASN B 1 169 ? 11.469 -14.172 -8.289 1 90.69 169 ASN B CA 1
ATOM 3050 C C . ASN B 1 169 ? 11.016 -15.453 -7.59 1 90.69 169 ASN B C 1
ATOM 3052 O O . ASN B 1 169 ? 9.984 -15.469 -6.922 1 90.69 169 ASN B O 1
ATOM 3056 N N . ILE B 1 170 ? 11.742 -16.484 -7.875 1 92.38 170 ILE B N 1
ATOM 3057 C CA . ILE B 1 170 ? 11.523 -17.766 -7.215 1 92.38 170 ILE B CA 1
ATOM 3058 C C . ILE B 1 170 ? 12.812 -18.219 -6.535 1 92.38 170 ILE B C 1
ATOM 3060 O O . ILE B 1 170 ? 13.82 -18.469 -7.203 1 92.38 170 ILE B O 1
ATOM 3064 N N . ILE B 1 171 ? 12.758 -18.375 -5.258 1 94.06 171 ILE B N 1
ATOM 3065 C CA . ILE B 1 171 ? 13.969 -18.641 -4.488 1 94.06 171 ILE B CA 1
ATOM 3066 C C . ILE B 1 171 ? 13.727 -19.797 -3.523 1 94.06 171 ILE B C 1
ATOM 3068 O O . ILE B 1 171 ? 12.688 -19.859 -2.854 1 94.06 171 ILE B O 1
ATOM 3072 N N . LYS B 1 172 ? 14.656 -20.625 -3.479 1 95.31 172 LYS B N 1
ATOM 3073 C CA . LYS B 1 172 ? 14.578 -21.75 -2.555 1 95.31 172 LYS B CA 1
ATOM 3074 C C . LYS B 1 172 ? 14.891 -21.312 -1.127 1 95.31 172 LYS B C 1
ATOM 3076 O O . LYS B 1 172 ? 15.75 -20.469 -0.906 1 95.31 172 LYS B O 1
ATOM 3081 N N . GLY B 1 173 ? 14.133 -21.906 -0.18 1 95.81 173 GLY B N 1
ATOM 3082 C CA . GLY B 1 173 ? 14.375 -21.625 1.226 1 95.81 173 GLY B CA 1
ATOM 3083 C C . GLY B 1 173 ? 13.867 -22.703 2.152 1 95.81 173 GLY B C 1
ATOM 3084 O O . GLY B 1 173 ? 13.398 -23.75 1.692 1 95.81 173 GLY B O 1
ATOM 3085 N N . THR B 1 174 ? 14.102 -22.422 3.465 1 97.06 174 THR B N 1
ATOM 3086 C CA . THR B 1 174 ? 13.68 -23.375 4.492 1 97.06 174 THR B CA 1
ATOM 3087 C C . THR B 1 174 ? 12.805 -22.688 5.539 1 97.06 174 THR B C 1
ATOM 3089 O O . THR B 1 174 ? 13.133 -21.594 6.008 1 97.06 174 THR B O 1
ATOM 3092 N N . ILE B 1 175 ? 11.703 -23.344 5.828 1 97.31 175 ILE B N 1
ATOM 3093 C CA . ILE B 1 175 ? 10.805 -22.781 6.836 1 97.31 175 ILE B CA 1
ATOM 3094 C C . ILE B 1 175 ? 11.469 -22.859 8.211 1 97.31 175 ILE B C 1
ATOM 3096 O O . ILE B 1 175 ? 11.875 -23.938 8.656 1 97.31 175 ILE B O 1
ATOM 3100 N N . VAL B 1 176 ? 11.523 -21.719 8.891 1 97.31 176 VAL B N 1
ATOM 3101 C CA . VAL B 1 176 ? 12.211 -21.688 10.18 1 97.31 176 VAL B CA 1
ATOM 3102 C C . VAL B 1 176 ? 11.195 -21.484 11.297 1 97.31 176 VAL B C 1
ATOM 3104 O O . VAL B 1 176 ? 11.43 -21.891 12.438 1 97.31 176 VAL B O 1
ATOM 3107 N N . GLU B 1 177 ? 10.141 -20.828 10.984 1 96.19 177 GLU B N 1
ATOM 3108 C CA . GLU B 1 177 ? 9.117 -20.531 11.992 1 96.19 177 GLU B CA 1
ATOM 3109 C C . GLU B 1 177 ? 7.746 -20.359 11.344 1 96.19 177 GLU B C 1
ATOM 3111 O O . GLU B 1 177 ? 7.648 -19.922 10.188 1 96.19 177 GLU B O 1
ATOM 3116 N N . MET B 1 178 ? 6.762 -20.812 12.023 1 94.94 178 MET B N 1
ATOM 3117 C CA . MET B 1 178 ? 5.375 -20.562 11.641 1 94.94 178 MET B CA 1
ATOM 3118 C C . MET B 1 178 ? 4.547 -20.125 12.844 1 94.94 178 MET B C 1
ATOM 3120 O O . MET B 1 178 ? 4.648 -20.734 13.922 1 94.94 178 MET B O 1
ATOM 3124 N N . ARG B 1 179 ? 3.902 -19.078 12.641 1 92.38 179 ARG B N 1
ATOM 3125 C CA . ARG B 1 179 ? 3.059 -18.562 13.719 1 92.38 179 ARG B CA 1
ATOM 3126 C C . ARG B 1 179 ? 1.652 -18.266 13.211 1 92.38 179 ARG B C 1
ATOM 3128 O O . ARG B 1 179 ? 1.482 -17.719 12.117 1 92.38 179 ARG B O 1
ATOM 3135 N N . LEU B 1 180 ? 0.712 -18.703 14 1 85.62 180 LEU B N 1
ATOM 3136 C CA . LEU B 1 180 ? -0.671 -18.344 13.703 1 85.62 180 LEU B CA 1
ATOM 3137 C C . LEU B 1 180 ? -1.012 -16.969 14.258 1 85.62 180 LEU B C 1
ATOM 3139 O O . LEU B 1 180 ? -0.824 -16.719 15.453 1 85.62 180 LEU B O 1
ATOM 3143 N N . ASN B 1 181 ? -1.185 -16.109 13.445 1 78 181 ASN B N 1
ATOM 3144 C CA . ASN B 1 181 ? -1.636 -14.766 13.812 1 78 181 ASN B CA 1
ATOM 3145 C C . ASN B 1 181 ? -3.076 -14.516 13.375 1 78 181 ASN B C 1
ATOM 3147 O O . ASN B 1 181 ? -3.326 -14.164 12.219 1 78 181 ASN B O 1
ATOM 3151 N N . ASN B 1 182 ? -3.986 -14.742 14.367 1 74.38 182 ASN B N 1
ATOM 3152 C CA . ASN B 1 182 ? -5.41 -14.68 14.047 1 74.38 182 ASN B CA 1
ATOM 3153 C C . ASN B 1 182 ? -5.785 -15.688 12.961 1 74.38 182 ASN B C 1
ATOM 3155 O O . ASN B 1 182 ? -5.672 -16.906 13.172 1 74.38 182 ASN B O 1
ATOM 3159 N N . GLU B 1 183 ? -6.188 -15.273 11.766 1 76.06 183 GLU B N 1
ATOM 3160 C CA . GLU B 1 183 ? -6.648 -16.188 10.734 1 76.06 183 GLU B CA 1
ATOM 3161 C C . GLU B 1 183 ? -5.621 -16.328 9.617 1 76.06 183 GLU B C 1
ATOM 3163 O O . GLU B 1 183 ? -5.934 -16.844 8.539 1 76.06 183 GLU B O 1
ATOM 3168 N N . ILE B 1 184 ? -4.375 -15.953 9.984 1 82.62 184 ILE B N 1
ATOM 3169 C CA . ILE B 1 184 ? -3.316 -15.992 8.984 1 82.62 184 ILE B CA 1
ATOM 3170 C C . ILE B 1 184 ? -2.07 -16.656 9.57 1 82.62 184 ILE B C 1
ATOM 3172 O O . ILE B 1 184 ? -1.804 -16.531 10.766 1 82.62 184 ILE B O 1
ATOM 3176 N N . ILE B 1 185 ? -1.458 -17.406 8.766 1 88.56 185 ILE B N 1
ATOM 3177 C CA . ILE B 1 185 ? -0.211 -18.031 9.18 1 88.56 185 ILE B CA 1
ATOM 3178 C C . ILE B 1 185 ? 0.976 -17.234 8.656 1 88.56 185 ILE B C 1
ATOM 3180 O O . ILE B 1 185 ? 1.129 -17.062 7.441 1 88.56 185 ILE B O 1
ATOM 3184 N N . ARG B 1 186 ? 1.733 -16.781 9.531 1 93.19 186 ARG B N 1
ATOM 3185 C CA . ARG B 1 186 ? 2.982 -16.125 9.156 1 93.19 186 ARG B CA 1
ATOM 3186 C C . ARG B 1 186 ? 4.129 -17.125 9.109 1 93.19 186 ARG B C 1
ATOM 3188 O O . ARG B 1 186 ? 4.434 -17.781 10.102 1 93.19 186 ARG B O 1
ATOM 3195 N N . VAL B 1 187 ? 4.762 -17.203 8.039 1 95.12 187 VAL B N 1
ATOM 3196 C CA . VAL B 1 187 ? 5.84 -18.156 7.828 1 95.12 187 VAL B CA 1
ATOM 3197 C C . VAL B 1 187 ? 7.168 -17.422 7.688 1 95.12 187 VAL B C 1
ATOM 3199 O O . VAL B 1 187 ? 7.273 -16.469 6.918 1 95.12 187 VAL B O 1
ATOM 3202 N N . ASN B 1 188 ? 8.055 -17.75 8.492 1 97.25 188 ASN B N 1
ATOM 3203 C CA . ASN B 1 188 ? 9.43 -17.281 8.352 1 97.25 188 ASN B CA 1
ATOM 3204 C C . ASN B 1 188 ? 10.281 -18.25 7.543 1 97.25 188 ASN B C 1
ATOM 3206 O O . ASN B 1 188 ? 10.453 -19.406 7.938 1 97.25 188 ASN B O 1
ATOM 3210 N N . VAL B 1 189 ? 10.766 -17.828 6.445 1 96.75 189 VAL B N 1
ATOM 3211 C 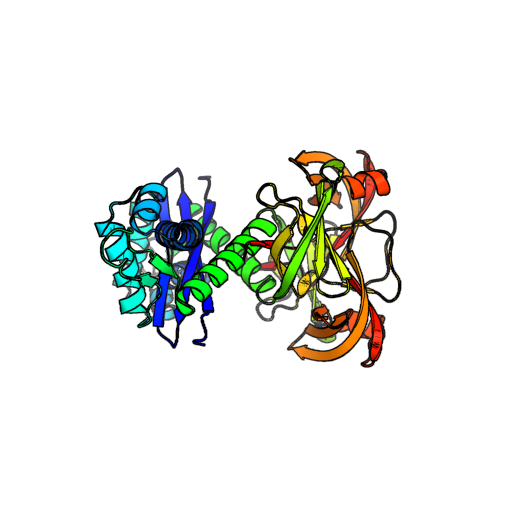CA . VAL B 1 189 ? 11.562 -18.672 5.562 1 96.75 189 VAL B CA 1
ATOM 3212 C C . VAL B 1 189 ? 13 -18.156 5.508 1 96.75 189 VAL B C 1
ATOM 3214 O O . VAL B 1 189 ? 13.234 -16.969 5.246 1 96.75 189 VAL B O 1
ATOM 3217 N N . ASP B 1 190 ? 13.906 -18.953 5.805 1 96.19 190 ASP B N 1
ATOM 3218 C CA . ASP B 1 190 ? 15.32 -18.641 5.609 1 96.19 190 ASP B CA 1
ATOM 3219 C C . ASP B 1 190 ? 15.727 -18.828 4.152 1 96.19 190 ASP B C 1
ATOM 3221 O O . ASP B 1 190 ? 15.719 -19.938 3.631 1 96.19 190 ASP B O 1
ATOM 3225 N N . VAL B 1 191 ? 16 -17.734 3.555 1 93.88 191 VAL B N 1
ATOM 3226 C CA . VAL B 1 191 ? 16.438 -17.734 2.16 1 93.88 191 VAL B CA 1
ATOM 3227 C C . VAL B 1 191 ? 17.891 -17.297 2.076 1 93.88 191 VAL B C 1
ATOM 3229 O O . VAL B 1 191 ? 18.203 -16.109 1.969 1 93.88 191 VAL B O 1
ATOM 3232 N N . GLY B 1 192 ? 18.859 -18.188 2.016 1 87.19 192 GLY B N 1
ATOM 3233 C CA . GLY B 1 192 ? 20.281 -17.859 1.93 1 87.19 192 GLY B CA 1
ATOM 3234 C C . GLY B 1 192 ? 20.766 -17.016 3.086 1 87.19 192 GLY B C 1
ATOM 3235 O O . GLY B 1 192 ? 21.516 -16.047 2.883 1 87.19 192 GLY B O 1
ATOM 3236 N N . GLY B 1 193 ? 20.25 -17.125 4.215 1 86.94 193 GLY B N 1
ATOM 3237 C CA . GLY B 1 193 ? 20.688 -16.391 5.387 1 86.94 193 GLY B CA 1
ATOM 3238 C C . GLY B 1 193 ? 19.828 -15.18 5.695 1 86.94 193 GLY B C 1
ATOM 3239 O O . GLY B 1 193 ? 20.062 -14.484 6.684 1 86.94 193 GLY B O 1
ATOM 3240 N N . VAL B 1 194 ? 18.906 -14.938 4.836 1 92 194 VAL B N 1
ATOM 3241 C CA . VAL B 1 194 ? 17.984 -13.82 5.066 1 92 194 VAL B CA 1
ATOM 3242 C C . VAL B 1 194 ? 16.609 -14.352 5.441 1 92 194 VAL B C 1
ATOM 3244 O O . VAL B 1 194 ? 16.078 -15.258 4.789 1 92 194 VAL B O 1
ATOM 3247 N N . ASN B 1 195 ? 16.078 -13.812 6.484 1 94.62 195 ASN B N 1
ATOM 3248 C CA . ASN B 1 195 ? 14.734 -14.203 6.891 1 94.62 195 ASN B CA 1
ATOM 3249 C C . ASN B 1 195 ? 13.672 -13.414 6.125 1 94.62 195 ASN B C 1
ATOM 3251 O O . ASN B 1 195 ? 13.672 -12.188 6.137 1 94.62 195 ASN B O 1
ATOM 3255 N N . ILE B 1 196 ? 12.836 -14.156 5.48 1 95.44 196 ILE B N 1
ATOM 3256 C CA . ILE B 1 196 ? 11.734 -13.555 4.738 1 95.44 196 ILE B CA 1
ATOM 3257 C C . ILE B 1 196 ? 10.398 -14.031 5.324 1 95.44 196 ILE B C 1
ATOM 3259 O O . ILE B 1 196 ? 10.156 -15.234 5.434 1 95.44 196 ILE B O 1
ATOM 3263 N N . TYR B 1 197 ? 9.641 -13.117 5.668 1 94.88 197 TYR B N 1
ATOM 3264 C CA . TYR B 1 197 ? 8.328 -13.43 6.234 1 94.88 197 TYR B CA 1
ATOM 3265 C C . TYR B 1 197 ? 7.246 -13.383 5.164 1 94.88 197 TYR B C 1
ATOM 3267 O O . TYR B 1 197 ? 7.258 -12.5 4.301 1 94.88 197 TYR B O 1
ATOM 3275 N N . SER B 1 198 ? 6.371 -14.344 5.18 1 93.62 198 SER B N 1
ATOM 3276 C CA . SER B 1 198 ? 5.219 -14.422 4.285 1 93.62 198 SER B CA 1
ATOM 3277 C C . SER B 1 198 ? 3.947 -14.773 5.051 1 93.62 198 SER B C 1
ATOM 3279 O O . SER B 1 198 ? 3.98 -15.578 5.984 1 93.62 198 SER B O 1
ATOM 3281 N N . ASP B 1 199 ? 2.854 -14.172 4.715 1 90.06 199 ASP B N 1
ATOM 3282 C CA . ASP B 1 199 ? 1.553 -14.492 5.293 1 90.06 199 ASP B CA 1
ATOM 3283 C C . ASP B 1 199 ? 0.732 -15.367 4.344 1 90.06 199 ASP B C 1
ATOM 3285 O O . ASP B 1 199 ? 0.562 -15.031 3.172 1 90.06 199 ASP B O 1
ATOM 3289 N N . ILE B 1 200 ? 0.239 -16.453 4.824 1 87.44 200 ILE B N 1
ATOM 3290 C CA . ILE B 1 200 ? -0.581 -17.359 4.027 1 87.44 200 ILE B CA 1
ATOM 3291 C C . ILE B 1 200 ? -1.824 -17.766 4.816 1 87.44 200 ILE B C 1
ATOM 3293 O O . ILE B 1 200 ? -1.903 -17.531 6.023 1 87.44 200 ILE B O 1
ATOM 3297 N N . THR B 1 201 ? -2.754 -18.297 4.098 1 82.38 201 THR B N 1
ATOM 3298 C CA . THR B 1 201 ? -3.963 -18.797 4.75 1 82.38 201 THR B CA 1
ATOM 3299 C C . THR B 1 201 ? -3.717 -20.141 5.406 1 82.38 201 THR B C 1
ATOM 3301 O O . THR B 1 201 ? -2.773 -20.859 5.043 1 82.38 201 THR B O 1
ATOM 3304 N N . VAL B 1 202 ? -4.562 -20.484 6.289 1 83.44 202 VAL B N 1
ATOM 3305 C CA . VAL B 1 202 ? -4.492 -21.797 6.949 1 83.44 202 VAL B CA 1
ATOM 3306 C C . VAL B 1 202 ? -4.684 -22.906 5.918 1 83.44 202 VAL B C 1
ATOM 3308 O O . VAL B 1 202 ? -4.008 -23.938 5.973 1 83.44 202 VAL B O 1
ATOM 3311 N N . SER B 1 203 ? -5.574 -22.672 5.043 1 82.69 203 SER B N 1
ATOM 3312 C CA . SER B 1 203 ? -5.836 -23.672 4.008 1 82.69 203 SER B CA 1
ATOM 3313 C C . SER B 1 203 ? -4.594 -23.922 3.156 1 82.69 203 SER B C 1
ATOM 3315 O O . SER B 1 203 ? -4.301 -25.062 2.801 1 82.69 203 SER B O 1
ATOM 3317 N N . ALA B 1 204 ? -3.9 -22.859 2.861 1 84.06 204 ALA B N 1
ATOM 3318 C CA . ALA B 1 204 ? -2.676 -23.016 2.08 1 84.06 204 ALA B CA 1
ATOM 3319 C C . ALA B 1 204 ? -1.632 -23.828 2.838 1 84.06 204 ALA B C 1
ATOM 3321 O O . ALA B 1 204 ? -0.943 -24.656 2.252 1 84.06 204 ALA B O 1
ATOM 3322 N N . GLU B 1 205 ? -1.49 -23.531 4.102 1 86.81 205 GLU B N 1
ATOM 3323 C CA . GLU B 1 205 ? -0.551 -24.25 4.945 1 86.81 205 GLU B CA 1
ATOM 3324 C C . GLU B 1 205 ? -0.851 -25.75 4.938 1 86.81 205 GLU B C 1
ATOM 3326 O O . GLU B 1 205 ? 0.059 -26.578 4.793 1 86.81 205 GLU B O 1
ATOM 3331 N N . LYS B 1 206 ? -2.133 -26.125 5.055 1 86.56 206 LYS B N 1
ATOM 3332 C CA . LYS B 1 206 ? -2.559 -27.516 5.094 1 86.56 206 LYS B CA 1
ATOM 3333 C C . LYS B 1 206 ? -2.371 -28.188 3.734 1 86.56 206 LYS B C 1
ATOM 3335 O O . LYS B 1 206 ? -1.854 -29.312 3.652 1 86.56 206 LYS B O 1
ATOM 3340 N N . GLU B 1 207 ? -2.742 -27.5 2.738 1 86.12 207 GLU B N 1
ATOM 3341 C CA . GLU B 1 207 ? -2.676 -28.047 1.387 1 86.12 207 GLU B CA 1
ATOM 3342 C C . GLU B 1 207 ? -1.231 -28.297 0.962 1 86.12 207 GLU B C 1
ATOM 3344 O O . GLU B 1 207 ? -0.941 -29.281 0.276 1 86.12 207 GLU B O 1
ATOM 3349 N N . LEU B 1 208 ? -0.353 -27.438 1.416 1 88.94 208 LEU B N 1
ATOM 3350 C CA . LEU B 1 208 ? 1.052 -27.562 1.048 1 88.94 208 LEU B CA 1
ATOM 3351 C C . LEU B 1 208 ? 1.807 -28.406 2.074 1 88.94 208 LEU B C 1
ATOM 3353 O O . LEU B 1 208 ? 2.984 -28.719 1.884 1 88.94 208 LEU B O 1
ATOM 3357 N N . ASN B 1 209 ? 1.129 -28.812 3.131 1 91.38 209 ASN B N 1
ATOM 3358 C CA . ASN B 1 209 ? 1.736 -29.594 4.203 1 91.38 209 ASN B CA 1
ATOM 3359 C C . ASN B 1 209 ? 3.035 -28.969 4.691 1 91.38 209 ASN B C 1
ATOM 3361 O O . ASN B 1 209 ? 4.078 -29.625 4.723 1 91.38 209 ASN B O 1
ATOM 3365 N N . LEU B 1 210 ? 2.916 -27.734 5.102 1 92.56 210 LEU B N 1
ATOM 3366 C CA . LEU B 1 210 ? 4.098 -27 5.523 1 92.56 210 LEU B CA 1
ATOM 3367 C C . LEU B 1 210 ? 4.492 -27.359 6.949 1 92.56 210 LEU B C 1
ATOM 3369 O O . LEU B 1 210 ? 3.631 -27.5 7.82 1 92.56 210 LEU B O 1
ATOM 3373 N N . THR B 1 211 ? 5.754 -27.609 7.156 1 94 211 THR B N 1
ATOM 3374 C CA . THR B 1 211 ? 6.328 -27.875 8.469 1 94 211 THR B CA 1
ATOM 3375 C C . THR B 1 211 ? 7.656 -27.156 8.641 1 94 211 THR B C 1
ATOM 3377 O O . THR B 1 211 ? 8.328 -26.828 7.66 1 94 211 THR B O 1
ATOM 3380 N N . ILE B 1 212 ? 7.941 -26.953 9.891 1 95.06 212 ILE B N 1
ATOM 3381 C CA . ILE B 1 212 ? 9.234 -26.344 10.18 1 95.06 212 ILE B CA 1
ATOM 3382 C C . ILE B 1 212 ? 10.352 -27.25 9.672 1 95.06 212 ILE B C 1
ATOM 3384 O O . ILE B 1 212 ? 10.312 -28.469 9.859 1 95.06 212 ILE B O 1
ATOM 3388 N N . GLY B 1 213 ? 11.297 -26.672 8.992 1 95.81 213 GLY B N 1
ATOM 3389 C CA . GLY B 1 213 ? 12.414 -27.422 8.453 1 95.81 213 GLY B CA 1
ATOM 3390 C C . GLY B 1 213 ? 12.219 -27.844 7.008 1 95.81 213 GLY B C 1
ATOM 3391 O O . GLY B 1 213 ? 13.164 -28.234 6.332 1 95.81 213 GLY B O 1
ATOM 3392 N N . LYS B 1 214 ? 11.023 -27.719 6.496 1 95.75 214 LYS B N 1
ATOM 3393 C CA . LYS B 1 214 ? 10.711 -28.125 5.125 1 95.75 214 LYS B CA 1
ATOM 3394 C C . LYS B 1 214 ? 11.328 -27.156 4.117 1 95.75 214 LYS B C 1
ATOM 3396 O O . LYS B 1 214 ? 11.305 -25.938 4.316 1 95.75 214 LYS B O 1
ATOM 3401 N N . GLU B 1 215 ? 11.891 -27.75 3.098 1 96.25 215 GLU B N 1
ATOM 3402 C CA . GLU B 1 215 ? 12.383 -26.953 1.985 1 96.25 215 GLU B CA 1
ATOM 3403 C C . GLU B 1 215 ? 11.258 -26.578 1.022 1 96.25 215 GLU B C 1
ATOM 3405 O O . GLU B 1 215 ? 10.5 -27.453 0.582 1 96.25 215 GLU B O 1
ATOM 3410 N N . ILE B 1 216 ? 11.156 -25.266 0.73 1 95.38 216 ILE B N 1
ATOM 3411 C CA . ILE B 1 216 ? 10.117 -24.781 -0.167 1 95.38 216 ILE B CA 1
ATOM 3412 C C . ILE B 1 216 ? 10.688 -23.688 -1.076 1 95.38 216 ILE B C 1
ATOM 3414 O O . ILE B 1 216 ? 11.891 -23.422 -1.045 1 95.38 216 ILE B O 1
ATOM 3418 N N . TYR B 1 217 ? 9.867 -23.188 -1.936 1 94.75 217 TYR B N 1
ATOM 3419 C CA . TYR B 1 217 ? 10.188 -22.031 -2.764 1 94.75 217 TYR B CA 1
ATOM 3420 C C . TYR B 1 217 ? 9.266 -20.859 -2.451 1 94.75 217 TYR B C 1
ATOM 3422 O O . TYR B 1 217 ? 8.055 -21.031 -2.316 1 94.75 217 TYR B O 1
ATOM 3430 N N . ILE B 1 218 ? 9.914 -19.75 -2.291 1 94.06 218 ILE B N 1
ATOM 3431 C CA . ILE B 1 218 ? 9.102 -18.531 -2.209 1 94.06 218 ILE B CA 1
ATOM 3432 C C . ILE B 1 218 ? 9.094 -17.828 -3.561 1 94.06 218 ILE B C 1
ATOM 3434 O O . ILE B 1 218 ? 10.078 -17.891 -4.309 1 94.06 218 ILE B O 1
ATOM 3438 N N . GLY B 1 219 ? 7.984 -17.203 -3.852 1 91.06 219 GLY B N 1
ATOM 3439 C CA . GLY B 1 219 ? 7.848 -16.469 -5.094 1 91.06 219 GLY B CA 1
ATOM 3440 C C . GLY B 1 219 ? 7.164 -15.125 -4.918 1 91.06 219 GLY B C 1
ATOM 3441 O O . GLY B 1 219 ? 6.25 -14.992 -4.105 1 91.06 219 GLY B O 1
ATOM 3442 N N . PHE B 1 220 ? 7.633 -14.172 -5.641 1 90.44 220 PHE B N 1
ATOM 3443 C CA . PHE B 1 220 ? 6.965 -12.875 -5.707 1 90.44 220 PHE B CA 1
ATOM 3444 C C . PHE B 1 220 ? 7.285 -12.164 -7.016 1 90.44 220 PHE B C 1
ATOM 3446 O O . PHE B 1 220 ? 8.32 -12.43 -7.633 1 90.44 220 PHE B O 1
ATOM 3453 N N . LYS B 1 221 ? 6.312 -11.32 -7.398 1 85.69 221 LYS B N 1
ATOM 3454 C CA . LYS B 1 221 ? 6.473 -10.562 -8.641 1 85.69 221 LYS B CA 1
ATOM 3455 C C . LYS B 1 221 ? 7.562 -9.5 -8.5 1 85.69 221 LYS B C 1
ATOM 3457 O O . LYS B 1 221 ? 7.684 -8.867 -7.449 1 85.69 221 LYS B O 1
ATOM 3462 N N . ALA B 1 222 ? 8.289 -9.281 -9.617 1 85.25 222 ALA B N 1
ATOM 3463 C CA . ALA B 1 222 ? 9.211 -8.148 -9.656 1 85.25 222 ALA B CA 1
ATOM 3464 C C . ALA B 1 222 ? 8.492 -6.836 -9.375 1 85.25 222 ALA B C 1
ATOM 3466 O O . ALA B 1 222 ? 8.984 -6 -8.617 1 85.25 222 ALA B O 1
ATOM 3467 N N . MET B 1 223 ? 7.305 -6.727 -9.82 1 80 223 MET B N 1
ATOM 3468 C CA . MET B 1 223 ? 6.527 -5.492 -9.742 1 80 223 MET B CA 1
ATOM 3469 C C . MET B 1 223 ? 5.969 -5.281 -8.344 1 80 223 MET B C 1
ATOM 3471 O O . MET B 1 223 ? 5.449 -4.207 -8.031 1 80 223 MET B O 1
ATOM 3475 N N . SER B 1 224 ? 6.168 -6.297 -7.504 1 85.19 224 SER B N 1
ATOM 3476 C CA . SER B 1 224 ? 5.598 -6.191 -6.168 1 85.19 224 SER B CA 1
ATOM 3477 C C . SER B 1 224 ? 6.648 -5.785 -5.141 1 85.19 224 SER B C 1
ATOM 3479 O O . SER B 1 224 ? 6.402 -5.832 -3.936 1 85.19 224 SER B O 1
ATOM 3481 N N . VAL B 1 225 ? 7.836 -5.414 -5.625 1 88.88 225 VAL B N 1
ATOM 3482 C CA . VAL B 1 225 ? 8.922 -5 -4.75 1 88.88 225 VAL B CA 1
ATOM 3483 C C . VAL B 1 225 ? 9.078 -3.48 -4.801 1 88.88 225 VAL B C 1
ATOM 3485 O O . VAL B 1 225 ? 9.438 -2.92 -5.84 1 88.88 225 VAL B O 1
ATOM 3488 N N . ALA B 1 226 ? 8.766 -2.877 -3.727 1 88.94 226 ALA B N 1
ATOM 3489 C CA . ALA B 1 226 ? 9.047 -1.449 -3.609 1 88.94 226 ALA B CA 1
ATOM 3490 C C . ALA B 1 226 ? 10.484 -1.209 -3.154 1 88.94 226 ALA B C 1
ATOM 3492 O O . ALA B 1 226 ? 11.062 -2.033 -2.441 1 88.94 226 ALA B O 1
ATOM 3493 N N . THR B 1 227 ? 11.078 -0.138 -3.643 1 89.88 227 THR B N 1
ATOM 3494 C CA . THR B 1 227 ? 12.445 0.168 -3.242 1 89.88 227 THR B CA 1
ATOM 3495 C C . THR B 1 227 ? 12.586 1.644 -2.879 1 89.88 227 THR B C 1
ATOM 3497 O O . THR B 1 227 ? 11.789 2.475 -3.318 1 89.88 227 THR B O 1
ATOM 3500 N N . LEU B 1 228 ? 13.477 1.859 -2.008 1 87.5 228 LEU B N 1
ATOM 3501 C CA . LEU B 1 228 ? 13.875 3.236 -1.735 1 87.5 228 LEU B CA 1
ATOM 3502 C C . LEU B 1 228 ? 15.391 3.342 -1.574 1 87.5 228 LEU B C 1
ATOM 3504 O O . LEU B 1 228 ? 16.031 2.396 -1.119 1 87.5 228 LEU B O 1
ATOM 3508 N N . LYS B 1 229 ? 15.906 4.418 -2.064 1 84.12 229 LYS B N 1
ATOM 3509 C CA . LYS B 1 229 ? 17.344 4.633 -1.954 1 84.12 229 LYS B CA 1
ATOM 3510 C C . LYS B 1 229 ? 17.75 4.918 -0.51 1 84.12 229 LYS B C 1
ATOM 3512 O O . LYS B 1 229 ? 17.062 5.668 0.194 1 84.12 229 LYS B O 1
ATOM 3517 N N . LEU B 1 230 ? 18.734 4.238 -0.013 1 74.69 230 LEU B N 1
ATOM 3518 C CA . LEU B 1 230 ? 19.281 4.43 1.328 1 74.69 230 LEU B CA 1
ATOM 3519 C C . LEU B 1 230 ? 20.25 5.609 1.359 1 74.69 230 LEU B C 1
ATOM 3521 O O . LEU B 1 230 ? 20.891 5.918 0.353 1 74.69 230 LEU B O 1
#

Radius of gyration: 24.0 Å; Cα contacts (8 Å, |Δi|>4): 1015; chains: 2; bounding box: 81×60×50 Å